Protein AF-0000000076372657 (afdb_homodimer)

Nearest PDB structures (foldseek):
  5wy8-assembly1_A  TM=8.918E-01  e=2.703E-07  Homo sapiens
  4yh7-assembly1_A  TM=7.935E-01  e=4.649E-08  Mus musculus
  5y32-assembly1_A  TM=6.365E-01  e=2.635E-08  Mus musculus
  4y61-assembly1_A  TM=6.375E-01  e=2.789E-08  Mus musculus
  4yfd-assembly1_A  TM=6.388E-01  e=3.307E-08  Mus musculus

Secondary structure (DSSP, 8-state):
--------STHHHHHHHHHTS------GGGSPP----TT-EE--TT-SS-EEPBPTTSB--SSTT--SS--B-TTEEEE--THHHHTT-----EEEES----EEETTSPEESSHHHHHHHHHH-TTS---EEEESPPPEEEEEEE----EE--TTS-EEEEEEEEEES--EEEEEETT-SSBSSTT-TTEEEEEEE-SSTTEEEEEEEESS--GGG-EEEEEEEEETTEEEEEEEEEE-----S-TTS-------------HHHHHHHHHHHHHHHHHHHHHHHHHHHHHHHHH-/--------STHHHHHHHHHTS------GGGSPP----TT-EE--TT-SS-EEPBPTTSB--SSTT--SS--B-TTEEEE--THHHHTT-----EEEES----EEETTSPEESSHHHHHHHHHH-TTS---EEEESPPPEEEEEEE----EE--TTS-EEEEEEEEEES--EEEEEETT-SSBSSTT-TTEEEEEEE-SSTTEEEEEEEESS--GGG-EEEEEEEEETTEEEEEEEEEE-----S-TTS-------------HHHHHHHHHHHHHHHHHHHHHHHHHHHHHHHHH-

InterPro domains:
  IPR000867 Insulin-like growth factor-binding protein, IGFBP [PF00219] (23-78)
  IPR000867 Insulin-like growth factor-binding protein, IGFBP [PS51323] (19-98)
  IPR002350 Kazal domain [PF07648] (94-137)
  IPR002350 Kazal domain [PS51465] (73-139)
  IPR002350 Kazal domain [SM00280] (94-137)
  IPR003598 Immunoglobulin subtype 2 [SM00408] (153-229)
  IPR003599 Immunoglobulin domain subtype [SM00409] (147-240)
  IPR007110 Immunoglobulin-like domain [PS50835] (141-238)
  IPR009030 Growth factor receptor cysteine-rich domain superfamily [SSF57184] (22-107)
  IPR011390 Insulin-like growth factor binding protein-related protein (IGFBP-rP), MAC25 [PIRSF018239] (8-259)
  IPR011390 Insulin-like growth factor binding protein-related protein (IGFBP-rP), MAC25 [PTHR14186] (13-249)
  IPR013098 Immunoglobulin I-set [PF07679] (141-238)
  IPR013783 Immunoglobulin-like fold [G3DSA:2.60.40.10] (137-239)
  IPR017891 Insulin-like growth factor binding protein, N-terminal, Cys-rich conserved site [PS00222] (45-60)
  IPR036058 Kazal domain superfamily [SSF100895] (93-137)
  IPR036179 Immunoglobulin-like domain superfamily [SSF48726] (139-238)

pLDDT: mean 75.3, std 23.93, range [25.59, 98.0]

Radius of gyration: 34.06 Å; Cα contacts (8 Å, |Δi|>4): 1184; chains: 2; bounding box: 82×117×73 Å

Solvent-accessible surface area (backbone atoms only — not comparable to full-atom values): 32304 Å² total; per-residue (Å²): 137,82,80,75,76,80,71,72,73,63,61,55,63,58,51,53,64,59,59,70,56,71,75,67,87,73,58,68,87,72,43,70,84,86,73,85,44,43,29,36,72,36,65,49,82,72,58,56,50,68,38,65,19,32,43,76,72,34,54,31,35,83,48,80,83,52,79,80,60,37,50,47,12,76,66,36,38,61,39,67,48,63,67,36,43,78,71,72,38,80,56,61,36,21,12,36,58,71,52,76,53,30,22,12,32,66,82,68,43,61,26,68,15,60,55,58,43,46,32,51,36,53,68,38,71,86,50,91,67,44,80,64,47,83,33,66,37,80,45,51,36,38,72,78,39,65,35,62,68,43,80,48,53,67,61,39,69,48,76,39,44,36,30,35,39,19,31,66,66,56,47,79,46,40,34,46,72,80,47,93,56,55,61,38,48,38,41,64,49,25,32,35,36,35,29,9,11,94,44,85,46,13,31,30,32,37,41,35,35,49,48,33,48,82,82,64,45,43,43,35,32,47,38,30,39,36,100,76,33,66,34,72,42,61,26,41,39,47,51,63,74,84,67,79,72,84,69,70,80,73,70,78,71,77,68,76,66,72,74,64,64,63,67,61,57,50,23,51,47,36,22,47,51,11,48,50,43,34,52,48,42,50,50,46,45,50,50,46,47,51,53,53,65,73,95,136,84,81,74,76,78,72,71,75,64,62,56,62,59,51,54,65,60,57,70,58,71,77,68,87,72,59,69,88,72,44,72,84,84,74,86,43,43,30,36,70,37,66,48,84,74,60,57,51,67,37,65,19,32,42,76,70,33,54,31,37,85,48,81,82,53,81,79,58,38,49,46,12,75,66,36,37,59,40,67,48,63,67,36,45,76,70,71,37,80,57,60,35,20,13,36,60,70,51,77,53,31,22,12,32,65,82,68,43,61,25,68,14,59,55,56,42,46,31,52,36,52,69,38,72,85,51,92,67,45,80,65,47,84,34,64,37,79,46,51,34,38,74,78,38,66,33,62,67,43,80,48,54,67,62,39,71,48,75,39,45,36,29,36,39,20,31,65,67,56,49,76,45,38,34,46,71,81,47,94,56,54,59,40,47,38,41,64,48,25,32,34,35,36,28,10,13,94,44,85,47,12,30,30,34,36,42,36,35,49,48,32,49,81,82,65,44,43,43,36,32,46,36,30,38,36,99,76,32,65,33,73,42,60,25,39,39,47,52,63,73,83,67,80,74,82,69,72,82,74,68,78,71,78,68,73,65,72,73,64,64,62,65,61,55,49,24,49,48,40,20,46,52,10,46,50,44,33,52,49,43,49,49,45,45,51,48,45,49,50,52,52,67,74,94

Sequence (590 aa):
MSVHSSLSFHRGWQWLLEEAEGCGQCQPELCPPLLGCLAGAVLPPCGCCWECANLEGQMCDLDDTSHFYGRCGAGLECRLDLGDLLHGHVPEPQCVCSSPEAVCGSDNNTYPHVCSFQEAVNTNSSTNLTLAHSGPCQAVPQIVSPPYDVWNVTGEDVIFGCEVFAYPMASIEWWKDGAETFLPGDDPHISIQARGGPRRYAVSGWLQIQGIRSSDGGQYQCRARNQLGEASATARLTSPLNSHTLRHSLTHTHTHTHTTTSEQNLHLYIVFHVVMGLSYYCSLMWQMTRLLSAAMSVHSSLSFHRGWQWLLEEAEGCGQCQPELCPPLLGCLAGAVLPPCGCCWECANLEGQMCDLDDTSHFYGRCGAGLECRLDLGDLLHGHVPEPQCVCSSPEAVCGSDNNTYPHVCSFQEAVNTNSSTNLTLAHSGPCQAVPQIVSPPYDVWNVTGEDVIFGCEVFAYPMASIEWWKDGAETFLPGDDPHISIQARGGPRRYAVSGWLQIQGIRSSDGGQYQCRARNQLGEASATARLTSPLNSHTLRHSLTHTHTHTHTTTSEQNLHLYIVFHVVMGLSYYCSLMWQMTRLLSAA

Organism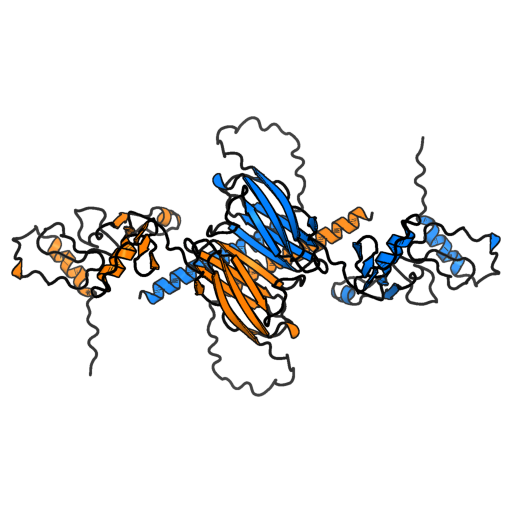: Callorhinchus milii (NCBI:txid7868)

Foldseek 3Di:
DPPPPPPVVPVQVVCVVVVVDPLPDADQVPADDEPLQLLDWDQQLSRRHIDRADAFPFFDDQDSVDDRRHHHGPQWDFDFDCVCVVVVHDTTTGTDGPDQWWFAKPVLAIGRDPSRVSSVCSNCVPDPIDTPGTHHGADWKDWPDFWEADEDAAQAKDKTKTKIAHVVAKDKWKDWPPDPDTPPPPDPQKDKDKDDDPDPRMIMMMIMGGRDDPVNWGKMKIWIGDPHGIDMDIYTYDYPPPPVPPPDDPDPDPPVPPCPPPVVVVVVVVVSCVSVVVVVVVVVVVVVVVVVVVD/DPPPPPPPVPVQVVVVVVVVDPLDDADQVPADDEPLQLQDWDQQLSRRHIDRADAFFFFDDQDSVDDRRHHHGPQWDFDFDCVCVVVVHDTTTGTDGPDQWWFAKPVLAIGRDPSRQSSVCSNCVPDPIDTPGTHHGADWKDWPDFWEADEDAAQAKDKTKTKIAHVVAKDKWKDWPPDPDTPPPPDPQKDKDKDDDPDPRMIMIMIMGGRDDPVNWGKMKIWIGDPHGIDMHIYTYDYPPPPPPPPDDPDPDPPVPVCPPPVVVVVVVVVSCVVVVVVVVVVVVVVVVVVVVVD

Structure (mmCIF, N/CA/C/O backbone):
data_AF-0000000076372657-model_v1
#
loop_
_entity.id
_entity.type
_entity.pdbx_description
1 polymer 'Kazal type serine peptidase inhibitor domain 1'
#
loop_
_atom_site.group_PDB
_atom_site.id
_atom_site.type_symbol
_atom_site.label_atom_id
_atom_site.label_alt_id
_atom_site.label_comp_id
_atom_site.label_asym_id
_atom_site.label_entity_id
_atom_site.label_seq_id
_atom_site.pdbx_PDB_ins_code
_atom_site.Cartn_x
_atom_site.Cartn_y
_atom_site.Cartn_z
_atom_site.occupancy
_atom_site.B_iso_or_equiv
_atom_site.auth_seq_id
_atom_site.auth_comp_id
_atom_site.auth_asym_id
_atom_site.auth_atom_id
_atom_site.pdbx_PDB_model_num
ATOM 1 N N . MET A 1 1 ? 44 -28.688 -25 1 25.81 1 MET A N 1
ATOM 2 C CA . MET A 1 1 ? 43 -29.719 -24.734 1 25.81 1 MET A CA 1
ATOM 3 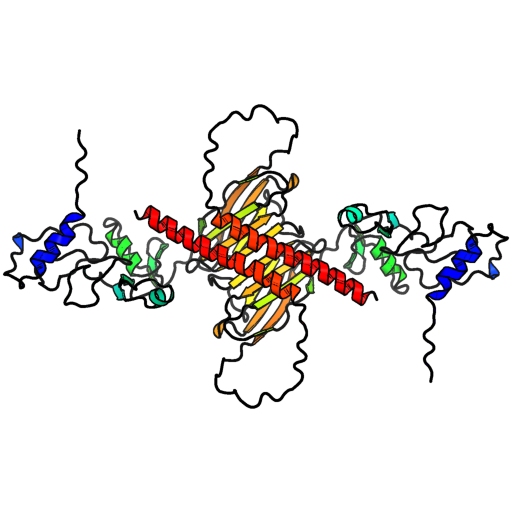C C . MET A 1 1 ? 41.594 -29.266 -25.141 1 25.81 1 MET A C 1
ATOM 5 O O . MET A 1 1 ? 41.062 -28.312 -24.578 1 25.81 1 MET A O 1
ATOM 9 N N . SER A 1 2 ? 41.219 -29.391 -26.578 1 27.17 2 SER A N 1
ATOM 10 C CA . SER A 1 2 ? 40.156 -28.812 -27.422 1 27.17 2 SER A CA 1
ATOM 11 C C . SER A 1 2 ? 38.781 -29.344 -27.016 1 27.17 2 SER A C 1
ATOM 13 O O . SER A 1 2 ? 38.562 -30.562 -27 1 27.17 2 SER A O 1
ATOM 15 N N . VAL A 1 3 ? 38.125 -28.672 -26.031 1 31.59 3 VAL A N 1
ATOM 16 C CA . VAL A 1 3 ? 36.844 -29.031 -25.438 1 31.59 3 VAL A CA 1
ATOM 17 C C . VAL A 1 3 ? 35.781 -29.141 -26.531 1 31.59 3 VAL A C 1
ATOM 19 O O . VAL A 1 3 ? 35.5 -28.172 -27.25 1 31.59 3 VAL A O 1
ATOM 22 N N . HIS A 1 4 ? 35.719 -30.328 -27.312 1 27.25 4 HIS A N 1
ATOM 23 C CA . HIS A 1 4 ? 34.719 -30.734 -28.281 1 27.25 4 HIS A CA 1
ATOM 24 C C . HIS A 1 4 ? 33.312 -30.547 -27.703 1 27.25 4 HIS A C 1
ATOM 26 O O . HIS A 1 4 ? 32.969 -31.109 -26.672 1 27.25 4 HIS A O 1
ATOM 32 N N . SER A 1 5 ? 32.75 -29.359 -27.859 1 29.72 5 SER A N 1
ATOM 33 C CA . SER A 1 5 ? 31.359 -28.969 -27.594 1 29.72 5 SER A CA 1
ATOM 34 C C . SER A 1 5 ? 30.375 -29.969 -28.188 1 29.72 5 SER A C 1
ATOM 36 O O . SER A 1 5 ? 30.406 -30.234 -29.391 1 29.72 5 SER A O 1
ATOM 38 N N . SER A 1 6 ? 30.078 -31.094 -27.484 1 29.94 6 SER A N 1
ATOM 39 C CA . SER A 1 6 ? 29.172 -32.188 -27.828 1 29.94 6 SER A CA 1
ATOM 40 C C . SER A 1 6 ? 27.859 -31.641 -28.406 1 29.94 6 SER A C 1
ATOM 42 O O . SER A 1 6 ? 27.172 -30.844 -27.75 1 29.94 6 SER A O 1
ATOM 44 N N . LEU A 1 7 ? 27.766 -31.406 -29.766 1 29.73 7 LEU A N 1
ATOM 45 C CA . LEU A 1 7 ? 26.703 -31.078 -30.703 1 29.73 7 LEU A CA 1
ATOM 46 C C . LEU A 1 7 ? 25.484 -31.969 -30.453 1 29.73 7 LEU A C 1
ATOM 48 O O . LEU A 1 7 ? 25.344 -33.031 -31.078 1 29.73 7 LEU A O 1
ATOM 52 N N . SER A 1 8 ? 25.094 -32.219 -29.25 1 33.25 8 SER A N 1
ATOM 53 C CA . SER A 1 8 ? 23.906 -33.031 -28.984 1 33.25 8 SER A CA 1
ATOM 54 C C . SER A 1 8 ? 22.672 -32.438 -29.656 1 33.25 8 SER A C 1
ATOM 56 O O . SER A 1 8 ? 21.594 -33 -29.562 1 33.25 8 SER A O 1
ATOM 58 N N . PHE A 1 9 ? 22.766 -31.156 -30.109 1 33.91 9 PHE A N 1
ATOM 59 C CA . PHE A 1 9 ? 21.547 -30.578 -30.656 1 33.91 9 PHE A CA 1
ATOM 60 C C . PHE A 1 9 ? 21.188 -31.234 -31.984 1 33.91 9 PHE A C 1
ATOM 62 O O . PHE A 1 9 ? 20.062 -31.078 -32.469 1 33.91 9 PHE A O 1
ATOM 69 N N . HIS A 1 10 ? 22.203 -31.688 -32.75 1 34.16 10 HIS A N 1
ATOM 70 C CA . HIS A 1 10 ? 22.047 -32 -34.156 1 34.16 10 HIS A CA 1
ATOM 71 C C . HIS A 1 10 ? 21.312 -33.312 -34.344 1 34.16 10 HIS A C 1
ATOM 73 O O . HIS A 1 10 ? 21.141 -33.781 -35.469 1 34.16 10 HIS A O 1
ATOM 79 N N . ARG A 1 11 ? 21.203 -34.094 -33.281 1 38.06 11 ARG A N 1
ATOM 80 C CA . ARG A 1 11 ? 20.578 -35.375 -33.531 1 38.06 11 ARG A CA 1
ATOM 81 C C . ARG A 1 11 ? 19.094 -35.219 -33.812 1 38.06 11 ARG A C 1
ATOM 83 O O . ARG A 1 11 ? 18.406 -36.219 -34.125 1 38.06 11 ARG A O 1
ATOM 90 N N . GLY A 1 12 ? 18.578 -34 -33.75 1 34.59 12 GLY A N 1
ATOM 91 C CA . GLY A 1 12 ? 17.156 -33.75 -33.969 1 34.59 12 GLY A CA 1
ATOM 92 C C . GLY A 1 12 ? 16.719 -34 -35.375 1 34.59 12 GLY A C 1
ATOM 93 O O . GLY A 1 12 ? 15.703 -34.656 -35.625 1 34.59 12 GLY A O 1
ATOM 94 N N . TRP A 1 13 ? 17.422 -33.344 -36.344 1 38.38 13 TRP A N 1
ATOM 95 C CA . TRP A 1 13 ? 16.938 -33.375 -37.719 1 38.38 13 TRP A CA 1
ATOM 96 C C . TRP A 1 13 ? 17.094 -34.75 -38.312 1 38.38 13 TRP A C 1
ATOM 98 O O . TRP A 1 13 ? 16.344 -35.125 -39.219 1 38.38 13 TRP A O 1
ATOM 108 N N . GLN A 1 14 ? 18.219 -35.438 -38 1 40.41 14 GLN A N 1
ATOM 109 C CA . GLN A 1 14 ? 18.422 -36.75 -38.625 1 40.41 14 GLN A CA 1
ATOM 110 C C . GLN A 1 14 ? 17.312 -37.719 -38.25 1 40.41 14 GLN A C 1
ATOM 112 O O . GLN A 1 14 ? 16.891 -38.531 -39.094 1 40.41 14 GLN A O 1
ATOM 117 N N . TRP A 1 15 ? 16.781 -37.594 -37.031 1 40.22 15 TRP A N 1
ATOM 118 C CA . TRP A 1 15 ? 15.664 -38.469 -36.625 1 40.22 15 TRP A CA 1
ATOM 119 C C . TRP A 1 15 ? 14.398 -38.094 -37.406 1 40.22 15 TRP A C 1
ATOM 121 O O . TRP A 1 15 ? 13.562 -38.938 -37.688 1 40.22 15 TRP A O 1
ATOM 131 N N . LEU A 1 16 ? 14.305 -36.844 -37.781 1 39.66 16 LEU A N 1
ATOM 132 C CA . LEU A 1 16 ? 13.18 -36.469 -38.625 1 39.66 16 LEU A CA 1
ATOM 133 C C . LEU A 1 16 ? 13.227 -37.219 -39.938 1 39.66 16 LEU A C 1
ATOM 135 O O . LEU A 1 16 ? 12.188 -37.625 -40.469 1 39.66 16 LEU A O 1
ATOM 139 N N . LEU A 1 17 ? 14.414 -37.219 -40.625 1 42.97 17 LEU A N 1
ATOM 140 C CA . LEU A 1 17 ? 14.492 -37.906 -41.906 1 42.97 17 LEU A CA 1
ATOM 141 C C . LEU A 1 17 ? 14.219 -39.406 -41.75 1 42.97 17 LEU A C 1
ATOM 143 O O . LEU A 1 17 ? 13.609 -40.031 -42.594 1 42.97 17 LEU A O 1
ATOM 147 N N . GLU A 1 18 ? 14.766 -40.031 -40.719 1 45.97 18 GLU A N 1
ATOM 148 C CA . GLU A 1 18 ? 14.586 -41.469 -40.625 1 45.97 18 GLU A CA 1
ATOM 149 C C . GLU A 1 18 ? 13.156 -41.844 -40.219 1 45.97 18 GLU A C 1
ATOM 151 O O . GLU A 1 18 ? 12.695 -42.938 -40.469 1 45.97 18 GLU A O 1
ATOM 156 N N . GLU A 1 19 ? 12.453 -40.969 -39.594 1 45.59 19 GLU A N 1
ATOM 157 C CA . GLU A 1 19 ? 11.102 -41.25 -39.125 1 45.59 19 GLU A CA 1
ATOM 158 C C . GLU A 1 19 ? 10.117 -41.312 -40.281 1 45.59 19 GLU A C 1
ATOM 160 O O . GLU A 1 19 ? 8.961 -41.688 -40.125 1 45.59 19 GLU A O 1
ATOM 165 N N . ALA A 1 20 ? 10.336 -40.531 -41.281 1 43.66 20 ALA A N 1
ATOM 166 C CA . ALA A 1 20 ? 9.344 -40.719 -42.344 1 43.66 20 ALA A CA 1
ATOM 167 C C . ALA A 1 20 ? 9.188 -42.188 -42.719 1 43.66 20 ALA A C 1
ATOM 169 O O . ALA A 1 20 ? 8.188 -42.594 -43.312 1 43.66 20 ALA A O 1
ATOM 170 N N . GLU A 1 21 ? 10.258 -43.031 -42.812 1 51.19 21 GLU A N 1
ATOM 171 C CA . GLU A 1 21 ? 10.039 -44.375 -43.312 1 51.19 21 GLU A CA 1
ATOM 172 C C . GLU A 1 21 ? 9.398 -45.281 -42.25 1 51.19 21 GLU A C 1
ATOM 174 O O . GLU A 1 21 ? 9.625 -45.062 -41.031 1 51.19 21 GLU A O 1
ATOM 179 N N . GLY A 1 22 ? 8.117 -46.062 -42.5 1 59.94 22 GLY A N 1
ATOM 180 C CA . GLY A 1 22 ? 7.363 -47.094 -41.812 1 59.94 22 GLY A CA 1
ATOM 181 C C . GLY A 1 22 ? 8.086 -47.656 -40.594 1 59.94 22 GLY A C 1
ATOM 182 O O . GLY A 1 22 ? 9.281 -47.438 -40.438 1 59.94 22 GLY A O 1
ATOM 183 N N . CYS A 1 23 ? 7.246 -47.969 -39.625 1 70.88 23 CYS A N 1
ATOM 184 C CA . CYS A 1 23 ? 7.781 -48.594 -38.406 1 70.88 23 CYS A CA 1
ATOM 185 C C . CYS A 1 23 ? 8.492 -49.906 -38.75 1 70.88 23 CYS A C 1
ATOM 187 O O . CYS A 1 23 ? 7.949 -50.75 -39.438 1 70.88 23 CYS A O 1
ATOM 189 N N . GLY A 1 24 ? 9.766 -49.844 -39.062 1 72.12 24 GLY A N 1
ATOM 190 C CA . GLY A 1 24 ? 10.484 -51.094 -39.25 1 72.12 24 GLY A CA 1
ATOM 191 C C . GLY A 1 24 ? 10.328 -52.031 -38.094 1 72.12 24 GLY A C 1
ATOM 192 O O . GLY A 1 24 ? 9.477 -51.812 -37.219 1 72.12 24 GLY A O 1
ATOM 193 N N . GLN A 1 25 ? 11.031 -53.281 -38.156 1 81.38 25 GLN A N 1
ATOM 194 C CA . GLN A 1 25 ? 11.031 -54.25 -37.094 1 81.38 25 GLN A CA 1
ATOM 195 C C . GLN A 1 25 ? 11.758 -53.688 -35.844 1 81.38 25 GLN A C 1
ATOM 197 O O . GLN A 1 25 ? 12.82 -53.094 -35.969 1 81.38 25 GLN A O 1
ATOM 202 N N . CYS A 1 26 ? 11.125 -53.812 -34.688 1 83.06 26 CYS A N 1
ATOM 203 C CA . CYS A 1 26 ? 11.695 -53.281 -33.469 1 83.06 26 CYS A CA 1
ATOM 204 C C . CYS A 1 26 ? 12.844 -54.156 -33 1 83.06 26 CYS A C 1
ATOM 206 O O . CYS A 1 26 ? 12.719 -55.406 -32.938 1 83.06 26 CYS A O 1
ATOM 208 N N . GLN A 1 27 ? 13.992 -53.625 -32.812 1 86.12 27 GLN A N 1
ATOM 209 C CA . GLN A 1 27 ? 15.117 -54.281 -32.156 1 86.12 27 GLN A CA 1
ATOM 210 C C . GLN A 1 27 ? 15.375 -53.688 -30.781 1 86.12 27 GLN A C 1
ATOM 212 O O . GLN A 1 27 ? 16.172 -52.781 -30.625 1 86.12 27 GLN A O 1
ATOM 217 N N . PRO A 1 28 ? 14.797 -54.25 -29.797 1 86.5 28 PRO A N 1
ATOM 218 C CA . PRO A 1 28 ? 14.82 -53.688 -28.438 1 86.5 28 PRO A CA 1
ATOM 219 C C . PRO A 1 28 ? 16.234 -53.531 -27.891 1 86.5 28 PRO A C 1
ATOM 221 O O . PRO A 1 28 ? 16.484 -52.688 -27.047 1 86.5 28 PRO A O 1
ATOM 224 N N . GLU A 1 29 ? 17.172 -54.406 -28.359 1 88.75 29 GLU A N 1
ATOM 225 C CA . GLU A 1 29 ? 18.531 -54.375 -27.859 1 88.75 29 GLU A CA 1
ATOM 226 C C . GLU A 1 29 ? 19.25 -53.094 -28.266 1 88.75 29 GLU A C 1
ATOM 228 O O . GLU A 1 29 ? 20.25 -52.719 -27.672 1 88.75 29 GLU A O 1
ATOM 233 N N . LEU A 1 30 ? 18.703 -52.5 -29.25 1 86 30 LEU A N 1
ATOM 234 C CA . LEU A 1 30 ? 19.344 -51.312 -29.766 1 86 30 LEU A CA 1
ATOM 235 C C . LEU A 1 30 ? 18.766 -50.062 -29.109 1 86 30 LEU A C 1
ATOM 237 O O . LEU A 1 30 ? 19.234 -48.938 -29.375 1 86 30 LEU A O 1
ATOM 241 N N . CYS A 1 31 ? 17.828 -50.25 -28.266 1 87.12 31 CYS A N 1
ATOM 242 C CA . CYS A 1 31 ? 17.203 -49.094 -27.625 1 87.12 31 CYS A CA 1
ATOM 243 C C . CYS A 1 31 ? 18.125 -48.5 -26.562 1 87.12 31 CYS A C 1
ATOM 245 O O . CYS A 1 31 ? 18.656 -49.219 -25.719 1 87.12 31 CYS A O 1
ATOM 247 N N . PRO A 1 32 ? 18.359 -47.125 -26.656 1 87 32 PRO A N 1
ATOM 248 C CA . PRO A 1 32 ? 19.188 -46.5 -25.609 1 87 32 PRO A CA 1
ATOM 249 C C . PRO A 1 32 ? 18.547 -46.562 -24.234 1 87 32 PRO A C 1
ATOM 251 O O . PRO A 1 32 ? 17.328 -46.562 -24.094 1 87 32 PRO A O 1
ATOM 254 N N . PRO A 1 33 ? 19.375 -46.75 -23.141 1 87.38 33 PRO A N 1
ATOM 255 C CA . PRO A 1 33 ? 18.828 -46.719 -21.781 1 87.38 33 PRO A CA 1
ATOM 256 C C . PRO A 1 33 ? 18.25 -45.344 -21.422 1 87.38 33 PRO A C 1
ATOM 258 O O . PRO A 1 33 ? 18.75 -44.312 -21.875 1 87.38 33 PRO A O 1
ATOM 261 N N . LEU A 1 34 ? 17.109 -45.438 -20.719 1 85.06 34 LEU A N 1
ATOM 262 C CA . LEU A 1 34 ? 16.469 -44.219 -20.281 1 85.06 34 LEU A CA 1
ATOM 263 C C . LEU A 1 34 ? 17.016 -43.781 -18.922 1 85.06 34 LEU A C 1
ATOM 265 O O . LEU A 1 34 ? 17.078 -44.562 -17.984 1 85.06 34 LEU A O 1
ATOM 269 N N . LEU A 1 35 ? 17.719 -42.625 -18.859 1 82.38 35 LEU A N 1
ATOM 270 C CA . LEU A 1 35 ? 18.188 -42.094 -17.594 1 82.38 35 LEU A CA 1
ATOM 271 C C . LEU A 1 35 ? 17.625 -40.688 -17.344 1 82.38 35 LEU A C 1
ATOM 273 O O . LEU A 1 35 ? 17.594 -39.875 -18.25 1 82.38 35 LEU A O 1
ATOM 277 N N . GLY A 1 36 ? 17.141 -40.562 -16.172 1 80.69 36 GLY A N 1
ATOM 278 C CA . GLY A 1 36 ? 16.812 -39.219 -15.719 1 80.69 36 GLY A CA 1
ATOM 279 C C . GLY A 1 36 ? 15.531 -38.688 -16.328 1 80.69 36 GLY A C 1
ATOM 280 O O . GLY A 1 36 ? 15.461 -37.5 -16.688 1 80.69 36 GLY A O 1
ATOM 281 N N . CYS A 1 37 ? 14.523 -39.562 -16.594 1 87.56 37 CYS A N 1
ATOM 282 C CA . CYS A 1 37 ? 13.258 -39.125 -17.156 1 87.56 37 CYS A CA 1
ATOM 283 C C . CYS A 1 37 ? 12.359 -38.531 -16.078 1 87.56 37 CYS A C 1
ATOM 285 O O . CYS A 1 37 ? 11.578 -39.25 -15.453 1 87.56 37 CYS A O 1
ATOM 287 N N . LEU A 1 38 ? 12.383 -37.281 -15.984 1 86.44 38 LEU A N 1
ATOM 288 C CA . LEU A 1 38 ? 11.758 -36.562 -14.867 1 86.44 38 LEU A CA 1
ATOM 289 C C . LEU A 1 38 ? 10.242 -36.594 -14.984 1 86.44 38 LEU A C 1
ATOM 291 O O . LEU A 1 38 ? 9.539 -36.531 -13.969 1 86.44 38 LEU A O 1
ATOM 295 N N . ALA A 1 39 ? 9.742 -36.688 -16.188 1 89 39 ALA A N 1
ATOM 296 C CA . ALA A 1 39 ? 8.297 -36.719 -16.375 1 89 39 ALA A CA 1
ATOM 297 C C . ALA A 1 39 ? 7.859 -38.125 -16.812 1 89 39 ALA A C 1
ATOM 299 O O . ALA A 1 39 ? 6.836 -38.281 -17.484 1 89 39 ALA A O 1
ATOM 300 N N . GLY A 1 40 ? 8.703 -39.062 -16.609 1 86.88 40 GLY A N 1
ATOM 301 C CA . GLY A 1 40 ? 8.383 -40.438 -17 1 86.88 40 GLY A CA 1
ATOM 302 C C . GLY A 1 40 ? 8.789 -40.75 -18.422 1 86.88 40 GLY A C 1
ATOM 303 O O . GLY A 1 40 ? 9.469 -39.938 -19.078 1 86.88 40 GLY A O 1
ATOM 304 N N . ALA A 1 41 ? 8.453 -41.906 -18.766 1 89.75 41 ALA A N 1
ATOM 305 C CA . ALA A 1 41 ? 8.797 -42.375 -20.109 1 89.75 41 ALA A CA 1
ATOM 306 C C . ALA A 1 41 ? 7.543 -42.625 -20.953 1 89.75 41 ALA A C 1
ATOM 308 O O . ALA A 1 41 ? 6.473 -42.906 -20.406 1 89.75 41 ALA A O 1
ATOM 309 N N . VAL A 1 42 ? 7.73 -42.406 -22.188 1 88.56 42 VAL A N 1
ATOM 310 C CA . VAL A 1 42 ? 6.613 -42.625 -23.094 1 88.56 42 VAL A CA 1
ATOM 311 C C . VAL A 1 42 ? 7.074 -43.469 -24.297 1 88.56 42 VAL A C 1
ATOM 313 O O . VAL A 1 42 ? 8.266 -43.5 -24.609 1 88.56 42 VAL A O 1
ATOM 316 N N . LEU A 1 43 ? 6.09 -44.094 -24.828 1 84.12 43 LEU A N 1
ATOM 317 C CA . LEU A 1 43 ? 6.363 -44.875 -26.047 1 84.12 43 LEU A CA 1
ATOM 318 C C . LEU A 1 43 ? 6.008 -44.062 -27.281 1 84.12 43 LEU A C 1
ATOM 320 O O . LEU A 1 43 ? 4.871 -43.594 -27.438 1 84.12 43 LEU A O 1
ATOM 324 N N . PRO A 1 44 ? 6.957 -43.812 -28.109 1 78.62 44 PRO A N 1
ATOM 325 C CA . PRO A 1 44 ? 6.645 -43.094 -29.359 1 78.62 44 PRO A CA 1
ATOM 326 C C . PRO A 1 44 ? 5.723 -43.906 -30.281 1 78.62 44 PRO A C 1
ATOM 328 O O . PRO A 1 44 ? 5.398 -45.062 -29.984 1 78.62 44 PRO A O 1
ATOM 331 N N . PRO A 1 45 ? 5.133 -43.281 -31.328 1 75.81 45 PRO A N 1
ATOM 332 C CA . PRO A 1 45 ? 4.152 -43.906 -32.219 1 75.81 45 PRO A CA 1
ATOM 333 C C . PRO A 1 45 ? 4.625 -45.281 -32.75 1 75.81 45 PRO A C 1
ATOM 335 O O . PRO A 1 45 ? 3.818 -46.188 -32.906 1 75.81 45 PRO A O 1
ATOM 338 N N . CYS A 1 46 ? 5.941 -45.469 -32.969 1 74.5 46 CYS A N 1
ATOM 339 C CA . CYS A 1 46 ? 6.391 -46.75 -33.5 1 74.5 46 CYS A CA 1
ATOM 340 C C . CYS A 1 46 ? 6.461 -47.781 -32.375 1 74.5 46 CYS A C 1
ATOM 342 O O . CYS A 1 46 ? 6.512 -49 -32.656 1 74.5 46 CYS A O 1
ATOM 344 N N . GLY A 1 47 ? 6.41 -47.375 -31.109 1 78.81 47 GLY A N 1
ATOM 345 C CA . GLY A 1 47 ? 6.277 -48.25 -29.953 1 78.81 47 GLY A CA 1
ATOM 346 C C . GLY A 1 47 ? 7.492 -49.125 -29.734 1 78.81 47 GLY A C 1
ATOM 347 O O . GLY A 1 47 ? 7.371 -50.219 -29.188 1 78.81 47 GLY A O 1
ATOM 348 N N . CYS A 1 48 ? 8.586 -48.75 -30.344 1 82.19 48 CYS A N 1
ATOM 349 C CA . CYS A 1 48 ? 9.766 -49.594 -30.203 1 82.19 48 CYS A CA 1
ATOM 350 C C . CYS A 1 48 ? 10.547 -49.25 -28.938 1 82.19 48 CYS A C 1
ATOM 352 O O . CYS A 1 48 ? 10.578 -50.031 -27.984 1 82.19 48 CYS A O 1
ATOM 354 N N . CYS A 1 49 ? 11.156 -48.094 -28.922 1 85.56 49 CYS A N 1
ATOM 355 C CA . CYS A 1 49 ? 11.969 -47.688 -27.781 1 85.56 49 CYS A CA 1
ATOM 356 C C . CYS A 1 49 ? 11.234 -46.656 -26.953 1 85.56 49 CYS A C 1
ATOM 358 O O . CYS A 1 49 ? 10.656 -45.719 -27.484 1 85.56 49 CYS A O 1
ATOM 360 N N . TRP A 1 50 ? 11.289 -46.938 -25.641 1 89.31 50 TRP A N 1
ATOM 361 C CA . TRP A 1 50 ? 10.789 -45.906 -24.734 1 89.31 50 TRP A CA 1
ATOM 362 C C . TRP A 1 50 ? 11.664 -44.688 -24.781 1 89.31 50 TRP A C 1
ATOM 364 O O . TRP A 1 50 ? 12.875 -44.781 -25.031 1 89.31 50 TRP A O 1
ATOM 374 N N . GLU A 1 51 ? 11.047 -43.594 -24.688 1 88.31 51 GLU A N 1
ATOM 375 C CA . GLU A 1 51 ? 11.766 -42.312 -24.625 1 88.31 51 GLU A CA 1
ATOM 376 C C . GLU A 1 51 ? 11.297 -41.469 -23.438 1 88.31 51 GLU A C 1
ATOM 378 O O . GLU A 1 51 ? 10.203 -41.688 -22.906 1 88.31 51 GLU A O 1
ATOM 383 N N . CYS A 1 52 ? 12.172 -40.562 -22.969 1 90.12 52 CYS A N 1
ATOM 384 C CA . CYS A 1 52 ? 11.766 -39.688 -21.891 1 90.12 52 CYS A CA 1
ATOM 385 C C . CYS A 1 52 ? 10.625 -38.781 -22.328 1 90.12 52 CYS A C 1
ATOM 387 O O . CYS A 1 52 ? 10.656 -38.219 -23.438 1 90.12 52 CYS A O 1
ATOM 389 N N . ALA A 1 53 ? 9.688 -38.688 -21.5 1 92.25 53 ALA A N 1
ATOM 390 C CA . ALA A 1 53 ? 8.555 -37.812 -21.812 1 92.25 53 ALA A CA 1
ATOM 391 C C . ALA A 1 53 ? 8.922 -36.344 -21.641 1 92.25 53 ALA A C 1
ATOM 393 O O . ALA A 1 53 ? 9.875 -36 -20.938 1 92.25 53 ALA A O 1
ATOM 394 N N . ASN A 1 54 ? 8.195 -35.562 -22.281 1 92.19 54 ASN A N 1
ATOM 395 C CA . ASN A 1 54 ? 8.414 -34.125 -22.219 1 92.19 54 ASN A CA 1
ATOM 396 C C . ASN A 1 54 ? 7.957 -33.531 -20.875 1 92.19 54 ASN A C 1
ATOM 398 O O . ASN A 1 54 ? 6.953 -34 -20.312 1 92.19 54 ASN A O 1
ATOM 402 N N . LEU A 1 55 ? 8.695 -32.562 -20.469 1 91.31 55 LEU A N 1
ATOM 403 C CA . LEU A 1 55 ? 8.375 -31.875 -19.219 1 91.31 55 LEU A CA 1
ATOM 404 C C . LEU A 1 55 ? 7.395 -30.734 -19.469 1 91.31 55 LEU A C 1
ATOM 406 O O . LEU A 1 55 ? 7.16 -30.344 -20.609 1 91.31 55 LEU A O 1
ATOM 410 N N . GLU A 1 56 ? 6.879 -30.328 -18.312 1 90.12 56 GLU A N 1
ATOM 411 C CA . GLU A 1 56 ? 6.016 -29.156 -18.438 1 90.12 56 GLU A CA 1
ATOM 412 C C . GLU A 1 56 ? 6.734 -28 -19.125 1 90.12 56 GLU A C 1
ATOM 414 O O . GLU A 1 56 ? 7.898 -27.734 -18.828 1 90.12 56 GLU A O 1
ATOM 419 N N . GLY A 1 57 ? 5.969 -27.328 -20.016 1 88.75 57 GLY A N 1
ATOM 420 C CA . GLY A 1 57 ? 6.527 -26.188 -20.719 1 88.75 57 GLY A CA 1
ATOM 421 C C . GLY A 1 57 ? 7.219 -26.562 -22.016 1 88.75 57 GLY A C 1
ATOM 422 O O . GLY A 1 57 ? 7.477 -25.688 -22.859 1 88.75 57 GLY A O 1
ATOM 423 N N . GLN A 1 58 ? 7.547 -27.781 -22.188 1 89.12 58 GLN A N 1
ATOM 424 C CA . GLN A 1 58 ? 8.219 -28.219 -23.406 1 89.12 58 GLN A CA 1
ATOM 425 C C . GLN A 1 58 ? 7.227 -28.422 -24.547 1 89.12 58 GLN A C 1
ATOM 427 O O . GLN A 1 58 ? 6.07 -28.766 -24.312 1 89.12 58 GLN A O 1
ATOM 432 N N . MET A 1 59 ? 7.773 -28.172 -25.734 1 90.19 59 MET A N 1
ATOM 433 C CA . MET A 1 59 ? 6.941 -28.359 -26.922 1 90.19 59 MET A CA 1
ATOM 434 C C . MET A 1 59 ? 6.539 -29.812 -27.078 1 90.19 59 MET A C 1
ATOM 436 O O . MET A 1 59 ? 7.27 -30.719 -26.656 1 90.19 59 MET A O 1
ATOM 440 N N . CYS A 1 60 ? 5.363 -29.969 -27.641 1 91.12 60 CYS A N 1
ATOM 441 C CA . CYS A 1 60 ? 4.832 -31.312 -27.766 1 91.12 60 CYS A CA 1
ATOM 442 C C . CYS A 1 60 ? 4.066 -31.484 -29.078 1 91.12 60 CYS A C 1
ATOM 444 O O . CYS A 1 60 ? 3.785 -30.5 -29.766 1 91.12 60 CYS A O 1
ATOM 446 N N . ASP A 1 61 ? 3.846 -32.719 -29.422 1 87.88 61 ASP A N 1
ATOM 447 C CA . ASP A 1 61 ? 3.08 -33.031 -30.609 1 87.88 61 ASP A CA 1
ATOM 448 C C . ASP A 1 61 ? 1.602 -33.219 -30.281 1 87.88 61 ASP A C 1
ATOM 450 O O . ASP A 1 61 ? 1.249 -34.062 -29.453 1 87.88 61 ASP A O 1
ATOM 454 N N . LEU A 1 62 ? 0.74 -32.406 -30.859 1 83.75 62 LEU A N 1
ATOM 455 C CA . LEU A 1 62 ? -0.696 -32.469 -30.609 1 83.75 62 LEU A CA 1
ATOM 456 C C . LEU A 1 62 ? -1.293 -33.781 -31.109 1 83.75 62 LEU A C 1
ATOM 458 O O . LEU A 1 62 ? -2.262 -34.281 -30.531 1 83.75 62 LEU A O 1
ATOM 462 N N . ASP A 1 63 ? -0.792 -34.219 -32.156 1 76.31 63 ASP A N 1
ATOM 463 C CA . ASP A 1 63 ? -1.343 -35.438 -32.75 1 76.31 63 ASP A CA 1
ATOM 464 C C . ASP A 1 63 ? -0.368 -36.594 -32.625 1 76.31 63 ASP A C 1
ATOM 466 O O . ASP A 1 63 ? 0.819 -36.406 -32.375 1 76.31 63 ASP A O 1
ATOM 470 N N . ASP A 1 64 ? -0.892 -37.812 -32.531 1 68.69 64 ASP A N 1
ATOM 471 C CA . ASP A 1 64 ? -0.108 -39.031 -32.375 1 68.69 64 ASP A CA 1
ATOM 472 C C . ASP A 1 64 ? 0.604 -39.406 -33.656 1 68.69 64 ASP A C 1
ATOM 474 O O . ASP A 1 64 ? 1.347 -40.375 -33.719 1 68.69 64 ASP A O 1
ATOM 478 N N . THR A 1 65 ? 0.328 -38.531 -34.594 1 65.94 65 THR A N 1
ATOM 479 C CA . THR A 1 65 ? 0.854 -38.938 -35.906 1 65.94 65 THR A CA 1
ATOM 480 C C . THR A 1 65 ? 2.223 -38.312 -36.156 1 65.94 65 THR A C 1
ATOM 482 O O . THR A 1 65 ? 3 -38.781 -36.969 1 65.94 65 THR A O 1
ATOM 485 N N . SER A 1 66 ? 2.551 -37.188 -35.438 1 65 66 SER A N 1
ATOM 486 C CA . SER A 1 66 ? 3.828 -36.5 -35.594 1 65 66 SER A CA 1
ATOM 487 C C . SER A 1 66 ? 4.75 -36.75 -34.406 1 65 66 SER A C 1
ATOM 489 O O . SER A 1 66 ? 4.285 -36.969 -33.312 1 65 66 SER A O 1
ATOM 491 N N . HIS A 1 67 ? 5.961 -37.219 -34.75 1 73.44 67 HIS A N 1
ATOM 492 C CA . HIS A 1 67 ? 6.941 -37.344 -33.688 1 73.44 67 HIS A CA 1
ATOM 493 C C . HIS A 1 67 ? 8.094 -36.375 -33.844 1 73.44 67 HIS A C 1
ATOM 495 O O . HIS A 1 67 ? 9.211 -36.75 -34.188 1 73.44 67 HIS A O 1
ATOM 501 N N . PHE A 1 68 ? 7.707 -35.125 -33.656 1 80.12 68 PHE A N 1
ATOM 502 C CA . PHE A 1 68 ? 8.734 -34.094 -33.875 1 80.12 68 PHE A CA 1
ATOM 503 C C . PHE A 1 68 ? 9.211 -33.562 -32.531 1 80.12 68 PHE A C 1
ATOM 505 O O . PHE A 1 68 ? 10.422 -33.5 -32.281 1 80.12 68 PHE A O 1
ATOM 512 N N . TYR A 1 69 ? 8.297 -33.219 -31.766 1 88.06 69 TYR A N 1
ATOM 513 C CA . TYR A 1 69 ? 8.672 -32.625 -30.484 1 88.06 69 TYR A CA 1
ATOM 514 C C . TYR A 1 69 ? 8.555 -33.625 -29.344 1 88.06 69 TYR A C 1
ATOM 516 O O . TYR A 1 69 ? 9.188 -33.469 -28.297 1 88.06 69 TYR A O 1
ATOM 524 N N . GLY A 1 70 ? 7.75 -34.719 -29.562 1 87.31 70 GLY A N 1
ATOM 525 C CA . GLY A 1 70 ? 7.602 -35.719 -28.547 1 87.31 70 GLY A CA 1
ATOM 526 C C . GLY A 1 70 ? 6.27 -35.656 -27.812 1 87.31 70 GLY A C 1
ATOM 527 O O . GLY A 1 70 ? 5.391 -34.875 -28.188 1 87.31 70 GLY A O 1
ATOM 528 N N . ARG A 1 71 ? 6.156 -36.562 -26.766 1 89.19 71 ARG A N 1
ATOM 529 C CA . ARG A 1 71 ? 4.918 -36.688 -26 1 89.19 71 ARG A CA 1
ATOM 530 C C . ARG A 1 71 ? 5.109 -36.219 -24.562 1 89.19 71 ARG A C 1
ATOM 532 O O . ARG A 1 71 ? 6.199 -36.375 -24 1 89.19 71 ARG A O 1
ATOM 539 N N . CYS A 1 72 ? 3.984 -35.688 -24.031 1 92.38 72 CYS A N 1
ATOM 540 C CA . CYS A 1 72 ? 4.027 -35.188 -22.672 1 92.38 72 CYS A CA 1
ATOM 541 C C . CYS A 1 72 ? 4.051 -36.344 -21.672 1 92.38 72 CYS A C 1
ATOM 543 O O . CYS A 1 72 ? 3.588 -37.469 -21.969 1 92.38 72 CYS A O 1
ATOM 545 N N . GLY A 1 73 ? 4.691 -36.062 -20.562 1 89.75 73 GLY A N 1
ATOM 546 C CA . GLY A 1 73 ? 4.758 -37.031 -19.516 1 89.75 73 GLY A CA 1
ATOM 547 C C . GLY A 1 73 ? 3.428 -37.281 -18.812 1 89.75 73 GLY A C 1
ATOM 548 O O . GLY A 1 73 ? 2.416 -36.688 -19.203 1 89.75 73 GLY A O 1
ATOM 549 N N . ALA A 1 74 ? 3.484 -38.188 -17.844 1 86.5 74 ALA A N 1
ATOM 550 C CA . ALA A 1 74 ? 2.268 -38.531 -17.125 1 86.5 74 ALA A CA 1
ATOM 551 C C . ALA A 1 74 ? 1.688 -37.312 -16.422 1 86.5 74 ALA A C 1
ATOM 553 O O . ALA A 1 74 ? 2.416 -36.562 -15.773 1 86.5 74 ALA A O 1
ATOM 554 N N . GLY A 1 75 ? 0.404 -37.156 -16.547 1 89.88 75 GLY A N 1
ATOM 555 C CA . GLY A 1 75 ? -0.263 -36.031 -15.883 1 89.88 75 GLY A CA 1
ATOM 556 C C . GLY A 1 75 ? -0.218 -34.75 -16.672 1 89.88 75 GLY A C 1
ATOM 557 O O . GLY A 1 75 ? -0.811 -33.75 -16.266 1 89.88 75 GLY A O 1
ATOM 558 N N . LEU A 1 76 ? 0.58 -34.812 -17.719 1 92.94 76 LEU A N 1
ATOM 559 C CA . LEU A 1 76 ? 0.674 -33.625 -18.578 1 92.94 76 LEU A CA 1
ATOM 560 C C . LEU A 1 76 ? -0.173 -33.812 -19.828 1 92.94 76 LEU A C 1
ATOM 562 O O . LEU A 1 76 ? -0.443 -34.938 -20.25 1 92.94 76 LEU A O 1
ATOM 566 N N . GLU A 1 77 ? -0.642 -32.656 -20.328 1 92.56 77 GLU A N 1
ATOM 567 C CA . GLU A 1 77 ? -1.401 -32.656 -21.562 1 92.56 77 GLU A CA 1
ATOM 568 C C . GLU A 1 77 ? -0.808 -31.641 -22.562 1 92.56 77 GLU A C 1
ATOM 570 O O . GLU A 1 77 ? -0.348 -30.578 -22.156 1 92.56 77 GLU A O 1
ATOM 575 N N . CYS A 1 78 ? -0.742 -32.062 -23.734 1 91.25 78 CYS A N 1
ATOM 576 C CA . CYS A 1 78 ? -0.276 -31.156 -24.781 1 91.25 78 CYS A CA 1
ATOM 577 C C . CYS A 1 78 ? -1.356 -30.156 -25.156 1 91.25 78 CYS A C 1
ATOM 579 O O . CYS A 1 78 ? -2.418 -30.531 -25.656 1 91.25 78 CYS A O 1
ATOM 581 N N . ARG A 1 79 ? -1.18 -28.953 -24.859 1 90.75 79 ARG A N 1
ATOM 582 C CA . ARG A 1 79 ? -2.205 -27.938 -25.078 1 90.75 79 ARG A CA 1
ATOM 583 C C . ARG A 1 79 ? -1.662 -26.781 -25.906 1 90.75 79 ARG A C 1
ATOM 585 O O . ARG A 1 79 ? -0.484 -26.438 -25.797 1 90.75 79 ARG A O 1
ATOM 592 N N . LEU A 1 80 ? -2.492 -26.344 -26.75 1 85.81 80 LEU A N 1
ATOM 593 C CA . LEU A 1 80 ? -2.221 -25.125 -27.516 1 85.81 80 LEU A CA 1
ATOM 594 C C . LEU A 1 80 ? -2.816 -23.906 -26.828 1 85.81 80 LEU A C 1
ATOM 596 O O . LEU A 1 80 ? -4.012 -23.875 -26.531 1 85.81 80 LEU A O 1
ATOM 600 N N . ASP A 1 81 ? -1.969 -23.078 -26.312 1 75.31 81 ASP A N 1
ATOM 601 C CA . ASP A 1 81 ? -2.49 -21.859 -25.688 1 75.31 81 ASP A CA 1
ATOM 602 C C . ASP A 1 81 ? -2.879 -20.828 -26.75 1 75.31 81 ASP A C 1
ATOM 604 O O . ASP A 1 81 ? -2.012 -20.188 -27.344 1 75.31 81 ASP A O 1
ATOM 608 N N . LEU A 1 82 ? -4.105 -20.656 -26.922 1 68 82 LEU A N 1
ATOM 609 C CA . LEU A 1 82 ? -4.641 -19.75 -27.922 1 68 82 LEU A CA 1
ATOM 610 C C . LEU A 1 82 ? -4.477 -18.297 -27.5 1 68 82 LEU A C 1
ATOM 612 O O . LEU A 1 82 ? -4.531 -17.391 -28.328 1 68 82 LEU A O 1
ATOM 616 N N . GLY A 1 83 ? -4.312 -18.141 -26.172 1 64.69 83 GLY A N 1
ATOM 617 C CA . GLY A 1 83 ? -4.102 -16.766 -25.734 1 64.69 83 GLY A CA 1
ATOM 618 C C . GLY A 1 83 ? -2.855 -16.141 -26.312 1 64.69 83 GLY A C 1
ATOM 619 O O . GLY A 1 83 ? -2.812 -14.93 -26.547 1 64.69 83 GLY A O 1
ATOM 620 N N . ASP A 1 84 ? -1.922 -16.938 -26.703 1 61.5 84 ASP A N 1
ATOM 621 C CA . ASP A 1 84 ? -0.688 -16.469 -27.328 1 61.5 84 ASP A CA 1
ATOM 622 C C . ASP A 1 84 ? -0.97 -15.82 -28.672 1 61.5 84 ASP A C 1
ATOM 624 O O . ASP A 1 84 ? -0.3 -14.859 -29.062 1 61.5 84 ASP A O 1
ATOM 628 N N . LEU A 1 85 ? -1.942 -16.406 -29.266 1 62.03 85 LEU A N 1
ATOM 629 C CA . LEU A 1 85 ? -2.312 -15.828 -30.547 1 62.03 85 LEU A CA 1
ATOM 630 C C . LEU A 1 85 ? -2.754 -14.375 -30.375 1 62.03 85 LEU A C 1
ATOM 632 O O . LEU A 1 85 ? -2.428 -13.523 -31.203 1 62.03 85 LEU A O 1
ATOM 636 N N . LEU A 1 86 ? -3.381 -14.188 -29.297 1 60.03 86 LEU A N 1
ATOM 637 C CA . LEU A 1 86 ? -3.91 -12.852 -29.016 1 60.03 86 LEU A CA 1
ATOM 638 C C . LEU A 1 86 ? -2.779 -11.867 -28.766 1 60.03 86 LEU A C 1
ATOM 640 O O . LEU A 1 86 ? -2.928 -10.664 -29 1 60.03 86 LEU A O 1
ATOM 644 N N . HIS A 1 87 ? -1.675 -12.453 -28.5 1 60.91 87 HIS A N 1
ATOM 645 C CA . HIS A 1 87 ? -0.537 -11.578 -28.234 1 60.91 87 HIS A CA 1
ATOM 646 C C . HIS A 1 87 ? 0.451 -11.602 -29.406 1 60.91 87 HIS A C 1
ATOM 648 O O . HIS A 1 87 ? 1.578 -11.125 -29.281 1 60.91 87 HIS A O 1
ATOM 654 N N . GLY A 1 88 ? 0.016 -12.195 -30.5 1 64.69 88 GLY A N 1
ATOM 655 C CA . GLY A 1 88 ? 0.798 -12.188 -31.719 1 64.69 88 GLY A CA 1
ATOM 656 C C . GLY A 1 88 ? 1.788 -13.328 -31.812 1 64.69 88 GLY A C 1
ATOM 657 O O . GLY A 1 88 ? 2.617 -13.375 -32.719 1 64.69 88 GLY A O 1
ATOM 658 N N . HIS A 1 89 ? 1.744 -14.016 -30.734 1 65.81 89 HIS A N 1
ATOM 659 C CA . HIS A 1 89 ? 2.68 -15.133 -30.781 1 65.81 89 HIS A CA 1
ATOM 660 C C . HIS A 1 89 ? 2.047 -16.344 -31.453 1 65.81 89 HIS A C 1
ATOM 662 O O . HIS A 1 89 ? 0.827 -16.531 -31.391 1 65.81 89 HIS A O 1
ATOM 668 N N . VAL A 1 90 ? 2.779 -17.031 -32.312 1 69.44 90 VAL A N 1
ATOM 669 C CA . VAL A 1 90 ? 2.33 -18.297 -32.875 1 69.44 90 VAL A CA 1
ATOM 670 C C . VAL A 1 90 ? 2.186 -19.328 -31.75 1 69.44 90 VAL A C 1
ATOM 672 O O . VAL A 1 90 ? 3.154 -19.625 -31.047 1 69.44 90 VAL A O 1
ATOM 675 N N . PRO A 1 91 ? 0.996 -19.609 -31.516 1 77.31 91 PRO A N 1
ATOM 676 C CA . PRO A 1 91 ? 0.778 -20.578 -30.438 1 77.31 91 PRO A CA 1
ATOM 677 C C . PRO A 1 91 ? 1.538 -21.875 -30.641 1 77.31 91 PRO A C 1
ATOM 679 O O . PRO A 1 91 ? 1.508 -22.453 -31.734 1 77.31 91 PRO A O 1
ATOM 682 N N . GLU A 1 92 ? 2.492 -22.172 -29.828 1 81.94 92 GLU A N 1
ATOM 683 C CA . GLU A 1 92 ? 3.172 -23.469 -29.844 1 81.94 92 GLU A CA 1
ATOM 684 C C . GLU A 1 92 ? 2.617 -24.391 -28.766 1 81.94 92 GLU A C 1
ATOM 686 O O . GLU A 1 92 ? 2.482 -23.984 -27.594 1 81.94 92 GLU A O 1
ATOM 691 N N . PRO A 1 93 ? 2.23 -25.578 -29.219 1 88.5 93 PRO A N 1
ATOM 692 C CA . PRO A 1 93 ? 1.731 -26.5 -28.203 1 88.5 93 PRO A CA 1
ATOM 693 C C . PRO A 1 93 ? 2.785 -26.859 -27.156 1 88.5 93 PRO A C 1
ATOM 695 O O . PRO A 1 93 ? 3.953 -27.062 -27.484 1 88.5 93 PRO A O 1
ATOM 698 N N . GLN A 1 94 ? 2.338 -26.812 -25.984 1 92.12 94 GLN A N 1
ATOM 699 C CA . GLN A 1 94 ? 3.256 -27.125 -24.906 1 92.12 94 GLN A CA 1
ATOM 700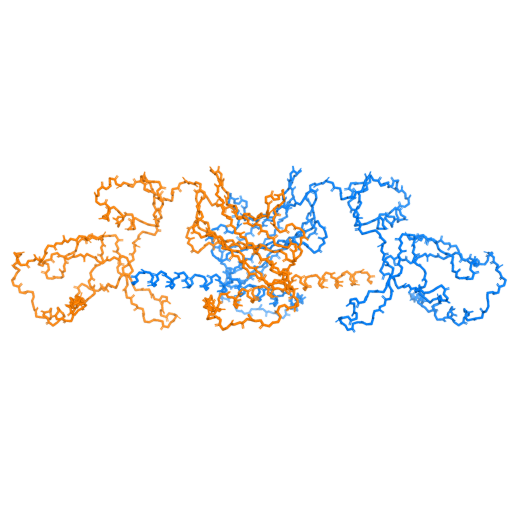 C C . GLN A 1 94 ? 2.613 -28.078 -23.891 1 92.12 94 GLN A C 1
ATOM 702 O O . GLN A 1 94 ? 1.387 -28.156 -23.812 1 92.12 94 GLN A O 1
ATOM 707 N N . CYS A 1 95 ? 3.537 -28.891 -23.266 1 92.75 95 CYS A N 1
ATOM 708 C CA . CYS A 1 95 ? 3.047 -29.766 -22.203 1 92.75 95 CYS A CA 1
ATOM 709 C C . CYS A 1 95 ? 2.631 -28.969 -20.984 1 92.75 95 CYS A C 1
ATOM 711 O O . CYS A 1 95 ? 3.4 -28.141 -20.484 1 92.75 95 CYS A O 1
ATOM 713 N N . VAL A 1 96 ? 1.372 -29.156 -20.531 1 92.88 96 VAL A N 1
ATOM 714 C CA . VAL A 1 96 ? 0.848 -28.453 -19.359 1 92.88 96 VAL A CA 1
ATOM 715 C C . VAL A 1 96 ? 0.244 -29.453 -18.391 1 92.88 96 VAL A C 1
ATOM 717 O O . VAL A 1 96 ? -0.352 -30.453 -18.797 1 92.88 96 VAL A O 1
ATOM 720 N N . CYS A 1 97 ? 0.458 -29.156 -17.141 1 93.75 97 CYS A N 1
ATOM 721 C CA . CYS A 1 97 ? -0.091 -30.062 -16.141 1 93.75 97 CYS A CA 1
ATOM 722 C C . CYS A 1 97 ? -1.614 -30.047 -16.156 1 93.75 97 CYS A C 1
ATOM 724 O O . CYS A 1 97 ? -2.225 -28.969 -16.219 1 93.75 97 CYS A O 1
ATOM 726 N N . SER A 1 98 ? -2.191 -31.188 -16.094 1 92.12 98 SER A N 1
ATOM 727 C CA . SER A 1 98 ? -3.641 -31.328 -16.188 1 92.12 98 SER A CA 1
ATOM 728 C C . SER A 1 98 ? -4.332 -30.844 -14.914 1 92.12 98 SER A C 1
ATOM 730 O O . SER A 1 98 ? -5.512 -30.5 -14.938 1 92.12 98 SER A O 1
ATOM 732 N N . SER A 1 99 ? -3.631 -30.906 -13.797 1 90.75 99 SER A N 1
ATOM 733 C CA . SER A 1 99 ? -4.168 -30.438 -12.523 1 90.75 99 SER A CA 1
ATOM 734 C C . SER A 1 99 ? -3.467 -29.156 -12.055 1 90.75 99 SER A C 1
ATOM 736 O O . SER A 1 99 ? -2.287 -29.188 -11.695 1 90.75 99 SER A O 1
ATOM 738 N N . PRO A 1 100 ? -4.191 -28.172 -12.023 1 89.44 100 PRO A N 1
ATOM 739 C CA . PRO A 1 100 ? -3.539 -26.922 -11.641 1 89.44 100 PRO A CA 1
ATOM 740 C C . PRO A 1 100 ? -3.479 -26.719 -10.133 1 89.44 100 PRO A C 1
ATOM 742 O O . PRO A 1 100 ? -2.943 -25.703 -9.656 1 89.44 100 PRO A O 1
ATOM 745 N N . GLU A 1 101 ? -3.895 -27.672 -9.312 1 93.56 101 GLU A N 1
ATOM 746 C CA . GLU A 1 101 ? -3.998 -27.5 -7.867 1 93.56 101 GLU A CA 1
ATOM 747 C C . GLU A 1 101 ? -2.65 -27.734 -7.188 1 93.56 101 GLU A C 1
ATOM 749 O O . GLU A 1 101 ? -1.921 -28.656 -7.535 1 93.56 101 GLU A O 1
ATOM 754 N N . ALA A 1 102 ? -2.414 -26.906 -6.27 1 96.31 102 ALA A N 1
ATOM 755 C CA . ALA A 1 102 ? -1.194 -27.094 -5.484 1 96.31 102 ALA A CA 1
ATOM 756 C C . ALA A 1 102 ? -1.287 -28.328 -4.598 1 96.31 102 ALA A C 1
ATOM 758 O O . ALA A 1 102 ? -2.385 -28.797 -4.293 1 96.31 102 ALA A O 1
ATOM 759 N N . VAL A 1 103 ? -0.084 -28.844 -4.289 1 96.62 103 VAL A N 1
ATOM 760 C CA . VAL A 1 103 ? -0.041 -30 -3.398 1 96.62 103 VAL A CA 1
ATOM 761 C C . VAL A 1 103 ? 1.07 -29.812 -2.367 1 96.62 103 VAL A C 1
ATOM 763 O O . VAL A 1 103 ? 2.035 -29.094 -2.607 1 96.62 103 VAL A O 1
ATOM 766 N N . CYS A 1 104 ? 0.797 -30.484 -1.252 1 97.69 104 CYS A N 1
ATOM 767 C CA . CYS A 1 104 ? 1.777 -30.422 -0.172 1 97.69 104 CYS A CA 1
ATOM 768 C C . CYS A 1 104 ? 2.547 -31.734 -0.07 1 97.69 104 CYS A C 1
ATOM 770 O O . CYS A 1 104 ? 1.948 -32.812 -0.009 1 97.69 104 CYS A O 1
ATOM 772 N N . GLY A 1 105 ? 3.906 -31.609 -0.055 1 95.81 105 GLY A N 1
ATOM 773 C CA . GLY A 1 105 ? 4.754 -32.781 0.093 1 95.81 105 GLY A CA 1
ATOM 774 C C . GLY A 1 105 ? 5.047 -33.125 1.54 1 95.81 105 GLY A C 1
ATOM 775 O O . GLY A 1 105 ? 4.84 -32.312 2.436 1 95.81 105 GLY A O 1
ATOM 776 N N . SER A 1 106 ? 5.543 -34.281 1.728 1 94.56 106 SER A N 1
ATOM 777 C CA . SER A 1 106 ? 5.922 -34.719 3.062 1 94.56 106 SER A CA 1
ATOM 778 C C . SER A 1 106 ? 7.086 -33.906 3.615 1 94.56 106 SER A C 1
ATOM 780 O O . SER A 1 106 ? 7.363 -33.938 4.816 1 94.56 106 SER A O 1
ATOM 782 N N . ASP A 1 107 ? 7.766 -33.25 2.758 1 91.25 107 ASP A N 1
ATOM 783 C CA . ASP A 1 107 ? 8.859 -32.375 3.16 1 91.25 107 ASP A CA 1
ATOM 784 C C . ASP A 1 107 ? 8.344 -31.016 3.59 1 91.25 107 ASP A C 1
ATOM 786 O O . ASP A 1 107 ? 9.125 -30.094 3.842 1 91.25 107 ASP A O 1
ATOM 790 N N . ASN A 1 108 ? 7.051 -30.781 3.605 1 91.94 108 ASN A N 1
ATOM 791 C CA . ASN A 1 108 ? 6.383 -29.547 4.02 1 91.94 108 ASN A CA 1
ATOM 792 C C . ASN A 1 108 ? 6.605 -28.422 3.014 1 91.94 108 ASN A C 1
ATOM 794 O O . ASN A 1 108 ? 6.551 -27.25 3.373 1 91.94 108 ASN A O 1
ATOM 798 N N . ASN A 1 109 ? 6.996 -28.938 1.789 1 93.25 109 ASN A N 1
ATOM 799 C CA . ASN A 1 109 ? 7.074 -27.969 0.698 1 93.25 109 ASN A CA 1
ATOM 800 C C . ASN A 1 109 ? 5.812 -27.984 -0.156 1 93.25 109 ASN A C 1
ATOM 802 O O . ASN A 1 109 ? 5.262 -29.047 -0.438 1 93.25 109 ASN A O 1
ATOM 806 N N . THR A 1 110 ? 5.375 -26.75 -0.485 1 95.81 110 THR A N 1
ATOM 807 C CA . THR A 1 110 ? 4.227 -26.641 -1.377 1 95.81 110 THR A CA 1
ATOM 808 C C . THR A 1 110 ? 4.664 -26.734 -2.836 1 95.81 110 THR A C 1
ATOM 810 O O . THR A 1 110 ? 5.559 -26 -3.264 1 95.81 110 THR A O 1
ATOM 813 N N . TYR A 1 111 ? 4.098 -27.625 -3.57 1 93.62 111 TYR A N 1
ATOM 814 C CA . TYR A 1 111 ? 4.324 -27.734 -5.008 1 93.62 111 TYR A CA 1
ATOM 815 C C . TYR A 1 111 ? 3.146 -27.172 -5.789 1 93.62 111 TYR A C 1
ATOM 817 O O . TYR A 1 111 ? 1.988 -27.375 -5.43 1 93.62 111 TYR A O 1
ATOM 825 N N . PRO A 1 112 ? 3.451 -26.422 -6.84 1 92.38 112 PRO A N 1
ATOM 826 C CA . PRO A 1 112 ? 2.385 -25.75 -7.574 1 92.38 112 PRO A CA 1
ATOM 827 C C . PRO A 1 112 ? 1.318 -26.703 -8.094 1 92.38 112 PRO A C 1
ATOM 829 O O . PRO A 1 112 ? 0.152 -26.328 -8.227 1 92.38 112 PRO A O 1
ATOM 832 N N . HIS A 1 113 ? 1.692 -27.875 -8.43 1 93.56 113 HIS A N 1
ATOM 833 C CA . HIS A 1 113 ? 0.785 -28.938 -8.875 1 93.56 113 HIS A CA 1
ATOM 834 C C . HIS A 1 113 ? 1.447 -30.297 -8.797 1 93.56 113 HIS A C 1
ATOM 836 O O . HIS A 1 113 ? 2.641 -30.406 -8.5 1 93.56 113 HIS A O 1
ATOM 842 N N . VAL A 1 114 ? 0.68 -31.312 -9.023 1 92.62 114 VAL A N 1
ATOM 843 C CA . VAL A 1 114 ? 1.115 -32.688 -8.812 1 92.62 114 VAL A CA 1
ATOM 844 C C . VAL A 1 114 ? 2.271 -33 -9.75 1 92.62 114 VAL A C 1
ATOM 846 O O . VAL A 1 114 ? 3.174 -33.781 -9.391 1 92.62 114 VAL A O 1
ATOM 849 N N . CYS A 1 115 ? 2.322 -32.375 -10.953 1 90.62 115 CYS A N 1
ATOM 850 C CA . CYS A 1 115 ? 3.373 -32.656 -11.922 1 90.62 115 CYS A CA 1
ATOM 851 C C . CYS A 1 115 ? 4.723 -32.156 -11.43 1 90.62 115 CYS A C 1
ATOM 853 O O . CYS A 1 115 ? 5.742 -32.812 -11.602 1 90.62 115 CYS A O 1
ATOM 855 N N . SER A 1 116 ? 4.672 -31.031 -10.859 1 90.69 116 SER A N 1
ATOM 856 C CA . SER A 1 116 ? 5.902 -30.5 -10.281 1 90.69 116 SER A CA 1
ATOM 857 C C . SER A 1 116 ? 6.383 -31.359 -9.117 1 90.69 116 SER A C 1
ATOM 859 O O . SER A 1 116 ? 7.586 -31.531 -8.93 1 90.69 116 SER A O 1
ATOM 861 N N . PHE A 1 117 ? 5.461 -31.859 -8.375 1 91.44 117 PHE A N 1
ATOM 862 C CA . PHE A 1 117 ? 5.789 -32.75 -7.27 1 91.44 117 PHE A CA 1
ATOM 863 C C . PHE A 1 117 ? 6.465 -34.031 -7.785 1 91.44 117 PHE A C 1
ATOM 865 O O . PHE A 1 117 ? 7.484 -34.469 -7.246 1 91.44 117 PHE A O 1
ATOM 872 N N . GLN A 1 118 ? 5.895 -34.562 -8.828 1 88.31 118 GLN A N 1
ATOM 873 C CA . GLN A 1 118 ? 6.441 -35.781 -9.414 1 88.31 118 GLN A CA 1
ATOM 874 C C . GLN A 1 118 ? 7.848 -35.531 -9.953 1 88.31 118 GLN A C 1
ATOM 876 O O . GLN A 1 118 ? 8.711 -36.406 -9.844 1 88.31 118 GLN A O 1
ATOM 881 N N . GLU A 1 119 ? 7.973 -34.375 -10.531 1 86.88 119 GLU A N 1
ATOM 882 C CA . GLU A 1 119 ? 9.305 -34.031 -11.016 1 86.88 119 GLU A CA 1
ATOM 883 C C . GLU A 1 119 ? 10.32 -34.031 -9.875 1 86.88 119 GLU A C 1
ATOM 885 O O . GLU A 1 119 ? 11.445 -34.5 -10.023 1 86.88 119 GLU A O 1
ATOM 890 N N . ALA A 1 120 ? 9.914 -33.5 -8.766 1 88.31 120 ALA A N 1
ATOM 891 C CA . ALA A 1 120 ? 10.797 -33.438 -7.602 1 88.31 120 ALA A CA 1
ATOM 892 C C . ALA A 1 120 ? 11.109 -34.812 -7.074 1 88.31 120 ALA A C 1
ATOM 894 O O . ALA A 1 120 ? 12.242 -35.094 -6.664 1 88.31 120 ALA A O 1
ATOM 895 N N . VAL A 1 121 ? 10.164 -35.656 -7.078 1 88.06 121 VAL A N 1
ATOM 896 C CA . VAL A 1 121 ? 10.344 -37.031 -6.633 1 88.06 121 VAL A CA 1
ATOM 897 C C . VAL A 1 121 ? 11.344 -37.75 -7.543 1 88.06 121 VAL A C 1
ATOM 899 O O . VAL A 1 121 ? 12.227 -38.469 -7.062 1 88.06 121 VAL A O 1
ATOM 902 N N . ASN A 1 122 ? 11.203 -37.5 -8.844 1 84.31 122 ASN A N 1
ATOM 903 C CA . ASN A 1 122 ? 12.031 -38.188 -9.828 1 84.31 122 ASN A CA 1
ATOM 904 C C . ASN A 1 122 ? 13.453 -37.625 -9.844 1 84.31 122 ASN A C 1
ATOM 906 O O . ASN A 1 122 ? 14.383 -38.312 -10.297 1 84.31 122 ASN A O 1
ATOM 910 N N . THR A 1 123 ? 13.531 -36.312 -9.5 1 83.31 123 THR A N 1
ATOM 911 C CA . THR A 1 123 ? 14.852 -35.719 -9.469 1 83.31 123 THR A CA 1
ATOM 912 C C . THR A 1 123 ? 15.68 -36.25 -8.312 1 83.31 123 THR A C 1
ATOM 914 O O . THR A 1 123 ? 16.891 -36.438 -8.445 1 83.31 123 THR A O 1
ATOM 917 N N . ASN A 1 124 ? 15.016 -36.344 -7.203 1 73.94 124 ASN A N 1
ATOM 918 C CA . ASN A 1 124 ? 15.742 -36.812 -6.031 1 73.94 124 ASN A CA 1
ATOM 919 C C . ASN A 1 124 ? 15.352 -38.25 -5.676 1 73.94 124 ASN A C 1
ATOM 921 O O . ASN A 1 124 ? 14.547 -38.469 -4.77 1 73.94 124 ASN A O 1
ATOM 925 N N . SER A 1 125 ? 15.852 -39.188 -6.43 1 67.62 125 SER A N 1
ATOM 926 C CA . SER A 1 125 ? 15.477 -40.594 -6.293 1 67.62 125 SER A CA 1
ATOM 927 C C . SER A 1 125 ? 15.766 -41.094 -4.891 1 67.62 125 SER A C 1
ATOM 929 O O . SER A 1 125 ? 15.148 -42.062 -4.438 1 67.62 125 SER A O 1
ATOM 931 N N . SER A 1 126 ? 16.656 -40.406 -4.281 1 67.88 126 SER A N 1
ATOM 932 C CA . SER A 1 126 ? 17.078 -40.938 -2.996 1 67.88 126 SER A CA 1
ATOM 933 C C . SER A 1 126 ? 16.125 -40.531 -1.879 1 67.88 126 SER A C 1
ATOM 935 O O . SER A 1 126 ? 16.125 -41.125 -0.8 1 67.88 126 SER A O 1
ATOM 937 N N . THR A 1 127 ? 15.258 -39.594 -2.164 1 69.81 127 THR A N 1
ATOM 938 C CA . THR A 1 127 ? 14.398 -39.094 -1.089 1 69.81 127 THR A CA 1
ATOM 939 C C . THR A 1 127 ? 13 -39.688 -1.207 1 69.81 127 THR A C 1
ATOM 941 O O . THR A 1 127 ? 12.469 -39.812 -2.312 1 69.81 127 THR A O 1
ATOM 944 N N . ASN A 1 128 ? 12.492 -40.406 -0.206 1 84.56 128 ASN A N 1
ATOM 945 C CA . ASN A 1 128 ? 11.141 -40.938 -0.124 1 84.56 128 ASN A CA 1
ATOM 946 C C . ASN A 1 128 ? 10.109 -39.812 0.033 1 84.56 128 ASN A C 1
ATOM 948 O O . ASN A 1 128 ? 9.438 -39.719 1.062 1 84.56 128 ASN A O 1
ATOM 952 N N . LEU A 1 129 ? 10.047 -39 -0.929 1 90.81 129 LEU A N 1
ATOM 953 C CA . LEU A 1 129 ? 9.102 -37.875 -0.939 1 90.81 129 LEU A CA 1
ATOM 954 C C . LEU A 1 129 ? 7.707 -38.375 -1.331 1 90.81 129 LEU A C 1
ATOM 956 O O . LEU A 1 129 ? 7.543 -39.031 -2.344 1 90.81 129 LEU A O 1
ATOM 960 N N . THR A 1 130 ? 6.699 -38.156 -0.424 1 93.56 130 THR A N 1
ATOM 961 C CA . THR A 1 130 ? 5.32 -38.562 -0.693 1 93.56 130 THR A CA 1
ATOM 962 C C . THR A 1 130 ? 4.395 -37.344 -0.661 1 93.56 130 THR A C 1
ATOM 964 O O . THR A 1 130 ? 4.762 -36.312 -0.147 1 93.56 130 THR A O 1
ATOM 967 N N . LEU A 1 131 ? 3.297 -37.562 -1.25 1 94.19 131 LEU A N 1
ATOM 968 C CA . LEU A 1 131 ? 2.262 -36.562 -1.227 1 94.19 131 LEU A CA 1
ATOM 969 C C . LEU A 1 131 ? 1.538 -36.531 0.116 1 94.19 131 LEU A C 1
ATOM 971 O O . LEU A 1 131 ? 0.938 -37.531 0.511 1 94.19 131 LEU A O 1
ATOM 975 N N . ALA A 1 132 ? 1.606 -35.469 0.851 1 96.19 132 ALA A N 1
ATOM 976 C CA . ALA A 1 132 ? 0.943 -35.375 2.148 1 96.19 132 ALA A CA 1
ATOM 977 C C . ALA A 1 132 ? -0.547 -35.094 1.985 1 96.19 132 ALA A C 1
ATOM 979 O O . ALA A 1 132 ? -1.388 -35.844 2.521 1 96.19 132 ALA A O 1
ATOM 980 N N . HIS A 1 133 ? -0.949 -34.062 1.224 1 95.5 133 HIS A N 1
ATOM 981 C CA . HIS A 1 133 ? -2.344 -33.75 0.943 1 95.5 133 HIS A CA 1
ATOM 982 C C . HIS A 1 133 ? -2.463 -32.781 -0.237 1 95.5 133 HIS A C 1
ATOM 984 O O . HIS A 1 133 ? -1.463 -32.219 -0.692 1 95.5 133 HIS A O 1
ATOM 990 N N . SER A 1 134 ? -3.715 -32.625 -0.676 1 94.94 134 SER A N 1
ATOM 991 C CA . SER A 1 134 ? -3.996 -31.656 -1.717 1 94.94 134 SER A CA 1
ATOM 992 C C . SER A 1 134 ? -4 -30.234 -1.151 1 94.94 134 SER A C 1
ATOM 994 O O . SER A 1 134 ? -4.32 -30.031 0.022 1 94.94 134 SER A O 1
ATOM 996 N N . GLY A 1 135 ? -3.574 -29.344 -1.957 1 96 135 GLY A N 1
ATOM 997 C CA . GLY A 1 135 ? -3.502 -27.969 -1.493 1 96 135 GLY A CA 1
ATOM 998 C C . GLY A 1 135 ? -2.131 -27.594 -0.972 1 96 135 GLY A C 1
ATOM 999 O O . GLY A 1 135 ? -1.262 -28.453 -0.808 1 96 135 GLY A O 1
ATOM 1000 N N . PRO A 1 136 ? -1.935 -26.312 -0.77 1 96.56 136 PRO A N 1
ATOM 1001 C CA . PRO A 1 136 ? -0.642 -25.844 -0.266 1 96.56 136 PRO A CA 1
ATOM 1002 C C . PRO A 1 136 ? -0.389 -26.266 1.184 1 96.56 136 PRO A C 1
ATOM 1004 O O . PRO A 1 136 ? -1.337 -26.516 1.932 1 96.56 136 PRO A O 1
ATOM 1007 N N . CYS A 1 137 ? 0.856 -26.359 1.536 1 97.5 137 CYS A N 1
ATOM 1008 C CA . CYS A 1 137 ? 1.223 -26.641 2.922 1 97.5 137 CYS A CA 1
ATOM 1009 C C . CYS A 1 137 ? 0.996 -25.406 3.797 1 97.5 137 CYS A C 1
ATOM 1011 O O . CYS A 1 137 ? 1.26 -24.281 3.375 1 97.5 137 CYS A O 1
ATOM 1013 N N . GLN A 1 138 ? 0.505 -25.594 5.008 1 97 138 GLN A N 1
ATOM 1014 C CA . GLN A 1 138 ? 0.423 -24.5 5.973 1 97 138 GLN A CA 1
ATOM 1015 C C . GLN A 1 138 ? 1.769 -24.25 6.652 1 97 138 GLN A C 1
ATOM 1017 O O . GLN A 1 138 ? 2.338 -25.172 7.25 1 97 138 GLN A O 1
ATOM 1022 N N . ALA A 1 139 ? 2.238 -23.047 6.5 1 96.31 139 ALA A N 1
ATOM 1023 C CA . ALA A 1 139 ? 3.551 -22.734 7.062 1 96.31 139 ALA A CA 1
ATOM 1024 C C . ALA A 1 139 ? 3.709 -21.25 7.32 1 96.31 139 ALA A C 1
ATOM 1026 O O . ALA A 1 139 ? 2.875 -20.438 6.891 1 96.31 139 ALA A O 1
ATOM 1027 N N . VAL A 1 140 ? 4.746 -20.953 8.117 1 97.12 140 VAL A N 1
ATOM 1028 C CA . VAL A 1 140 ? 5.129 -19.547 8.32 1 97.12 140 VAL A CA 1
ATOM 1029 C C . VAL A 1 140 ? 5.504 -18.922 6.977 1 97.12 140 VAL A C 1
ATOM 1031 O O . VAL A 1 140 ? 5.934 -19.625 6.055 1 97.12 140 VAL A O 1
ATOM 1034 N N . PRO A 1 141 ? 5.309 -17.609 6.863 1 97.75 141 PRO A N 1
ATOM 1035 C CA . PRO A 1 141 ? 5.645 -16.953 5.602 1 97.75 141 PRO A CA 1
ATOM 1036 C C . PRO A 1 141 ? 7.098 -17.172 5.191 1 97.75 141 PRO A C 1
ATOM 1038 O O . PRO A 1 141 ? 7.969 -17.344 6.051 1 97.75 141 PRO A O 1
ATOM 1041 N N . GLN A 1 142 ? 7.27 -17.203 3.914 1 96.94 142 GLN A N 1
ATOM 1042 C CA . GLN A 1 142 ? 8.609 -17.297 3.344 1 96.94 142 GLN A CA 1
ATOM 1043 C C . GLN A 1 142 ? 8.898 -16.109 2.436 1 96.94 142 GLN A C 1
ATOM 1045 O O . GLN A 1 142 ? 8.148 -15.828 1.501 1 96.94 142 GLN A O 1
ATOM 1050 N N . ILE A 1 143 ? 9.961 -15.43 2.748 1 97.81 143 ILE A N 1
ATOM 1051 C CA . ILE A 1 143 ? 10.367 -14.328 1.876 1 97.81 143 ILE A CA 1
ATOM 1052 C C . ILE A 1 143 ? 11.117 -14.883 0.666 1 97.81 143 ILE A C 1
ATOM 1054 O O . ILE A 1 143 ? 12.242 -15.367 0.795 1 97.81 143 ILE A O 1
ATOM 1058 N N . VAL A 1 144 ? 10.5 -14.82 -0.427 1 95.25 144 VAL A N 1
ATOM 1059 C CA . VAL A 1 144 ? 11.055 -15.375 -1.658 1 95.25 144 VAL A CA 1
ATOM 1060 C C . VAL A 1 144 ? 12.039 -14.383 -2.27 1 95.25 144 VAL A C 1
ATOM 1062 O O . VAL A 1 144 ? 13.07 -14.781 -2.814 1 95.25 144 VAL A O 1
ATOM 1065 N N . SER A 1 145 ? 11.734 -13.102 -2.209 1 93.94 145 SER A N 1
ATOM 1066 C CA . SER A 1 145 ? 12.609 -12.031 -2.672 1 93.94 145 SER A CA 1
ATOM 1067 C C . SER A 1 145 ? 12.758 -10.945 -1.614 1 93.94 145 SER A C 1
ATOM 1069 O O . SER A 1 145 ? 11.828 -10.188 -1.357 1 93.94 145 SER A O 1
ATOM 1071 N N . PRO A 1 146 ? 13.891 -10.812 -0.991 1 96.44 146 PRO A N 1
ATOM 1072 C CA . PRO A 1 146 ? 14.125 -9.789 0.035 1 96.44 146 PRO A CA 1
ATOM 1073 C C . PRO A 1 146 ? 14.469 -8.422 -0.556 1 96.44 146 PRO A C 1
ATOM 1075 O O . PRO A 1 146 ? 14.773 -8.32 -1.747 1 96.44 146 PRO A O 1
ATOM 1078 N N . PRO A 1 147 ? 14.297 -7.383 0.224 1 96 147 PRO A N 1
ATOM 1079 C CA . PRO A 1 147 ? 14.773 -6.078 -0.249 1 96 147 PRO A CA 1
ATOM 1080 C C . PRO A 1 147 ? 16.297 -5.996 -0.334 1 96 147 PRO A C 1
ATOM 1082 O O . PRO A 1 147 ? 17 -6.742 0.354 1 96 147 PRO A O 1
ATOM 1085 N N . TYR A 1 148 ? 16.766 -5.105 -1.192 1 93.56 148 TYR A N 1
ATOM 1086 C CA . TYR A 1 148 ? 18.203 -4.969 -1.383 1 93.56 148 TYR A CA 1
ATOM 1087 C C . TYR A 1 148 ? 18.688 -3.604 -0.915 1 93.56 148 TYR A C 1
ATOM 1089 O O . TYR A 1 148 ? 17.938 -2.631 -0.926 1 93.56 148 TYR A O 1
ATOM 1097 N N . ASP A 1 149 ? 19.953 -3.578 -0.583 1 91.81 149 ASP A N 1
ATOM 1098 C CA . ASP A 1 149 ? 20.562 -2.32 -0.163 1 91.81 149 ASP A CA 1
ATOM 1099 C C . ASP A 1 149 ? 20.547 -1.298 -1.296 1 91.81 149 ASP A C 1
ATOM 1101 O O . ASP A 1 149 ? 20.672 -1.659 -2.469 1 91.81 149 ASP A O 1
ATOM 1105 N N . VAL A 1 150 ? 20.375 -0.081 -0.891 1 90.38 150 VAL A N 1
ATOM 1106 C CA . VAL A 1 150 ? 20.344 0.986 -1.886 1 90.38 150 VAL A CA 1
ATOM 1107 C C . VAL A 1 150 ? 21.297 2.102 -1.48 1 90.38 150 VAL A C 1
ATOM 1109 O O . VAL A 1 150 ? 21.359 2.475 -0.307 1 90.38 150 VAL A O 1
ATOM 1112 N N . TRP A 1 151 ? 22 2.535 -2.432 1 88.38 151 TRP A N 1
ATOM 1113 C CA . TRP A 1 151 ? 22.812 3.738 -2.312 1 88.38 151 TRP A CA 1
ATOM 1114 C C . TRP A 1 151 ? 22.297 4.848 -3.213 1 88.38 151 TRP A C 1
ATOM 1116 O O . TRP A 1 151 ? 22.203 4.684 -4.434 1 88.38 151 TRP A O 1
ATOM 1126 N N . ASN A 1 152 ? 21.828 5.938 -2.531 1 84.94 152 ASN A N 1
ATOM 1127 C CA . ASN A 1 152 ? 21.25 7.008 -3.338 1 84.94 152 ASN A CA 1
ATOM 1128 C C . ASN A 1 152 ? 21.516 8.375 -2.719 1 84.94 152 ASN A C 1
ATOM 1130 O O . ASN A 1 152 ? 21.797 8.477 -1.526 1 84.94 152 ASN A O 1
ATOM 1134 N N . VAL A 1 153 ? 21.469 9.391 -3.561 1 78.44 153 VAL A N 1
ATOM 1135 C CA . VAL A 1 153 ? 21.703 10.75 -3.092 1 78.44 153 VAL A CA 1
ATOM 1136 C C . VAL A 1 153 ? 20.391 11.398 -2.662 1 78.44 153 VAL A C 1
ATOM 1138 O O . VAL A 1 153 ? 19.328 11.023 -3.141 1 78.44 153 VAL A O 1
ATOM 1141 N N . THR A 1 154 ? 20.531 12.422 -1.889 1 82.19 154 THR A N 1
ATOM 1142 C CA . THR A 1 154 ? 19.359 13.148 -1.403 1 82.19 154 THR A CA 1
ATOM 1143 C C . THR A 1 154 ? 18.578 13.742 -2.566 1 82.19 154 THR A C 1
ATOM 1145 O O . THR A 1 154 ? 19.156 14.203 -3.551 1 82.19 154 THR A O 1
ATOM 1148 N N . GLY A 1 155 ? 17.234 13.703 -2.416 1 81.19 155 GLY A N 1
ATOM 1149 C CA . GLY A 1 155 ? 16.391 14.281 -3.447 1 81.19 155 GLY A CA 1
ATOM 1150 C C . GLY A 1 155 ? 15.875 13.25 -4.438 1 81.19 155 GLY A C 1
ATOM 1151 O O . GLY A 1 155 ? 14.898 13.5 -5.145 1 81.19 155 GLY A O 1
ATOM 1152 N N . GLU A 1 156 ? 16.516 12.125 -4.445 1 82.19 156 GLU A N 1
ATOM 1153 C CA . GLU A 1 156 ? 16.109 11.07 -5.359 1 82.19 156 GLU A CA 1
ATOM 1154 C C . GLU A 1 156 ? 15.086 10.141 -4.699 1 82.19 156 GLU A C 1
ATOM 1156 O O . GLU A 1 156 ? 14.93 10.156 -3.479 1 82.19 156 GLU A O 1
ATOM 1161 N N . ASP A 1 157 ? 14.438 9.391 -5.5 1 84 157 ASP A N 1
ATOM 1162 C CA . ASP A 1 157 ? 13.453 8.438 -5 1 84 157 ASP A CA 1
ATOM 1163 C C . ASP A 1 157 ? 14.07 7.055 -4.812 1 84 157 ASP A C 1
ATOM 1165 O O . ASP A 1 157 ? 14.977 6.668 -5.555 1 84 157 ASP A O 1
ATOM 1169 N N . VAL A 1 158 ? 13.555 6.355 -3.84 1 89.38 158 VAL A N 1
ATOM 1170 C CA . VAL A 1 158 ? 14.031 4.996 -3.588 1 89.38 158 VAL A CA 1
ATOM 1171 C C . VAL A 1 158 ? 12.836 4.066 -3.377 1 89.38 158 VAL A C 1
ATOM 1173 O O . VAL A 1 158 ? 11.805 4.48 -2.848 1 89.38 158 VAL A O 1
ATOM 1176 N N . ILE A 1 159 ? 13.062 2.766 -3.785 1 90.31 159 ILE A N 1
ATOM 1177 C CA . ILE A 1 159 ? 12.023 1.757 -3.594 1 90.31 159 ILE A CA 1
ATOM 1178 C C . ILE A 1 159 ? 12.648 0.479 -3.035 1 90.31 159 ILE A C 1
ATOM 1180 O O . ILE A 1 159 ? 13.672 0.011 -3.533 1 90.31 159 ILE A O 1
ATOM 1184 N N . PHE A 1 160 ? 12.07 -0.021 -2.023 1 93.5 160 PHE A N 1
ATOM 1185 C CA . PHE A 1 160 ? 12.398 -1.346 -1.509 1 93.5 160 PHE A CA 1
ATOM 1186 C C . PHE A 1 160 ? 11.305 -2.346 -1.85 1 93.5 160 PHE A C 1
ATOM 1188 O O . PHE A 1 160 ? 10.117 -2.045 -1.715 1 93.5 160 PHE A O 1
ATOM 1195 N N . GLY A 1 161 ? 11.656 -3.559 -2.305 1 94.62 161 GLY A N 1
ATOM 1196 C CA . GLY A 1 161 ? 10.688 -4.59 -2.643 1 94.62 161 GLY A CA 1
ATOM 1197 C C . GLY A 1 161 ? 10.844 -5.848 -1.806 1 94.62 161 GLY A C 1
ATOM 1198 O O . GLY A 1 161 ? 11.945 -6.172 -1.359 1 94.62 161 GLY A O 1
ATOM 1199 N N . CYS A 1 162 ? 9.75 -6.508 -1.634 1 96 162 CYS A N 1
ATOM 1200 C CA . CYS A 1 162 ? 9.703 -7.746 -0.868 1 96 162 CYS A CA 1
ATOM 1201 C C . CYS A 1 162 ? 8.594 -8.656 -1.383 1 96 162 CYS A C 1
ATOM 1203 O O . CYS A 1 162 ? 7.441 -8.242 -1.502 1 96 162 CYS A O 1
ATOM 1205 N N . GLU A 1 163 ? 8.914 -9.891 -1.734 1 95.31 163 GLU A N 1
ATOM 1206 C CA . GLU A 1 163 ? 7.93 -10.883 -2.17 1 95.31 163 GLU A CA 1
ATOM 1207 C C . GLU A 1 163 ? 7.809 -12.016 -1.163 1 95.31 163 GLU A C 1
ATOM 1209 O O . GLU A 1 163 ? 8.812 -12.594 -0.746 1 95.31 163 GLU A O 1
ATOM 1214 N N . VAL A 1 164 ? 6.547 -12.305 -0.88 1 97.5 164 VAL A N 1
ATOM 1215 C CA . VAL A 1 164 ? 6.309 -13.242 0.209 1 97.5 164 VAL A CA 1
ATOM 1216 C C . VAL A 1 164 ? 5.398 -14.375 -0.272 1 97.5 164 VAL A C 1
ATOM 1218 O O . VAL A 1 164 ? 4.387 -14.125 -0.931 1 97.5 164 VAL A O 1
ATOM 1221 N N . PHE A 1 165 ? 5.852 -15.617 -0.018 1 96.62 165 PHE A N 1
ATOM 1222 C CA . PHE A 1 165 ? 5.008 -16.797 -0.177 1 96.62 165 PHE A CA 1
ATOM 1223 C C . PHE A 1 165 ? 4.469 -17.25 1.171 1 96.62 165 PHE A C 1
ATOM 1225 O O . PHE A 1 165 ? 5.23 -17.453 2.119 1 96.62 165 PHE A O 1
ATOM 1232 N N . ALA A 1 166 ? 3.098 -17.406 1.178 1 96.5 166 ALA A N 1
ATOM 1233 C CA . ALA A 1 166 ? 2.553 -17.797 2.473 1 96.5 166 ALA A CA 1
ATOM 1234 C C . ALA A 1 166 ? 1.182 -18.453 2.314 1 96.5 166 ALA A C 1
ATOM 1236 O O . ALA A 1 166 ? 0.363 -18 1.512 1 96.5 166 ALA A O 1
ATOM 1237 N N . TYR A 1 167 ? 1.083 -19.5 3.1 1 95.56 167 TYR A N 1
ATOM 1238 C CA . TYR A 1 167 ? -0.235 -20.078 3.316 1 95.56 167 TYR A CA 1
ATOM 1239 C C . TYR A 1 167 ? -0.406 -20.516 4.766 1 95.56 167 TYR A C 1
ATOM 1241 O O . TYR A 1 167 ? 0.327 -21.375 5.25 1 95.56 167 TYR A O 1
ATOM 1249 N N . PRO A 1 168 ? -1.449 -19.984 5.43 1 95.06 168 PRO A N 1
ATOM 1250 C CA . PRO A 1 168 ? -2.387 -18.938 5 1 95.06 168 PRO A CA 1
ATOM 1251 C C . PRO A 1 168 ? -1.684 -17.656 4.566 1 95.06 168 PRO A C 1
ATOM 1253 O O . PRO A 1 168 ? -0.51 -17.453 4.887 1 95.06 168 PRO A O 1
ATOM 1256 N N . MET A 1 169 ? -2.383 -16.828 3.807 1 95.31 169 MET A N 1
ATOM 1257 C CA . MET A 1 169 ? -1.811 -15.594 3.268 1 95.31 169 MET A CA 1
ATOM 1258 C C . MET A 1 169 ? -1.255 -14.719 4.387 1 95.31 169 MET A C 1
ATOM 1260 O O . MET A 1 169 ? -1.759 -14.75 5.512 1 95.31 169 MET A O 1
ATOM 1264 N N . ALA A 1 170 ? -0.251 -13.938 4.012 1 95.5 170 ALA A N 1
ATOM 1265 C CA . ALA A 1 170 ? 0.419 -13.078 4.984 1 95.5 170 ALA A CA 1
ATOM 1266 C C . ALA A 1 170 ? 0.274 -11.609 4.613 1 95.5 170 ALA A C 1
ATOM 1268 O O . ALA A 1 170 ? 0.03 -11.273 3.449 1 95.5 170 ALA A O 1
ATOM 1269 N N . SER A 1 171 ? 0.436 -10.766 5.617 1 92.62 171 SER A N 1
ATOM 1270 C CA . SER A 1 171 ? 0.54 -9.328 5.422 1 92.62 171 SER A CA 1
ATOM 1271 C C . SER A 1 171 ? 1.993 -8.867 5.465 1 92.62 171 SER A C 1
ATOM 1273 O O . SER A 1 171 ? 2.828 -9.492 6.117 1 92.62 171 SER A O 1
ATOM 1275 N N . ILE A 1 172 ? 2.242 -7.836 4.688 1 95.5 172 ILE A N 1
ATOM 1276 C CA . ILE A 1 172 ? 3.59 -7.277 4.684 1 95.5 172 ILE A CA 1
ATOM 1277 C C . ILE A 1 172 ? 3.586 -5.918 5.375 1 95.5 172 ILE A C 1
ATOM 1279 O O . ILE A 1 172 ? 2.791 -5.039 5.027 1 95.5 172 ILE A O 1
ATOM 1283 N N . GLU A 1 173 ? 4.445 -5.781 6.367 1 94.5 173 GLU A N 1
ATOM 1284 C CA . GLU A 1 173 ? 4.66 -4.512 7.059 1 94.5 173 GLU A CA 1
ATOM 1285 C C . GLU A 1 173 ? 6.094 -4.023 6.887 1 94.5 173 GLU A C 1
ATOM 1287 O O . GLU A 1 173 ? 7.02 -4.832 6.758 1 94.5 173 GLU A O 1
ATOM 1292 N N . TRP A 1 174 ? 6.238 -2.725 6.898 1 96.44 174 TRP A N 1
ATOM 1293 C CA . TRP A 1 174 ? 7.57 -2.137 6.77 1 96.44 174 TRP A CA 1
ATOM 1294 C C . TRP A 1 174 ? 7.953 -1.37 8.031 1 96.44 174 TRP A C 1
ATOM 1296 O O . TRP A 1 174 ? 7.117 -0.678 8.617 1 96.44 174 TRP A O 1
ATOM 1306 N N . TRP A 1 175 ? 9.234 -1.526 8.352 1 96.06 175 TRP A N 1
ATOM 1307 C CA . TRP A 1 175 ? 9.766 -0.898 9.562 1 96.06 175 TRP A CA 1
ATOM 1308 C C . TRP A 1 175 ? 11.109 -0.235 9.281 1 96.06 175 TRP A C 1
ATOM 1310 O O . TRP A 1 175 ? 11.852 -0.666 8.398 1 96.06 175 TRP A O 1
ATOM 1320 N N . LYS A 1 176 ? 11.336 0.779 9.977 1 95.25 176 LYS A N 1
ATOM 1321 C CA . LYS A 1 176 ? 12.633 1.445 9.906 1 95.25 176 LYS A CA 1
ATOM 1322 C C . LYS A 1 176 ? 13.344 1.412 11.258 1 95.25 176 LYS A C 1
ATOM 1324 O O . LYS A 1 176 ? 12.773 1.806 12.273 1 95.25 176 LYS A O 1
ATOM 1329 N N . ASP A 1 177 ? 14.664 1.034 11.211 1 92.5 177 ASP A N 1
ATOM 1330 C CA . ASP A 1 177 ? 15.594 1.089 12.336 1 92.5 177 ASP A CA 1
ATOM 1331 C C . ASP A 1 177 ? 14.969 0.497 13.594 1 92.5 177 ASP A C 1
ATOM 1333 O O . ASP A 1 177 ? 15.195 0.999 14.703 1 92.5 177 ASP A O 1
ATOM 1337 N N . GLY A 1 178 ? 14.086 -0.429 13.477 1 79.44 178 GLY A N 1
ATOM 1338 C CA . GLY A 1 178 ? 13.477 -1.072 14.633 1 79.44 178 GLY A CA 1
ATOM 1339 C C . GLY A 1 178 ? 12.523 -0.168 15.383 1 79.44 178 GLY A C 1
ATOM 1340 O O . GLY A 1 178 ? 12.266 -0.378 16.562 1 79.44 178 GLY A O 1
ATOM 1341 N N . ALA A 1 179 ? 12.109 0.853 14.688 1 77.19 179 ALA A N 1
ATOM 1342 C CA . ALA A 1 179 ? 11.203 1.82 15.305 1 77.19 179 ALA A CA 1
ATOM 1343 C C . ALA A 1 179 ? 9.93 1.144 15.797 1 77.19 179 ALA A C 1
ATOM 1345 O O . ALA A 1 179 ? 9.656 -0.006 15.453 1 77.19 179 ALA A O 1
ATOM 1346 N N . GLU A 1 180 ? 9.32 1.859 16.625 1 75 180 GLU A N 1
ATOM 1347 C CA . GLU A 1 180 ? 8.102 1.357 17.266 1 75 180 GLU A CA 1
ATOM 1348 C C . GLU A 1 180 ? 6.906 1.45 16.328 1 75 180 GLU A C 1
ATOM 1350 O O . GLU A 1 180 ? 5.887 0.792 16.547 1 75 180 GLU A O 1
ATOM 1355 N N . THR A 1 181 ? 7.148 2.375 15.375 1 77.5 181 THR A N 1
ATOM 1356 C CA . THR A 1 181 ? 5.992 2.562 14.508 1 77.5 181 THR A CA 1
ATOM 1357 C C . THR A 1 181 ? 6.281 2.057 13.102 1 77.5 181 THR A C 1
ATOM 1359 O O . THR A 1 181 ? 7.387 2.246 12.578 1 77.5 181 THR A O 1
ATOM 1362 N N . PHE A 1 182 ? 5.32 1.459 12.594 1 89.38 182 PHE A N 1
ATOM 1363 C CA . PHE A 1 182 ? 5.449 0.931 11.242 1 89.38 182 PHE A CA 1
ATOM 1364 C C . PHE A 1 182 ? 5.27 2.035 10.211 1 89.38 182 PHE A C 1
ATOM 1366 O O . PHE A 1 182 ? 4.711 3.092 10.516 1 89.38 182 PHE A O 1
ATOM 1373 N N . LEU A 1 183 ? 5.801 1.876 9.094 1 94.56 183 LEU A N 1
ATOM 1374 C CA . LEU A 1 183 ? 5.672 2.789 7.965 1 94.56 183 LEU A CA 1
ATOM 1375 C C . LEU A 1 183 ? 4.34 2.58 7.25 1 94.56 183 LEU A C 1
ATOM 1377 O O . LEU A 1 183 ? 3.789 1.479 7.266 1 94.56 183 LEU A O 1
ATOM 1381 N N . PRO A 1 184 ? 3.793 3.596 6.672 1 95.5 184 PRO A N 1
ATOM 1382 C CA . PRO A 1 184 ? 4.438 4.871 6.344 1 95.5 184 PRO A CA 1
ATOM 1383 C C . PRO A 1 184 ? 4.289 5.906 7.457 1 95.5 184 PRO A C 1
ATOM 1385 O O . PRO A 1 184 ? 4.816 7.016 7.348 1 95.5 184 PRO A O 1
ATOM 1388 N N . GLY A 1 185 ? 3.574 5.574 8.555 1 93.81 185 GLY A N 1
ATOM 1389 C CA . GLY A 1 185 ? 3.246 6.609 9.523 1 93.81 185 GLY A CA 1
ATOM 1390 C C . GLY A 1 185 ? 2.477 7.77 8.922 1 93.81 185 GLY A C 1
ATOM 1391 O O . GLY A 1 185 ? 1.555 7.562 8.133 1 93.81 185 GLY A O 1
ATOM 1392 N N . ASP A 1 186 ? 2.838 9.031 9.305 1 93.5 186 ASP A N 1
ATOM 1393 C CA . ASP A 1 186 ? 2.135 10.188 8.773 1 93.5 186 ASP A CA 1
ATOM 1394 C C . ASP A 1 186 ? 3.037 10.992 7.836 1 93.5 186 ASP A C 1
ATOM 1396 O O . ASP A 1 186 ? 2.752 12.156 7.539 1 93.5 186 ASP A O 1
ATOM 1400 N N . ASP A 1 187 ? 4.16 10.406 7.465 1 92.94 187 ASP A N 1
ATOM 1401 C CA . ASP A 1 187 ? 5.09 11.086 6.566 1 92.94 187 ASP A CA 1
ATOM 1402 C C . ASP A 1 187 ? 4.613 11 5.117 1 92.94 187 ASP A C 1
ATOM 1404 O O . ASP A 1 187 ? 4.57 9.914 4.531 1 92.94 187 ASP A O 1
ATOM 1408 N N . PRO A 1 188 ? 4.402 12.141 4.512 1 90.88 188 PRO A N 1
ATOM 1409 C CA . PRO A 1 188 ? 3.783 12.133 3.184 1 90.88 188 PRO A CA 1
ATOM 1410 C C . PRO A 1 188 ? 4.746 11.688 2.088 1 90.88 188 PRO A C 1
ATOM 1412 O O . PRO A 1 188 ? 4.32 11.398 0.966 1 90.88 188 PRO A O 1
ATOM 1415 N N . HIS A 1 189 ? 6.043 11.68 2.34 1 91.5 189 HIS A N 1
ATOM 1416 C CA . HIS A 1 189 ? 6.934 11.266 1.26 1 91.5 189 HIS A CA 1
ATOM 1417 C C . HIS A 1 189 ? 7.223 9.773 1.33 1 91.5 189 HIS A C 1
ATOM 1419 O O . HIS A 1 189 ? 8.062 9.258 0.582 1 91.5 189 HIS A O 1
ATOM 1425 N N . ILE A 1 190 ? 6.582 9.086 2.242 1 94.56 190 ILE A N 1
ATOM 1426 C CA . ILE A 1 190 ? 6.727 7.641 2.365 1 94.56 190 ILE A CA 1
ATOM 1427 C C . ILE A 1 190 ? 5.402 6.957 2.02 1 94.56 190 ILE A C 1
ATOM 1429 O O . ILE A 1 190 ? 4.344 7.355 2.512 1 94.56 190 ILE A O 1
ATOM 1433 N N . SER A 1 191 ? 5.5 5.949 1.218 1 92.75 191 SER A N 1
ATOM 1434 C CA . SER A 1 191 ? 4.32 5.18 0.834 1 92.75 191 SER A CA 1
ATOM 1435 C C . SER A 1 191 ? 4.633 3.689 0.764 1 92.75 191 SER A C 1
ATOM 1437 O O . SER A 1 191 ? 5.781 3.301 0.54 1 92.75 191 SER A O 1
ATOM 1439 N N . ILE A 1 192 ? 3.652 2.902 1.02 1 95.62 192 ILE A N 1
ATOM 1440 C CA . ILE A 1 192 ? 3.779 1.454 0.897 1 95.62 192 ILE A CA 1
ATOM 1441 C C . ILE A 1 192 ? 2.676 0.915 -0.01 1 95.62 192 ILE A C 1
ATOM 1443 O O . ILE A 1 192 ? 1.604 1.514 -0.118 1 95.62 192 ILE A O 1
ATOM 1447 N N . GLN A 1 193 ? 3.014 -0.194 -0.624 1 93.5 193 GLN A N 1
ATOM 1448 C CA . GLN A 1 193 ? 2.055 -0.845 -1.51 1 93.5 193 GLN A CA 1
ATOM 1449 C C . GLN A 1 193 ? 2.172 -2.365 -1.427 1 93.5 193 GLN A C 1
ATOM 1451 O O . GLN A 1 193 ? 3.248 -2.895 -1.138 1 93.5 193 GLN A O 1
ATOM 1456 N N . ALA A 1 194 ? 1.036 -2.998 -1.619 1 95.19 194 ALA A N 1
ATOM 1457 C CA . ALA A 1 194 ? 1.008 -4.453 -1.716 1 95.19 194 ALA A CA 1
ATOM 1458 C C . ALA A 1 194 ? 0.076 -4.914 -2.834 1 95.19 194 ALA A C 1
ATOM 1460 O O . ALA A 1 194 ? -0.975 -4.309 -3.061 1 95.19 194 ALA A O 1
ATOM 1461 N N . ARG A 1 195 ? 0.496 -5.918 -3.531 1 93.06 195 ARG A N 1
ATOM 1462 C CA . ARG A 1 195 ? -0.289 -6.504 -4.613 1 93.06 195 ARG A CA 1
ATOM 1463 C C . ARG A 1 195 ? -0.255 -8.023 -4.555 1 93.06 195 ARG A C 1
ATOM 1465 O O . ARG A 1 195 ? 0.789 -8.617 -4.27 1 93.06 195 ARG A O 1
ATOM 1472 N N . GLY A 1 196 ? -1.419 -8.539 -4.859 1 92.94 196 GLY A N 1
ATOM 1473 C CA . GLY A 1 196 ? -1.407 -9.984 -4.945 1 92.94 196 GLY A CA 1
ATOM 1474 C C . GLY A 1 196 ? -0.564 -10.508 -6.094 1 92.94 196 GLY A C 1
ATOM 1475 O O . GLY A 1 196 ? -0.522 -9.906 -7.168 1 92.94 196 GLY A O 1
ATOM 1476 N N . GLY A 1 197 ? 0.053 -11.75 -5.828 1 90.81 197 GLY A N 1
ATOM 1477 C CA . GLY A 1 197 ? 0.859 -12.359 -6.875 1 90.81 197 GLY A CA 1
ATOM 1478 C C . GLY A 1 197 ? 2.328 -11.992 -6.785 1 90.81 197 GLY A C 1
ATOM 1479 O O . GLY A 1 197 ? 2.764 -11.383 -5.809 1 90.81 197 GLY A O 1
ATOM 1480 N N . PRO A 1 198 ? 3.047 -12.445 -7.762 1 83.81 198 PRO A N 1
ATOM 1481 C CA . PRO A 1 198 ? 2.631 -12.906 -9.086 1 83.81 198 PRO A CA 1
ATOM 1482 C C . PRO A 1 198 ? 2.197 -14.375 -9.086 1 83.81 198 PRO A C 1
ATOM 1484 O O . PRO A 1 198 ? 1.531 -14.828 -10.016 1 83.81 198 PRO A O 1
ATOM 1487 N N . ARG A 1 199 ? 2.641 -15.109 -8.18 1 87.44 199 ARG A N 1
ATOM 1488 C CA . ARG A 1 199 ? 2.256 -16.516 -8.078 1 87.44 199 ARG A CA 1
ATOM 1489 C C . ARG A 1 199 ? 1.113 -16.688 -7.086 1 87.44 199 ARG A C 1
ATOM 1491 O O . ARG A 1 199 ? 0.819 -15.797 -6.297 1 87.44 199 ARG A O 1
ATOM 1498 N N . ARG A 1 200 ? 0.538 -17.891 -7.219 1 92.81 200 ARG A N 1
ATOM 1499 C CA . ARG A 1 200 ? -0.459 -18.234 -6.207 1 92.81 200 ARG A CA 1
ATOM 1500 C C . ARG A 1 200 ? 0.158 -18.234 -4.812 1 92.81 200 ARG A C 1
ATOM 1502 O O . ARG A 1 200 ? 1.303 -18.656 -4.637 1 92.81 200 ARG A O 1
ATOM 1509 N N . TYR A 1 201 ? -0.548 -17.703 -3.912 1 95.69 201 TYR A N 1
ATOM 1510 C CA . TYR A 1 201 ? -0.18 -17.672 -2.502 1 95.69 201 TYR A CA 1
ATOM 1511 C C . TYR A 1 201 ? 1.009 -16.734 -2.27 1 95.69 201 TYR A C 1
ATOM 1513 O O . TYR A 1 201 ? 1.779 -16.938 -1.325 1 95.69 201 TYR A O 1
ATOM 1521 N N . ALA A 1 202 ? 1.147 -15.852 -3.188 1 95.56 202 ALA A N 1
ATOM 1522 C CA . ALA A 1 202 ? 2.242 -14.891 -3.053 1 95.56 202 ALA A CA 1
ATOM 1523 C C . ALA A 1 202 ? 1.716 -13.461 -3.039 1 95.56 202 ALA A C 1
ATOM 1525 O O . ALA A 1 202 ? 0.698 -13.164 -3.666 1 95.56 202 ALA A O 1
ATOM 1526 N N . VAL A 1 203 ? 2.379 -12.648 -2.328 1 95.81 203 VAL A N 1
ATOM 1527 C CA . VAL A 1 203 ? 2.08 -11.227 -2.295 1 95.81 203 VAL A CA 1
ATOM 1528 C C . VAL A 1 203 ? 3.373 -10.422 -2.42 1 95.81 203 VAL A C 1
ATOM 1530 O O . VAL A 1 203 ? 4.395 -10.781 -1.827 1 95.81 203 VAL A O 1
ATOM 1533 N N . SER A 1 204 ? 3.26 -9.375 -3.219 1 94.31 204 SER A N 1
ATOM 1534 C CA . SER A 1 204 ? 4.395 -8.469 -3.387 1 94.31 204 SER A CA 1
ATOM 1535 C C . SER A 1 204 ? 4.172 -7.16 -2.641 1 94.31 204 SER A C 1
ATOM 1537 O O . SER A 1 204 ? 3.07 -6.602 -2.67 1 94.31 204 SER A O 1
ATOM 1539 N N . GLY A 1 205 ? 5.191 -6.715 -1.919 1 94.44 205 GLY A N 1
ATOM 1540 C CA . GLY A 1 205 ? 5.133 -5.449 -1.2 1 94.44 205 GLY A CA 1
ATOM 1541 C C . GLY A 1 205 ? 6.273 -4.516 -1.547 1 94.44 205 GLY A C 1
ATOM 1542 O O . GLY A 1 205 ? 7.387 -4.961 -1.836 1 94.44 205 GLY A O 1
ATOM 1543 N N . TRP A 1 206 ? 5.93 -3.176 -1.455 1 93.94 206 TRP A N 1
ATOM 1544 C CA . TRP A 1 206 ? 6.938 -2.174 -1.781 1 93.94 206 TRP A CA 1
ATOM 1545 C C . TRP A 1 206 ? 6.887 -1.008 -0.799 1 93.94 206 TRP A C 1
ATOM 1547 O O . TRP A 1 206 ? 5.805 -0.611 -0.354 1 93.94 206 TRP A O 1
ATOM 1557 N N . LEU A 1 207 ? 8 -0.507 -0.468 1 95.81 207 LEU A N 1
ATOM 1558 C CA . LEU A 1 207 ? 8.164 0.74 0.271 1 95.81 207 LEU A CA 1
ATOM 1559 C C . LEU A 1 207 ? 8.844 1.796 -0.592 1 95.81 207 LEU A C 1
ATOM 1561 O O . LEU A 1 207 ? 9.93 1.558 -1.133 1 95.81 207 LEU A O 1
ATOM 1565 N N . GLN A 1 208 ? 8.195 2.906 -0.721 1 91.88 208 GLN A N 1
ATOM 1566 C CA . GLN A 1 208 ? 8.727 3.984 -1.547 1 91.88 208 GLN A CA 1
ATOM 1567 C C . GLN A 1 208 ? 9 5.234 -0.713 1 91.88 208 GLN A C 1
ATOM 1569 O O . GLN A 1 208 ? 8.164 5.645 0.09 1 91.88 208 GLN A O 1
ATOM 1574 N N . ILE A 1 209 ? 10.102 5.812 -0.916 1 93 209 ILE A N 1
ATOM 1575 C CA . ILE A 1 209 ? 10.477 7.086 -0.305 1 93 209 ILE A CA 1
ATOM 1576 C C . ILE A 1 209 ? 10.734 8.125 -1.394 1 93 209 ILE A C 1
ATOM 1578 O O . ILE A 1 209 ? 11.656 7.969 -2.197 1 93 209 ILE A O 1
ATOM 1582 N N . GLN A 1 210 ? 9.969 9.102 -1.343 1 88.12 210 GLN A N 1
ATOM 1583 C CA . GLN A 1 210 ? 10.109 10.156 -2.346 1 88.12 210 GLN A CA 1
ATOM 1584 C C . GLN A 1 210 ? 11.016 11.273 -1.847 1 88.12 210 GLN A C 1
ATOM 1586 O O . GLN A 1 210 ? 10.867 11.75 -0.718 1 88.12 210 GLN A O 1
ATOM 1591 N N . GLY A 1 211 ? 11.961 11.68 -2.732 1 88.62 211 GLY A N 1
ATOM 1592 C CA . GLY A 1 211 ? 12.852 12.758 -2.322 1 88.62 211 GLY A CA 1
ATOM 1593 C C . GLY A 1 211 ? 13.547 12.484 -1 1 88.62 211 GLY A C 1
ATOM 1594 O O . GLY A 1 211 ? 13.336 13.203 -0.023 1 88.62 211 GLY A O 1
ATOM 1595 N N . ILE A 1 212 ? 14.344 11.539 -1.049 1 90.69 212 ILE A N 1
ATOM 1596 C CA . ILE A 1 212 ? 14.961 11.062 0.184 1 90.69 212 ILE A CA 1
ATOM 1597 C C . ILE A 1 212 ? 15.695 12.203 0.871 1 90.69 212 ILE A C 1
ATOM 1599 O O . ILE A 1 212 ? 16.344 13.023 0.209 1 90.69 212 ILE A O 1
ATOM 1603 N N . ARG A 1 213 ? 15.562 12.258 2.121 1 92.12 213 ARG A N 1
ATOM 1604 C CA . ARG A 1 213 ? 16.25 13.188 3.008 1 92.12 213 ARG A CA 1
ATOM 1605 C C . ARG A 1 213 ? 17.391 12.5 3.744 1 92.12 213 ARG A C 1
ATOM 1607 O O . ARG A 1 213 ? 17.5 11.273 3.721 1 92.12 213 ARG A O 1
ATOM 1614 N N . SER A 1 214 ? 18.203 13.32 4.344 1 90.38 214 SER A N 1
ATOM 1615 C CA . SER A 1 214 ? 19.312 12.766 5.098 1 90.38 214 SER A CA 1
ATOM 1616 C C . SER A 1 214 ? 18.828 11.898 6.25 1 90.38 214 SER A C 1
ATOM 1618 O O . SER A 1 214 ? 19.484 10.914 6.613 1 90.38 214 SER A O 1
ATOM 1620 N N . SER A 1 215 ? 17.609 12.25 6.703 1 91.81 215 SER A N 1
ATOM 1621 C CA . SER A 1 215 ? 17.078 11.531 7.852 1 91.81 215 SER A CA 1
ATOM 1622 C C . SER A 1 215 ? 16.516 10.172 7.441 1 91.81 215 SER A C 1
ATOM 1624 O O . SER A 1 215 ? 16.234 9.328 8.289 1 91.81 215 SER A O 1
ATOM 1626 N N . ASP A 1 216 ? 16.438 9.977 6.148 1 93.5 216 ASP A N 1
ATOM 1627 C CA . ASP A 1 216 ? 15.828 8.742 5.668 1 93.5 216 ASP A CA 1
ATOM 1628 C C . ASP A 1 216 ? 16.828 7.594 5.68 1 93.5 216 ASP A C 1
ATOM 1630 O O . ASP A 1 216 ? 16.453 6.43 5.57 1 93.5 216 ASP A O 1
ATOM 1634 N N . GLY A 1 217 ? 18.125 7.93 5.801 1 92.75 217 GLY A N 1
ATOM 1635 C CA . GLY A 1 217 ? 19.125 6.875 5.879 1 92.75 217 GLY A CA 1
ATOM 1636 C C . GLY A 1 217 ? 18.922 5.949 7.062 1 92.75 217 GLY A C 1
ATOM 1637 O O . GLY A 1 217 ? 18.516 6.387 8.141 1 92.75 217 GLY A O 1
ATOM 1638 N N . GLY A 1 218 ? 19.141 4.617 6.758 1 94.31 218 GLY A N 1
ATOM 1639 C CA . GLY A 1 218 ? 18.984 3.65 7.832 1 94.31 218 GLY A CA 1
ATOM 1640 C C . GLY A 1 218 ? 18.641 2.258 7.336 1 94.31 218 GLY A C 1
ATOM 1641 O O . GLY A 1 218 ? 18.828 1.948 6.16 1 94.31 218 GLY A O 1
ATOM 1642 N N . GLN A 1 219 ? 18.234 1.465 8.367 1 95.94 219 GLN A N 1
ATOM 1643 C CA . GLN A 1 219 ? 17.875 0.087 8.055 1 95.94 219 GLN A CA 1
ATOM 1644 C C . GLN A 1 219 ? 16.359 -0.068 7.953 1 95.94 219 GLN A C 1
ATOM 1646 O O . GLN A 1 219 ? 15.625 0.327 8.859 1 95.94 219 GLN A O 1
ATOM 1651 N N . TYR A 1 220 ? 15.977 -0.582 6.809 1 96.5 220 TYR A N 1
ATOM 1652 C CA . TYR A 1 220 ? 14.562 -0.872 6.586 1 96.5 220 TYR A CA 1
ATOM 1653 C C . TYR A 1 220 ? 14.305 -2.373 6.609 1 96.5 220 TYR A C 1
ATOM 1655 O O . TYR A 1 220 ? 15.148 -3.162 6.18 1 96.5 220 TYR A O 1
ATOM 1663 N N . GLN A 1 221 ? 13.141 -2.709 7.113 1 97.06 221 GLN A N 1
ATOM 1664 C CA . GLN A 1 221 ? 12.805 -4.117 7.297 1 97.06 221 GLN A CA 1
ATOM 1665 C C . GLN A 1 221 ? 11.406 -4.422 6.781 1 97.06 221 GLN A C 1
ATOM 1667 O O . GLN A 1 221 ? 10.453 -3.703 7.094 1 97.06 221 GLN A O 1
ATOM 1672 N N . CYS A 1 222 ? 11.297 -5.438 5.926 1 97.44 222 CYS A N 1
ATOM 1673 C CA . CYS A 1 222 ? 9.984 -5.98 5.578 1 97.44 222 CYS A CA 1
ATOM 1674 C C . CYS A 1 222 ? 9.633 -7.164 6.473 1 97.44 222 CYS A C 1
ATOM 1676 O O . CYS A 1 222 ? 10.43 -8.086 6.633 1 97.44 222 CYS A O 1
ATOM 1678 N N . ARG A 1 223 ? 8.484 -7.094 7.051 1 96.62 223 ARG A N 1
ATOM 1679 C CA . ARG A 1 223 ? 8.016 -8.141 7.949 1 96.62 223 ARG A CA 1
ATOM 1680 C C . ARG A 1 223 ? 6.719 -8.758 7.434 1 96.62 223 ARG A C 1
ATOM 1682 O O . ARG A 1 223 ? 5.719 -8.062 7.254 1 96.62 223 ARG A O 1
ATOM 1689 N N . ALA A 1 224 ? 6.777 -10.047 7.156 1 97.5 224 ALA A N 1
ATOM 1690 C CA . ALA A 1 224 ? 5.594 -10.797 6.738 1 97.5 224 ALA A CA 1
ATOM 1691 C C . ALA A 1 224 ? 5.039 -11.625 7.891 1 97.5 224 ALA A C 1
ATOM 1693 O O . ALA A 1 224 ? 5.785 -12.336 8.57 1 97.5 224 ALA A O 1
ATOM 1694 N N . ARG A 1 225 ? 3.73 -11.531 8.094 1 94.94 225 ARG A N 1
ATOM 1695 C CA . ARG A 1 225 ? 3.154 -12.234 9.234 1 94.94 225 ARG A CA 1
ATOM 1696 C C . ARG A 1 225 ? 1.839 -12.906 8.859 1 94.94 225 ARG A C 1
ATOM 1698 O O . ARG A 1 225 ? 1.026 -12.328 8.133 1 94.94 225 ARG A O 1
ATOM 1705 N N . ASN A 1 226 ? 1.663 -14.125 9.297 1 94.5 226 ASN A N 1
ATOM 1706 C CA . ASN A 1 226 ? 0.371 -14.805 9.281 1 94.5 226 ASN A CA 1
ATOM 1707 C C . ASN A 1 226 ? 0.072 -15.461 10.625 1 94.5 226 ASN A C 1
ATOM 1709 O O . ASN A 1 226 ? 0.768 -15.211 11.609 1 94.5 226 ASN A O 1
ATOM 1713 N N . GLN A 1 227 ? -1.001 -16.25 10.758 1 94.25 227 GLN A N 1
ATOM 1714 C CA . GLN A 1 227 ? -1.461 -16.812 12.016 1 94.25 227 GLN A CA 1
ATOM 1715 C C . GLN A 1 227 ? -0.44 -17.797 12.586 1 94.25 227 GLN A C 1
ATOM 1717 O O . GLN A 1 227 ? -0.482 -18.141 13.766 1 94.25 227 GLN A O 1
ATOM 1722 N N . LEU A 1 228 ? 0.503 -18.266 11.734 1 96.69 228 LEU A N 1
ATOM 1723 C CA . LEU A 1 228 ? 1.419 -19.312 12.148 1 96.69 228 LEU A CA 1
ATOM 1724 C C . LEU A 1 228 ? 2.762 -18.734 12.578 1 96.69 228 LEU A C 1
ATOM 1726 O O . LEU A 1 228 ? 3.543 -19.406 13.258 1 96.69 228 LEU A O 1
ATOM 1730 N N . GLY A 1 229 ? 3.039 -17.531 12.07 1 97.38 229 GLY A N 1
ATOM 1731 C CA . GLY A 1 229 ? 4.309 -16.938 12.453 1 97.38 229 GLY A CA 1
ATOM 1732 C C . GLY A 1 229 ? 4.711 -15.766 11.562 1 97.38 229 GLY A C 1
ATOM 1733 O O . GLY A 1 229 ? 3.854 -15.078 11.008 1 97.38 229 GLY A O 1
ATOM 1734 N N . GLU A 1 230 ? 6.07 -15.469 11.633 1 97.25 230 GLU A N 1
ATOM 1735 C CA . GLU A 1 230 ? 6.547 -14.289 10.914 1 97.25 230 GLU A CA 1
ATOM 1736 C C . GLU A 1 230 ? 7.91 -14.547 10.273 1 97.25 230 GLU A C 1
ATOM 1738 O O . GLU A 1 230 ? 8.609 -15.484 10.656 1 97.25 230 GLU A O 1
ATOM 1743 N N . ALA A 1 231 ? 8.195 -13.891 9.25 1 98 231 ALA A N 1
ATOM 1744 C CA . ALA A 1 231 ? 9.5 -13.828 8.594 1 98 231 ALA A CA 1
ATOM 1745 C C . ALA A 1 231 ? 9.883 -12.383 8.289 1 98 231 ALA A C 1
ATOM 1747 O O . ALA A 1 231 ? 9.016 -11.539 8.055 1 98 231 ALA A O 1
ATOM 1748 N N . SER A 1 232 ? 11.219 -12.078 8.32 1 97.06 232 SER A N 1
ATOM 1749 C CA . SER A 1 232 ? 11.641 -10.703 8.055 1 97.06 232 SER A CA 1
ATOM 1750 C C . SER A 1 232 ? 12.945 -10.664 7.277 1 97.06 232 SER A C 1
ATOM 1752 O O . SER A 1 232 ? 13.688 -11.648 7.25 1 97.06 232 SER A O 1
ATOM 1754 N N . ALA A 1 233 ? 13.164 -9.641 6.539 1 98 233 ALA A N 1
ATOM 1755 C CA . ALA A 1 233 ? 14.391 -9.336 5.809 1 98 233 ALA A CA 1
ATOM 1756 C C . ALA A 1 233 ? 14.711 -7.848 5.863 1 98 233 ALA A C 1
ATOM 1758 O O . ALA A 1 233 ? 13.805 -7.02 5.984 1 98 233 ALA A O 1
ATOM 1759 N N . THR A 1 234 ? 16 -7.504 5.793 1 96.81 234 THR A N 1
ATOM 1760 C CA . THR A 1 234 ? 16.406 -6.117 5.984 1 96.81 234 THR A CA 1
ATOM 1761 C C . THR A 1 234 ? 17.234 -5.629 4.797 1 96.81 234 THR A C 1
ATOM 1763 O O . THR A 1 234 ? 17.797 -6.434 4.059 1 96.81 234 THR A O 1
ATOM 1766 N N . ALA A 1 235 ? 17.203 -4.34 4.578 1 96.88 235 ALA A N 1
ATOM 1767 C CA . ALA A 1 235 ? 18.047 -3.635 3.619 1 96.88 235 ALA A CA 1
ATOM 1768 C C . ALA A 1 235 ? 18.422 -2.25 4.133 1 96.88 235 ALA A C 1
ATOM 1770 O O . ALA A 1 235 ? 17.672 -1.627 4.879 1 96.88 235 ALA A O 1
ATOM 1771 N N . ARG A 1 236 ? 19.531 -1.742 3.715 1 95.81 236 ARG A N 1
ATOM 1772 C CA . ARG A 1 236 ? 20.031 -0.463 4.211 1 95.81 236 ARG A CA 1
ATOM 1773 C C . ARG A 1 236 ? 19.969 0.608 3.129 1 95.81 236 ARG A C 1
ATOM 1775 O O . ARG A 1 236 ? 20.266 0.339 1.964 1 95.81 236 ARG A O 1
ATOM 1782 N N . LEU A 1 237 ? 19.5 1.743 3.547 1 95.12 237 LEU A N 1
ATOM 1783 C CA . LEU A 1 237 ? 19.609 2.932 2.707 1 95.12 237 LEU A CA 1
ATOM 1784 C C . LEU A 1 237 ? 20.766 3.811 3.148 1 95.12 237 LEU A C 1
ATOM 1786 O O . LEU A 1 237 ? 20.797 4.301 4.281 1 95.12 237 LEU A O 1
ATOM 1790 N N . THR A 1 238 ? 21.766 3.967 2.258 1 92.56 238 THR A N 1
ATOM 1791 C CA . THR A 1 238 ? 22.906 4.84 2.516 1 92.56 238 THR A CA 1
ATOM 1792 C C . THR A 1 238 ? 22.844 6.074 1.619 1 92.56 238 THR A C 1
ATOM 1794 O O . THR A 1 238 ? 22.734 5.953 0.397 1 92.56 238 THR A O 1
ATOM 1797 N N . SER A 1 239 ? 22.656 7.25 2.27 1 81.06 239 SER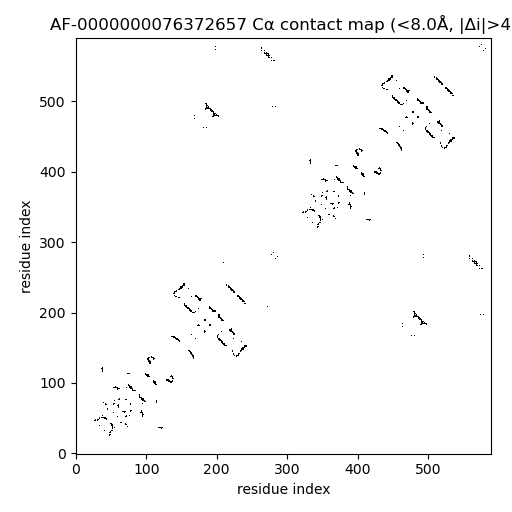 A N 1
ATOM 1798 C CA . SER A 1 239 ? 22.641 8.508 1.53 1 81.06 239 SER A CA 1
ATOM 1799 C C . SER A 1 239 ? 23.891 9.336 1.805 1 81.06 239 SER A C 1
ATOM 1801 O O . SER A 1 239 ? 24.062 9.852 2.908 1 81.06 239 SER A O 1
ATOM 1803 N N . PRO A 1 240 ? 24.922 9.422 0.883 1 68.31 240 PRO A N 1
ATOM 1804 C CA . PRO A 1 240 ? 26.109 10.258 1.116 1 68.31 240 PRO A CA 1
ATOM 1805 C C . PRO A 1 240 ? 25.766 11.742 1.18 1 68.31 240 PRO A C 1
ATOM 1807 O O . PRO A 1 240 ? 24.812 12.195 0.543 1 68.31 240 PRO A O 1
ATOM 1810 N N . LEU A 1 241 ? 26.016 12.461 2.213 1 56.5 241 LEU A N 1
ATOM 1811 C CA . LEU A 1 241 ? 25.875 13.914 2.297 1 56.5 241 LEU A CA 1
ATOM 1812 C C . LEU A 1 241 ? 26.359 14.586 1.016 1 56.5 241 LEU A C 1
ATOM 1814 O O . LEU A 1 241 ? 27.375 14.172 0.442 1 56.5 241 LEU A O 1
ATOM 1818 N N . ASN A 1 242 ? 25.5 15.18 0.289 1 49.41 242 ASN A N 1
ATOM 1819 C CA . ASN A 1 242 ? 26 16.031 -0.796 1 49.41 242 ASN A CA 1
ATOM 1820 C C . ASN A 1 242 ? 27.172 16.891 -0.35 1 49.41 242 ASN A C 1
ATOM 1822 O O . ASN A 1 242 ? 26.984 17.875 0.374 1 49.41 242 ASN A O 1
ATOM 1826 N N . SER A 1 243 ? 28.328 16.547 0.175 1 40.97 243 SER A N 1
ATOM 1827 C CA . SER A 1 243 ? 29.422 17.516 0.128 1 40.97 243 SER A CA 1
ATOM 1828 C C . SER A 1 243 ? 29.625 18.062 -1.281 1 40.97 243 SER A C 1
ATOM 1830 O O . SER A 1 243 ? 29.672 17.297 -2.248 1 40.97 243 SER A O 1
ATOM 1832 N N . HIS A 1 244 ? 29.297 19.234 -1.612 1 37.06 244 HIS A N 1
ATOM 1833 C CA . HIS A 1 244 ? 29.797 20.047 -2.715 1 37.06 244 HIS A CA 1
ATOM 1834 C C . HIS A 1 244 ? 31.266 19.734 -3.006 1 37.06 244 HIS A C 1
ATOM 1836 O O . HIS A 1 244 ? 31.812 20.188 -4.012 1 37.06 244 HIS A O 1
ATOM 1842 N N . THR A 1 245 ? 32.281 19.641 -2.057 1 35.06 245 THR A N 1
ATOM 1843 C CA . THR A 1 245 ? 33.656 19.875 -2.52 1 35.06 245 THR A CA 1
ATOM 1844 C C . THR A 1 245 ? 34.094 18.766 -3.471 1 35.06 245 THR A C 1
ATOM 1846 O O . THR A 1 245 ? 35.156 18.859 -4.074 1 35.06 245 THR A O 1
ATOM 1849 N N . LEU A 1 246 ? 33.875 17.5 -3.248 1 34.81 246 LEU A N 1
ATOM 1850 C CA . LEU A 1 246 ? 34.812 16.672 -3.98 1 34.81 246 LEU A CA 1
ATOM 1851 C C . LEU A 1 246 ? 34.469 16.641 -5.465 1 34.81 246 LEU A C 1
ATOM 1853 O O . LEU A 1 246 ? 33.562 15.906 -5.883 1 34.81 246 LEU A O 1
ATOM 1857 N N . ARG A 1 247 ? 34.406 17.828 -6.105 1 32.97 247 ARG A N 1
ATOM 1858 C CA . ARG A 1 247 ? 34.375 17.828 -7.562 1 32.97 247 ARG A CA 1
ATOM 1859 C C . ARG A 1 247 ? 35.375 16.859 -8.141 1 32.97 247 ARG A C 1
ATOM 1861 O O . ARG A 1 247 ? 35.25 16.422 -9.281 1 32.97 247 ARG A O 1
ATOM 1868 N N . HIS A 1 248 ? 36.75 17.062 -7.695 1 29.09 248 HIS A N 1
ATOM 1869 C CA . HIS A 1 248 ? 37.75 16.797 -8.719 1 29.09 248 HIS A CA 1
ATOM 1870 C C . HIS A 1 248 ? 37.781 15.328 -9.094 1 29.09 248 HIS A C 1
ATOM 1872 O O . HIS A 1 248 ? 37.906 14.984 -10.273 1 29.09 248 HIS A O 1
ATOM 1878 N N . SER A 1 249 ? 38.469 14.461 -8.258 1 29.8 249 SER A N 1
ATOM 1879 C CA . SER A 1 249 ? 39.25 13.352 -8.812 1 29.8 249 SER A CA 1
ATOM 1880 C C . SER A 1 249 ? 38.312 12.234 -9.289 1 29.8 249 SER A C 1
ATOM 1882 O O . SER A 1 249 ? 38.125 11.234 -8.594 1 29.8 249 SER A O 1
ATOM 1884 N N . LEU A 1 250 ? 37.094 12.32 -9.562 1 30.97 250 LEU A N 1
ATOM 1885 C CA . LEU A 1 250 ? 36.531 11.094 -10.125 1 30.97 250 LEU A CA 1
ATOM 1886 C C . LEU A 1 250 ? 37.344 10.656 -11.352 1 30.97 250 LEU A C 1
ATOM 1888 O O . LEU A 1 250 ? 37.344 11.336 -12.375 1 30.97 250 LEU A O 1
ATOM 1892 N N . THR A 1 251 ? 38.531 10.195 -11.141 1 28.08 251 THR A N 1
ATOM 1893 C CA . THR A 1 251 ? 39.062 9.281 -12.141 1 28.08 251 THR A CA 1
ATOM 1894 C C . THR A 1 251 ? 37.938 8.367 -12.68 1 28.08 251 THR A C 1
ATOM 1896 O O . THR A 1 251 ? 36.938 8.141 -12.008 1 28.08 251 THR A O 1
ATOM 1899 N N . HIS A 1 252 ? 38.125 7.852 -14 1 27.03 252 HIS A N 1
ATOM 1900 C CA . HIS A 1 252 ? 37.5 7.043 -15.047 1 27.03 252 HIS A CA 1
ATOM 1901 C C . HIS A 1 252 ? 37.031 5.703 -14.492 1 27.03 252 HIS A C 1
ATOM 1903 O O . HIS A 1 252 ? 36.781 4.77 -15.258 1 27.03 252 HIS A O 1
ATOM 1909 N N . THR A 1 253 ? 37.219 5.398 -13.266 1 28.45 253 THR A N 1
ATOM 1910 C CA . THR A 1 253 ? 36.938 3.967 -13.195 1 28.45 253 THR A CA 1
ATOM 1911 C C . THR A 1 253 ? 35.562 3.65 -13.773 1 28.45 253 THR A C 1
ATOM 1913 O O . THR A 1 253 ? 34.625 4.457 -13.656 1 28.45 253 THR A O 1
ATOM 1916 N N . HIS A 1 254 ? 35.531 2.652 -14.703 1 26.92 254 HIS A N 1
ATOM 1917 C CA . HIS A 1 254 ? 34.5 1.94 -15.438 1 26.92 254 HIS A CA 1
ATOM 1918 C C . HIS A 1 254 ? 33.281 1.654 -14.547 1 26.92 254 HIS A C 1
ATOM 1920 O O . HIS A 1 254 ? 33.406 0.914 -13.562 1 26.92 254 HIS A O 1
ATOM 1926 N N . THR A 1 255 ? 32.688 2.631 -14.109 1 28.12 255 THR A N 1
ATOM 1927 C CA . THR A 1 255 ? 31.406 2.432 -13.438 1 28.12 255 THR A CA 1
ATOM 1928 C C . THR A 1 255 ? 30.578 1.38 -14.164 1 28.12 255 THR A C 1
ATOM 1930 O O . THR A 1 255 ? 30.219 1.562 -15.336 1 28.12 255 THR A O 1
ATOM 1933 N N . HIS A 1 256 ? 31.047 0.13 -14.031 1 26.61 256 HIS A N 1
ATOM 1934 C CA . HIS A 1 256 ? 30.109 -0.916 -14.43 1 26.61 256 HIS A CA 1
ATOM 1935 C C . HIS A 1 256 ? 28.688 -0.556 -14.039 1 26.61 256 HIS A C 1
ATOM 1937 O O . HIS A 1 256 ? 28.375 -0.462 -12.852 1 26.61 256 HIS A O 1
ATOM 1943 N N . THR A 1 257 ? 28.141 0.481 -14.68 1 29.2 257 THR A N 1
ATOM 1944 C CA . THR A 1 257 ? 26.719 0.741 -14.758 1 29.2 257 THR A CA 1
ATOM 1945 C C . THR A 1 257 ? 25.922 -0.566 -14.773 1 29.2 257 THR A C 1
ATOM 1947 O O . THR A 1 257 ? 26 -1.325 -15.742 1 29.2 257 THR A O 1
ATOM 1950 N N . HIS A 1 258 ? 26.125 -1.332 -13.734 1 29.05 258 HIS A N 1
ATOM 1951 C CA . HIS A 1 258 ? 25.109 -2.379 -13.758 1 29.05 258 HIS A CA 1
ATOM 1952 C C . HIS A 1 258 ? 23.766 -1.845 -14.281 1 29.05 258 HIS A C 1
ATOM 1954 O O . HIS A 1 258 ? 23.297 -0.807 -13.82 1 29.05 258 HIS A O 1
ATOM 1960 N N . THR A 1 259 ? 23.594 -1.87 -15.602 1 29.66 259 THR A N 1
ATOM 1961 C CA . THR A 1 259 ? 22.359 -1.779 -16.375 1 29.66 259 THR A CA 1
ATOM 1962 C C . THR A 1 259 ? 21.172 -2.273 -15.547 1 29.66 259 THR A C 1
ATOM 1964 O O . THR A 1 259 ? 20.969 -3.48 -15.383 1 29.66 259 THR A O 1
ATOM 1967 N N . THR A 1 260 ? 21.125 -1.886 -14.359 1 34.06 260 THR A N 1
ATOM 1968 C CA . THR A 1 260 ? 19.812 -2.074 -13.75 1 34.06 260 THR A CA 1
ATOM 1969 C C . THR A 1 260 ? 18.703 -1.725 -14.742 1 34.06 260 THR A C 1
ATOM 1971 O O . THR A 1 260 ? 18.734 -0.67 -15.383 1 34.06 260 THR A O 1
ATOM 1974 N N . THR A 1 261 ? 18.219 -2.691 -15.43 1 35.31 261 THR A N 1
ATOM 1975 C CA . THR A 1 261 ? 17.25 -2.645 -16.516 1 35.31 261 THR A CA 1
ATOM 1976 C C . THR A 1 261 ? 16.266 -1.497 -16.328 1 35.31 261 THR A C 1
ATOM 1978 O O . THR A 1 261 ? 15.695 -1.345 -15.25 1 35.31 261 THR A O 1
ATOM 1981 N N . SER A 1 262 ? 16.5 -0.338 -17.062 1 36 262 SER A N 1
ATOM 1982 C CA . SER A 1 262 ? 15.82 0.917 -17.344 1 36 262 SER A CA 1
ATOM 1983 C C . SER A 1 262 ? 14.32 0.789 -17.141 1 36 262 SER A C 1
ATOM 1985 O O . SER A 1 262 ? 13.664 1.737 -16.719 1 36 262 SER A O 1
ATOM 1987 N N . GLU A 1 263 ? 13.875 -0.327 -17.531 1 36.25 263 GLU A N 1
ATOM 1988 C CA . GLU A 1 263 ? 12.43 -0.503 -17.625 1 36.25 263 GLU A CA 1
ATOM 1989 C C . GLU A 1 263 ? 11.789 -0.583 -16.25 1 36.25 263 GLU A C 1
ATOM 1991 O O . GLU A 1 263 ? 10.633 -0.192 -16.078 1 36.25 263 GLU A O 1
ATOM 1996 N N . GLN A 1 264 ? 12.5 -1.132 -15.305 1 36.38 264 GLN A N 1
ATOM 1997 C CA . GLN A 1 264 ? 12.031 -1.185 -13.93 1 36.38 264 GLN A CA 1
ATOM 1998 C C . GLN A 1 264 ? 11.977 0.21 -13.312 1 36.38 264 GLN A C 1
ATOM 2000 O O . GLN A 1 264 ? 11.055 0.528 -12.555 1 36.38 264 GLN A O 1
ATOM 2005 N N . ASN A 1 265 ? 12.977 1.008 -13.633 1 38.22 265 ASN A N 1
ATOM 2006 C CA . ASN A 1 265 ? 13.039 2.361 -13.086 1 38.22 265 ASN A CA 1
ATOM 2007 C C . ASN A 1 265 ? 11.969 3.262 -13.695 1 38.22 265 ASN A C 1
ATOM 2009 O O . ASN A 1 265 ? 11.438 4.141 -13.016 1 38.22 265 ASN A O 1
ATOM 2013 N N . LEU A 1 266 ? 11.703 3.008 -14.922 1 35.69 266 LEU A N 1
ATOM 2014 C CA . LEU A 1 266 ? 10.75 3.885 -15.586 1 35.69 266 LEU A CA 1
ATOM 2015 C C . LEU A 1 266 ? 9.344 3.662 -15.039 1 35.69 266 LEU A C 1
ATOM 2017 O O . LEU A 1 266 ? 8.602 4.621 -14.797 1 35.69 266 LEU A O 1
ATOM 2021 N N . HIS A 1 267 ? 8.914 2.373 -14.852 1 36.22 267 HIS A N 1
ATOM 2022 C CA . HIS A 1 267 ? 7.598 2.047 -14.328 1 36.22 267 HIS A CA 1
ATOM 2023 C C . HIS A 1 267 ? 7.461 2.494 -12.875 1 36.22 267 HIS A C 1
ATOM 2025 O O . HIS A 1 267 ? 6.395 2.961 -12.461 1 36.22 267 HIS A O 1
ATOM 2031 N N . LEU A 1 268 ? 8.477 2.361 -12.172 1 39.22 268 LEU A N 1
ATOM 2032 C CA . LEU A 1 268 ? 8.555 2.875 -10.805 1 39.22 268 LEU A CA 1
ATOM 2033 C C . LEU A 1 268 ? 8.422 4.395 -10.789 1 39.22 268 LEU A C 1
ATOM 2035 O O . LEU A 1 268 ? 7.77 4.953 -9.898 1 39.22 268 LEU A O 1
ATOM 2039 N N . TYR A 1 269 ? 8.984 4.918 -11.828 1 39.06 269 TYR A N 1
ATOM 2040 C CA . TYR A 1 269 ? 8.875 6.367 -11.992 1 39.06 269 TYR A CA 1
ATOM 2041 C C . TYR A 1 269 ? 7.434 6.773 -12.281 1 39.06 269 TYR A C 1
ATOM 2043 O O . TYR A 1 269 ? 6.941 7.77 -11.742 1 39.06 269 TYR A O 1
ATOM 2051 N N . ILE A 1 270 ? 6.703 5.996 -13.023 1 39 270 ILE A N 1
ATOM 2052 C CA . ILE A 1 270 ? 5.344 6.359 -13.414 1 39 270 ILE A CA 1
ATOM 2053 C C . ILE A 1 270 ? 4.395 6.125 -12.242 1 39 270 ILE A C 1
ATOM 2055 O O . ILE A 1 270 ? 3.537 6.961 -11.945 1 39 270 ILE A O 1
ATOM 2059 N N . VAL A 1 271 ? 4.555 5.027 -11.477 1 41.31 271 VAL A N 1
ATOM 2060 C CA . VAL A 1 271 ? 3.748 4.758 -10.297 1 41.31 271 VAL A CA 1
ATOM 2061 C C . VAL A 1 271 ? 3.963 5.863 -9.258 1 41.31 271 VAL A C 1
ATOM 2063 O O . VAL A 1 271 ? 3.008 6.34 -8.648 1 41.31 271 VAL A O 1
ATOM 2066 N N . PHE A 1 272 ? 5.176 6.215 -9.172 1 42.72 272 PHE A N 1
ATOM 2067 C CA . PHE A 1 272 ? 5.605 7.242 -8.227 1 42.72 272 PHE A CA 1
ATOM 2068 C C . PHE A 1 272 ? 4.961 8.586 -8.555 1 42.72 272 PHE A C 1
ATOM 2070 O O . PHE A 1 272 ? 4.453 9.266 -7.664 1 42.72 272 PHE A O 1
ATOM 2077 N N . HIS A 1 273 ? 5.008 8.906 -9.758 1 43.62 273 HIS A N 1
ATOM 2078 C CA . HIS A 1 273 ? 4.512 10.234 -10.086 1 43.62 273 HIS A CA 1
ATOM 2079 C C . HIS A 1 273 ? 2.986 10.281 -10.039 1 43.62 273 HIS A C 1
ATOM 2081 O O . HIS A 1 273 ? 2.4 11.32 -9.727 1 43.62 273 HIS A O 1
ATOM 2087 N N . VAL A 1 274 ? 2.428 9.148 -10.141 1 41.56 274 VAL A N 1
ATOM 2088 C CA . VAL A 1 274 ? 0.969 9.109 -10.086 1 41.56 274 VAL A CA 1
ATOM 2089 C C . VAL A 1 274 ? 0.499 9.172 -8.641 1 41.56 274 VAL A C 1
ATOM 2091 O O . VAL A 1 274 ? -0.424 9.922 -8.312 1 41.56 274 VAL A O 1
ATOM 2094 N N . VAL A 1 275 ? 1.107 8.359 -7.812 1 42.91 275 VAL A N 1
ATOM 2095 C CA . VAL A 1 275 ? 0.739 8.414 -6.402 1 42.91 275 VAL A CA 1
ATOM 2096 C C . VAL A 1 275 ? 1.011 9.805 -5.848 1 42.91 275 VAL A C 1
ATOM 2098 O O . VAL A 1 275 ? 0.193 10.359 -5.102 1 42.91 275 VAL A O 1
ATOM 2101 N N . MET A 1 276 ? 2.166 10.266 -6.215 1 44.72 276 MET A N 1
ATOM 2102 C CA . MET A 1 276 ? 2.504 11.609 -5.762 1 44.72 276 MET A CA 1
ATOM 2103 C C . MET A 1 276 ? 1.552 12.641 -6.359 1 44.72 276 MET A C 1
ATOM 2105 O O . MET A 1 276 ? 1.163 13.594 -5.684 1 44.72 276 MET A O 1
ATOM 2109 N N . GLY A 1 277 ? 1.286 12.406 -7.555 1 41.03 277 GLY A N 1
ATOM 2110 C CA . GLY A 1 277 ? 0.356 13.336 -8.18 1 41.03 277 GLY A CA 1
ATOM 2111 C C . GLY A 1 277 ? -1.036 13.281 -7.582 1 41.03 277 GLY A C 1
ATOM 2112 O O . GLY A 1 277 ? -1.67 14.312 -7.371 1 41.03 277 GLY A O 1
ATOM 2113 N N . LEU A 1 278 ? -1.429 12.086 -7.211 1 42.72 278 LEU A N 1
ATOM 2114 C CA . LEU A 1 278 ? -2.74 11.914 -6.598 1 42.72 278 LEU A CA 1
ATOM 2115 C C . LEU A 1 278 ? -2.76 12.484 -5.184 1 42.72 278 LEU A C 1
ATOM 2117 O O . LEU A 1 278 ? -3.736 13.125 -4.781 1 42.72 278 LEU A O 1
ATOM 2121 N N . SER A 1 279 ? -1.78 12.117 -4.5 1 41.22 279 SER A N 1
ATOM 2122 C CA . SER A 1 279 ? -1.684 12.703 -3.168 1 41.22 279 SER A CA 1
ATOM 2123 C C . SER A 1 279 ? -1.655 14.227 -3.242 1 41.22 279 SER A C 1
ATOM 2125 O O . SER A 1 279 ? -2.312 14.906 -2.449 1 41.22 279 SER A O 1
ATOM 2127 N N . TYR A 1 280 ? -0.869 14.695 -4.242 1 41.44 280 TYR A N 1
ATOM 2128 C CA . TYR A 1 280 ? -0.829 16.141 -4.43 1 41.44 280 TYR A CA 1
ATOM 2129 C C . TYR A 1 280 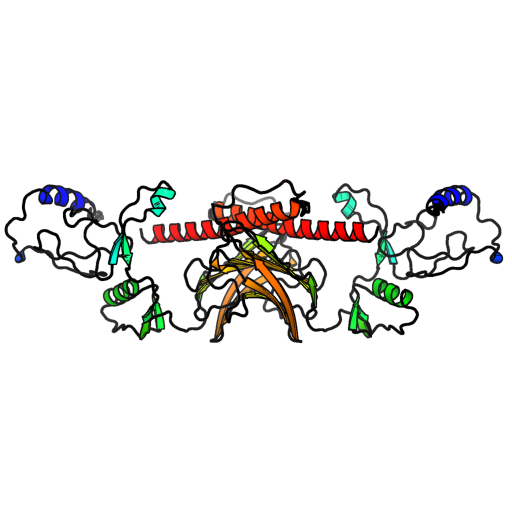? -2.186 16.672 -4.879 1 41.44 280 TYR A C 1
ATOM 2131 O O . TYR A 1 280 ? -2.65 17.703 -4.391 1 41.44 280 TYR A O 1
ATOM 2139 N N . TYR A 1 281 ? -2.793 15.953 -5.699 1 39 281 TYR A N 1
ATOM 2140 C CA . TYR A 1 281 ? -4.098 16.406 -6.172 1 39 281 TYR A CA 1
ATOM 2141 C C . TYR A 1 281 ? -5.141 16.312 -5.066 1 39 281 TYR A C 1
ATOM 2143 O O . TYR A 1 281 ? -5.961 17.219 -4.902 1 39 281 TYR A O 1
ATOM 2151 N N . CYS A 1 282 ? -5.113 15.188 -4.371 1 41.34 282 CYS A N 1
ATOM 2152 C CA . CYS A 1 282 ? -6.031 15.094 -3.242 1 41.34 282 CYS A CA 1
ATOM 2153 C C . CYS A 1 282 ? -5.742 16.172 -2.209 1 41.34 282 CYS A C 1
ATOM 2155 O O . CYS A 1 282 ? -6.664 16.766 -1.65 1 41.34 282 CYS A O 1
ATOM 2157 N N . SER A 1 283 ? -4.473 16.328 -2.059 1 41.91 283 SER A N 1
ATOM 2158 C CA . SER A 1 283 ? -4.125 17.438 -1.178 1 41.91 283 SER A CA 1
ATOM 2159 C C . SER A 1 283 ? -4.578 18.766 -1.761 1 41.91 283 SER A C 1
ATOM 2161 O O . SER A 1 283 ? -5.055 19.641 -1.031 1 41.91 283 SER A O 1
ATOM 2163 N N . LEU A 1 284 ? -4.43 18.906 -3.016 1 42.78 284 LEU A N 1
ATOM 2164 C CA . LEU A 1 284 ? -4.867 20.141 -3.656 1 42.78 284 LEU A CA 1
ATOM 2165 C C . LEU A 1 284 ? -6.387 20.25 -3.631 1 42.78 284 LEU A C 1
ATOM 2167 O O . LEU A 1 284 ? -6.93 21.328 -3.381 1 42.78 284 LEU A O 1
ATOM 2171 N N . MET A 1 285 ? -7.016 19.203 -3.908 1 41.41 285 MET A N 1
ATOM 2172 C CA . MET A 1 285 ? -8.477 19.234 -3.885 1 41.41 285 MET A CA 1
ATOM 2173 C C . MET A 1 285 ? -8.992 19.469 -2.467 1 41.41 285 MET A C 1
ATOM 2175 O O . MET A 1 285 ? -9.961 20.188 -2.268 1 41.41 285 MET A O 1
ATOM 2179 N N . TRP A 1 286 ? -8.32 18.734 -1.646 1 41.75 286 TRP A N 1
ATOM 2180 C CA . TRP A 1 286 ? -8.672 19.031 -0.261 1 41.75 286 TRP A CA 1
ATOM 2181 C C . TRP A 1 286 ? -8.469 20.5 0.052 1 41.75 286 TRP A C 1
ATOM 2183 O O . TRP A 1 286 ? -9.312 21.125 0.7 1 41.75 286 TRP A O 1
ATOM 2193 N N . GLN A 1 287 ? -7.391 20.938 -0.461 1 40.09 287 GLN A N 1
ATOM 2194 C CA . GLN A 1 287 ? -7.172 22.375 -0.251 1 40.09 287 GLN A CA 1
ATOM 2195 C C . GLN A 1 287 ? -8.242 23.203 -0.961 1 40.09 287 GLN A C 1
ATOM 2197 O O . GLN A 1 287 ? -8.711 24.203 -0.422 1 40.09 287 GLN A O 1
ATOM 2202 N N . MET A 1 288 ? -8.586 22.688 -2.057 1 40.78 288 MET A N 1
ATOM 2203 C CA . MET A 1 288 ? -9.57 23.453 -2.814 1 40.78 288 MET A CA 1
ATOM 2204 C C . MET A 1 288 ? -10.945 23.359 -2.164 1 40.78 288 MET A C 1
ATOM 2206 O O . MET A 1 288 ? -11.688 24.344 -2.123 1 40.78 288 MET A O 1
ATOM 2210 N N . THR A 1 289 ? -11.273 22.234 -1.751 1 40.81 289 THR A N 1
ATOM 2211 C CA . THR A 1 289 ? -12.586 22.141 -1.109 1 40.81 289 THR A CA 1
ATOM 2212 C C . THR A 1 289 ? -12.602 22.922 0.2 1 40.81 289 THR A C 1
ATOM 2214 O O . THR A 1 289 ? -13.633 23.5 0.571 1 40.81 289 THR A O 1
ATOM 2217 N N . ARG A 1 290 ? -11.602 22.906 0.879 1 39.62 290 ARG A N 1
ATOM 2218 C CA . ARG A 1 290 ? -11.539 23.781 2.053 1 39.62 290 ARG A CA 1
ATOM 2219 C C . ARG A 1 290 ? -11.672 25.25 1.66 1 39.62 290 ARG A C 1
ATOM 2221 O O . ARG A 1 290 ? -12.305 26.031 2.371 1 39.62 290 ARG A O 1
ATOM 2228 N N . LEU A 1 291 ? -11.086 25.484 0.589 1 40.53 291 LEU A N 1
ATOM 2229 C CA . LEU A 1 291 ? -11.219 26.859 0.134 1 40.53 291 LEU A CA 1
ATOM 2230 C C . LEU A 1 291 ? -12.656 27.156 -0.288 1 40.53 291 LEU A C 1
ATOM 2232 O O . LEU A 1 291 ? -13.156 28.25 -0.063 1 40.53 291 LEU A O 1
ATOM 2236 N N . LEU A 1 292 ? -13.227 26.172 -0.833 1 44.84 292 LEU A N 1
ATOM 2237 C CA . LEU A 1 292 ? -14.594 26.422 -1.268 1 44.84 292 LEU A CA 1
ATOM 2238 C C . LEU A 1 292 ? -15.555 26.406 -0.083 1 44.84 292 LEU A C 1
ATOM 2240 O O . LEU A 1 292 ? -16.562 27.125 -0.08 1 44.84 292 LEU A O 1
ATOM 2244 N N . SER A 1 293 ? -15.297 25.578 0.814 1 38.91 293 SER A N 1
ATOM 2245 C CA . SER A 1 293 ? -16.188 25.578 1.967 1 38.91 293 SER A CA 1
ATOM 2246 C C . SER A 1 293 ? -15.945 26.781 2.867 1 38.91 293 SER A C 1
ATOM 2248 O O . SER A 1 293 ? -16.812 27.156 3.662 1 38.91 293 SER A O 1
ATOM 2250 N N . ALA A 1 294 ? -14.875 27.25 2.959 1 39.09 294 ALA A N 1
ATOM 2251 C CA . ALA A 1 294 ? -14.617 28.469 3.721 1 39.09 294 ALA A CA 1
ATOM 2252 C C . ALA A 1 294 ? -15.18 29.703 3.004 1 39.09 294 ALA A C 1
ATOM 2254 O O . ALA A 1 294 ? -15.359 30.75 3.615 1 39.09 294 ALA A O 1
ATOM 2255 N N . ALA A 1 295 ? -15.609 29.562 1.764 1 39.62 295 ALA A N 1
ATOM 2256 C CA . ALA A 1 295 ? -16.328 30.703 1.188 1 39.62 295 ALA A CA 1
ATOM 2257 C C . ALA A 1 295 ? -17.828 30.562 1.403 1 39.62 295 ALA A C 1
ATOM 2259 O O . ALA A 1 295 ? -18.391 29.484 1.214 1 39.62 295 ALA A O 1
ATOM 2260 N N . MET B 1 1 ? -40.031 40.938 -1.308 1 25.59 1 MET B N 1
ATOM 2261 C CA . MET B 1 1 ? -39.25 41.219 -0.119 1 25.59 1 MET B CA 1
ATOM 2262 C C . MET B 1 1 ? -37.75 41.156 -0.432 1 25.59 1 MET B C 1
ATOM 2264 O O . MET B 1 1 ? -37.219 40.094 -0.799 1 25.59 1 MET B O 1
ATOM 2268 N N . SER B 1 2 ? -37.125 42.344 -1.005 1 27.03 2 SER B N 1
ATOM 2269 C CA . SER B 1 2 ? -35.875 42.594 -1.726 1 27.03 2 SER B CA 1
ATOM 2270 C C . SER B 1 2 ? -34.656 42.406 -0.816 1 27.03 2 SER B C 1
ATOM 2272 O O . SER B 1 2 ? -34.594 43.031 0.246 1 27.03 2 SER B O 1
ATOM 2274 N N . VAL B 1 3 ? -34.125 41.188 -0.715 1 31.42 3 VAL B N 1
ATOM 2275 C CA . VAL B 1 3 ? -33.031 40.75 0.144 1 31.42 3 VAL B CA 1
ATOM 2276 C C . VAL B 1 3 ? -31.781 41.594 -0.131 1 31.42 3 VAL B C 1
ATOM 2278 O O . VAL B 1 3 ? -31.266 41.594 -1.254 1 31.42 3 VAL B O 1
ATOM 2281 N N . HIS B 1 4 ? -31.703 42.875 0.432 1 26.94 4 HIS B N 1
ATOM 2282 C CA . HIS B 1 4 ? -30.562 43.781 0.449 1 26.94 4 HIS B CA 1
ATOM 2283 C C . HIS B 1 4 ? -29.281 43.094 0.9 1 26.94 4 HIS B C 1
ATOM 2285 O O . HIS B 1 4 ? -29.234 42.531 1.997 1 26.94 4 HIS B O 1
ATOM 2291 N N . SER B 1 5 ? -28.578 42.469 -0.01 1 29.62 5 SER B N 1
ATOM 2292 C CA . SER B 1 5 ? -27.25 41.875 0.095 1 29.62 5 SER B CA 1
ATOM 2293 C C . SER B 1 5 ? -26.281 42.812 0.8 1 29.62 5 SER B C 1
ATOM 2295 O O . SER B 1 5 ? -26.094 43.969 0.363 1 29.62 5 SER B O 1
ATOM 2297 N N . SER B 1 6 ? -26.25 42.844 2.154 1 29.86 6 SER B N 1
ATOM 2298 C CA . SER B 1 6 ? -25.438 43.656 3.057 1 29.86 6 SER B CA 1
ATOM 2299 C C . SER B 1 6 ? -23.984 43.719 2.592 1 29.86 6 SER B C 1
ATOM 2301 O O . SER B 1 6 ? -23.344 42.656 2.422 1 29.86 6 SER B O 1
ATOM 2303 N N . LEU B 1 7 ? -23.578 44.719 1.734 1 29.75 7 LEU B N 1
ATOM 2304 C CA . LEU B 1 7 ? -22.328 45.25 1.191 1 29.75 7 LEU B CA 1
ATOM 2305 C C . LEU B 1 7 ? -21.266 45.375 2.287 1 29.75 7 LEU B C 1
ATOM 2307 O O . LEU B 1 7 ? -21.125 46.469 2.873 1 29.75 7 LEU B O 1
ATOM 2311 N N . SER B 1 8 ? -21.188 44.5 3.199 1 33.44 8 SER B N 1
ATOM 2312 C CA . SER B 1 8 ? -20.203 44.594 4.266 1 33.44 8 SER B CA 1
ATOM 2313 C C . SER B 1 8 ? -18.781 44.688 3.699 1 33.44 8 SER B C 1
ATOM 2315 O O . SER B 1 8 ? -17.812 44.812 4.449 1 33.44 8 SER B O 1
ATOM 2317 N N . PHE B 1 9 ? -18.594 44.312 2.406 1 34.41 9 PHE B N 1
ATOM 2318 C CA . PHE B 1 9 ? -17.219 44.281 1.887 1 34.41 9 PHE B CA 1
ATOM 2319 C C . PHE B 1 9 ? -16.672 45.719 1.753 1 34.41 9 PHE B C 1
ATOM 2321 O O . PHE B 1 9 ? -15.469 45.906 1.544 1 34.41 9 PHE B O 1
ATOM 2328 N N . HIS B 1 10 ? -17.578 46.688 1.507 1 33.94 10 HIS B N 1
ATOM 2329 C CA . HIS B 1 10 ? -17.203 48.031 1.022 1 33.94 10 HIS B CA 1
ATOM 2330 C C . HIS B 1 10 ? -16.578 48.875 2.135 1 33.94 10 HIS B C 1
ATOM 2332 O O . HIS B 1 10 ? -16.219 50.031 1.917 1 33.94 10 HIS B O 1
ATOM 2338 N N . ARG B 1 11 ? -16.766 48.438 3.367 1 37.47 11 ARG B N 1
ATOM 2339 C CA . ARG B 1 11 ? -16.266 49.312 4.418 1 37.47 11 ARG B CA 1
ATOM 2340 C C . ARG B 1 11 ? -14.742 49.312 4.457 1 37.47 11 ARG B C 1
ATOM 2342 O O . ARG B 1 11 ? -14.133 50.062 5.215 1 37.47 11 ARG B O 1
ATOM 2349 N N . GLY B 1 12 ? -14.109 48.5 3.629 1 34.28 12 GLY B N 1
ATOM 2350 C CA . GLY B 1 12 ? -12.664 48.375 3.619 1 34.28 12 GLY B CA 1
ATOM 2351 C C . GLY B 1 12 ? -11.977 49.656 3.109 1 34.28 12 GLY B C 1
ATOM 2352 O O . GLY B 1 12 ? -11.016 50.125 3.715 1 34.28 12 GLY B O 1
ATOM 2353 N N . TRP B 1 13 ? -12.391 50.062 1.895 1 37.81 13 TRP B N 1
ATOM 2354 C CA . TRP B 1 13 ? -11.656 51.156 1.248 1 37.81 13 TRP B CA 1
ATOM 2355 C C . TRP B 1 13 ? -11.844 52.469 1.998 1 37.81 13 TRP B C 1
ATOM 2357 O O . TRP B 1 13 ? -10.984 53.344 1.938 1 37.81 13 TRP B O 1
ATOM 2367 N N . GLN B 1 14 ? -13.07 52.719 2.48 1 40.06 14 GLN B N 1
ATOM 2368 C CA . GLN B 1 14 ? -13.281 54.031 3.113 1 40.06 14 GLN B CA 1
ATOM 2369 C C . GLN B 1 14 ? -12.391 54.188 4.34 1 40.06 14 GLN B C 1
ATOM 2371 O O . GLN B 1 14 ? -11.898 55.281 4.609 1 40.06 14 GLN B O 1
ATOM 2376 N N . TRP B 1 15 ? -12.125 53.062 5.082 1 39.69 15 TRP B N 1
ATOM 2377 C CA . TRP B 1 15 ? -11.219 53.156 6.227 1 39.69 15 TRP B CA 1
ATOM 2378 C C . TRP B 1 15 ? -9.789 53.406 5.773 1 39.69 15 TRP B C 1
ATOM 2380 O O . TRP B 1 15 ? -9.008 54.062 6.48 1 39.69 15 TRP B O 1
ATOM 2390 N N . LEU B 1 16 ? -9.477 53 4.578 1 39.12 16 LEU B N 1
ATOM 2391 C CA . LEU B 1 16 ? -8.156 53.344 4.051 1 39.12 16 LEU B CA 1
ATOM 2392 C C . LEU B 1 16 ? -8.016 54.844 3.902 1 39.12 16 LEU B C 1
ATOM 2394 O O . LEU B 1 16 ? -6.941 55.406 4.164 1 39.12 16 LEU B O 1
ATOM 2398 N N . LEU B 1 17 ? -9.023 55.531 3.287 1 42.34 17 LEU B N 1
ATOM 2399 C CA . LEU B 1 17 ? -8.898 56.969 3.1 1 42.34 17 LEU B CA 1
ATOM 2400 C C . LEU B 1 17 ? -8.828 57.688 4.441 1 42.34 17 LEU B C 1
ATOM 2402 O O . LEU B 1 17 ? -8.133 58.688 4.578 1 42.34 17 LEU B O 1
ATOM 2406 N N . GLU B 1 18 ? -9.648 57.281 5.414 1 45.25 18 GLU B N 1
ATOM 2407 C CA . GLU B 1 18 ? -9.641 58.031 6.664 1 45.25 18 GLU B CA 1
ATOM 2408 C C . GLU B 1 18 ? -8.367 57.781 7.465 1 45.25 18 GLU B C 1
ATOM 2410 O O . GLU B 1 18 ? -7.996 58.594 8.328 1 45.25 18 GLU B O 1
ATOM 2415 N N . GLU B 1 19 ? -7.715 56.688 7.27 1 44.97 19 GLU B N 1
ATOM 2416 C CA . GLU B 1 19 ? -6.531 56.344 8.055 1 44.97 19 GLU B CA 1
ATOM 2417 C C . GLU B 1 19 ? -5.336 57.188 7.648 1 44.97 19 GLU B C 1
ATOM 2419 O O . GLU B 1 19 ? -4.285 57.156 8.297 1 44.97 19 GLU B O 1
ATOM 2424 N N . ALA B 1 20 ? -5.25 57.562 6.438 1 42.88 20 A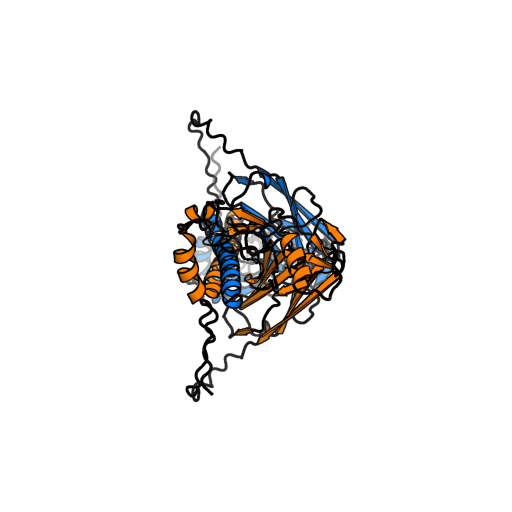LA B N 1
ATOM 2425 C CA . ALA B 1 20 ? -4.074 58.375 6.211 1 42.88 20 ALA B CA 1
ATOM 2426 C C . ALA B 1 20 ? -3.994 59.531 7.23 1 42.88 20 ALA B C 1
ATOM 2428 O O . ALA B 1 20 ? -2.92 60.062 7.473 1 42.88 20 ALA B O 1
ATOM 2429 N N . GLU B 1 21 ? -5.098 60.25 7.578 1 50.59 21 GLU B N 1
ATOM 2430 C CA . GLU B 1 21 ? -4.926 61.438 8.422 1 50.59 21 GLU B CA 1
ATOM 2431 C C . GLU B 1 21 ? -4.66 61.031 9.875 1 50.59 21 GLU B C 1
ATOM 2433 O O . GLU B 1 21 ? -5.137 60 10.336 1 50.59 21 GLU B O 1
ATOM 2438 N N . GLY B 1 22 ? -3.441 61.594 10.672 1 59.62 22 GLY B N 1
ATOM 2439 C CA . GLY B 1 22 ? -2.986 61.562 12.055 1 59.62 22 GLY B CA 1
ATOM 2440 C C . GLY B 1 22 ? -4.02 61.031 13.016 1 59.62 22 GLY B C 1
ATOM 2441 O O . GLY B 1 22 ? -5.195 60.906 12.672 1 59.62 22 GLY B O 1
ATOM 2442 N N . CYS B 1 23 ? -3.453 60.312 14 1 70.44 23 CYS B N 1
ATOM 2443 C CA . CYS B 1 23 ? -4.309 59.812 15.055 1 70.44 23 CYS B CA 1
ATOM 2444 C C . CYS B 1 23 ? -5.078 60.906 15.742 1 70.44 23 CYS B C 1
ATOM 2446 O O . CYS B 1 23 ? -4.492 61.938 16.141 1 70.44 23 CYS B O 1
ATOM 2448 N N . GLY B 1 24 ? -6.223 61.281 15.219 1 71.56 24 GLY B N 1
ATOM 2449 C CA . GLY B 1 24 ? -7.023 62.25 15.945 1 71.56 24 GLY B CA 1
ATOM 2450 C C . GLY B 1 24 ? -7.262 61.875 17.391 1 71.56 24 GLY B C 1
ATOM 2451 O O . GLY B 1 24 ? -6.613 60.969 17.906 1 71.56 24 GLY B O 1
ATOM 2452 N N . GLN B 1 25 ? -8.062 62.75 18.156 1 81.25 25 GLN B N 1
ATOM 2453 C CA . GLN B 1 25 ? -8.43 62.469 19.547 1 81.25 25 GLN B CA 1
ATOM 2454 C C . GLN B 1 25 ? -9.336 61.25 19.641 1 81.25 25 GLN B C 1
ATOM 2456 O O . GLN B 1 25 ? -10.258 61.094 18.844 1 81.25 25 GLN B O 1
ATOM 2461 N N . CYS B 1 26 ? -8.992 60.312 20.516 1 82.94 26 CYS B N 1
ATOM 2462 C CA . CYS B 1 26 ? -9.766 59.094 20.688 1 82.94 26 CYS B CA 1
ATOM 2463 C C . CYS B 1 26 ? -11.086 59.375 21.391 1 82.94 26 CYS B C 1
ATOM 2465 O O . CYS B 1 26 ? -11.117 60.062 22.422 1 82.94 26 CYS B O 1
ATOM 2467 N N . GLN B 1 27 ? -12.172 59.062 20.797 1 85.81 27 GLN B N 1
ATOM 2468 C CA . GLN B 1 27 ? -13.492 59.062 21.422 1 85.81 27 GLN B CA 1
ATOM 2469 C C . GLN B 1 27 ? -13.977 57.625 21.688 1 85.81 27 GLN B C 1
ATOM 2471 O O . GLN B 1 27 ? -14.672 57.031 20.844 1 85.81 27 GLN B O 1
ATOM 2476 N N . PRO B 1 28 ? -13.711 57.125 22.812 1 86.38 28 PRO B N 1
ATOM 2477 C CA . PRO B 1 28 ? -13.977 55.719 23.125 1 86.38 28 PRO B CA 1
ATOM 2478 C C . PRO B 1 28 ? -15.445 55.344 22.984 1 86.38 28 PRO B C 1
ATOM 2480 O O . PRO B 1 28 ? -15.773 54.188 22.719 1 86.38 28 PRO B O 1
ATOM 2483 N N . GLU B 1 29 ? -16.328 56.344 23.172 1 88.44 29 GLU B N 1
ATOM 2484 C CA . GLU B 1 29 ? -17.766 56.062 23.109 1 88.44 29 GLU B CA 1
ATOM 2485 C C . GLU B 1 29 ? -18.203 55.719 21.703 1 88.44 29 GLU B C 1
ATOM 2487 O O . GLU B 1 29 ? -19.281 55.125 21.5 1 88.44 29 GLU B O 1
ATOM 2492 N N . LEU B 1 30 ? -17.391 56.062 20.812 1 86.19 30 LEU B N 1
ATOM 2493 C CA . LEU B 1 30 ? -17.75 55.844 19.422 1 86.19 30 LEU B CA 1
ATOM 2494 C C . LEU B 1 30 ? -17.203 54.5 18.922 1 86.19 30 LEU B C 1
ATOM 2496 O O . LEU B 1 30 ? -17.469 54.094 17.797 1 86.19 30 LEU B O 1
ATOM 2500 N N . CYS B 1 31 ? -16.531 53.844 19.781 1 87.12 31 CYS B N 1
ATOM 2501 C CA . CYS B 1 31 ? -15.93 52.562 19.359 1 87.12 31 CYS B CA 1
ATOM 2502 C C . CYS B 1 31 ? -16.984 51.469 19.281 1 87.12 31 CYS B C 1
ATOM 2504 O O . CYS B 1 31 ? -17.781 51.312 20.203 1 87.12 31 CYS B O 1
ATOM 2506 N N . PRO B 1 32 ? -17.031 50.75 18.078 1 86.94 32 PRO B N 1
ATOM 2507 C CA . PRO B 1 32 ? -17.984 49.656 17.969 1 86.94 32 PRO B CA 1
ATOM 2508 C C . PRO B 1 32 ? -17.703 48.531 18.953 1 86.94 32 PRO B C 1
ATOM 2510 O O . PRO B 1 32 ? -16.547 48.281 19.312 1 86.94 32 PRO B O 1
ATOM 2513 N N . PRO B 1 33 ? -18.781 47.875 19.516 1 87.19 33 PRO B N 1
ATOM 2514 C CA . PRO B 1 33 ? -18.562 46.688 20.375 1 87.19 33 PRO B CA 1
ATOM 2515 C C . PRO B 1 33 ? -17.906 45.531 19.641 1 87.19 33 PRO B C 1
ATOM 2517 O O . PRO B 1 33 ? -18.156 45.344 18.453 1 87.19 33 PRO B O 1
ATOM 2520 N N . LEU B 1 34 ? -16.984 44.906 20.391 1 84.94 34 LEU B N 1
ATOM 2521 C CA . LEU B 1 34 ? -16.312 43.75 19.812 1 84.94 34 LEU B CA 1
ATOM 2522 C C . LEU B 1 34 ? -17.094 42.469 20.094 1 84.94 34 LEU B C 1
ATOM 2524 O O . LEU B 1 34 ? -17.453 42.188 21.234 1 84.94 34 LEU B O 1
ATOM 2528 N N . LEU B 1 35 ? -17.656 41.812 19.047 1 82.31 35 LEU B N 1
ATOM 2529 C CA . LEU B 1 35 ? -18.328 40.531 19.234 1 82.31 35 LEU B CA 1
ATOM 2530 C C . LEU B 1 35 ? -17.672 39.469 18.391 1 82.31 35 LEU B C 1
ATOM 2532 O O . LEU B 1 35 ? -17.344 39.688 17.219 1 82.31 35 LEU B O 1
ATOM 2536 N N . GLY B 1 36 ? -17.469 38.375 19.047 1 80.81 36 GLY B N 1
ATOM 2537 C CA . GLY B 1 36 ? -17.109 37.156 18.297 1 80.81 36 GLY B CA 1
ATOM 2538 C C . GLY B 1 36 ? -15.672 37.188 17.828 1 80.81 36 GLY B C 1
ATOM 2539 O O . GLY B 1 36 ? -15.383 36.75 16.703 1 80.81 36 GLY B O 1
ATOM 2540 N N . CYS B 1 37 ? -14.734 37.781 18.625 1 87.56 37 CYS B N 1
ATOM 2541 C CA . CYS B 1 37 ? -13.336 37.812 18.234 1 87.56 37 CYS B CA 1
ATOM 2542 C C . CYS B 1 37 ? -12.641 36.5 18.578 1 87.56 37 CYS B C 1
ATOM 2544 O O . CYS B 1 37 ? -12.117 36.344 19.672 1 87.56 37 CYS B O 1
ATOM 2546 N N . LEU B 1 38 ? -12.531 35.688 17.625 1 86.56 38 LEU B N 1
ATOM 2547 C CA . LEU B 1 38 ? -12.109 34.312 17.828 1 86.56 38 LEU B CA 1
ATOM 2548 C C . LEU B 1 38 ? -10.617 34.25 18.156 1 86.56 38 LEU B C 1
ATOM 2550 O O . LEU B 1 38 ? -10.164 33.312 18.828 1 86.56 38 LEU B O 1
ATOM 2554 N N . ALA B 1 39 ? -9.867 35.188 17.641 1 89.12 39 ALA B N 1
ATOM 2555 C CA . ALA B 1 39 ? -8.43 35.219 17.922 1 89.12 39 ALA B CA 1
ATOM 2556 C C . ALA B 1 39 ? -8.07 36.344 18.875 1 89.12 39 ALA B C 1
ATOM 2558 O O . ALA B 1 39 ? -6.945 36.844 18.859 1 89.12 39 ALA B O 1
ATOM 2559 N N . GLY B 1 40 ? -9.055 36.844 19.547 1 87.06 40 GLY B N 1
ATOM 2560 C CA . GLY B 1 40 ? -8.812 37.938 20.484 1 87.06 40 GLY B CA 1
ATOM 2561 C C . GLY B 1 40 ? -8.906 39.312 19.844 1 87.06 40 GLY B C 1
ATOM 2562 O O . GLY B 1 40 ? -9.328 39.438 18.688 1 87.06 40 GLY B O 1
ATOM 2563 N N . ALA B 1 41 ? -8.641 40.25 20.656 1 89.81 41 ALA B N 1
ATOM 2564 C CA . ALA B 1 41 ? -8.727 41.625 20.188 1 89.81 41 ALA B CA 1
ATOM 2565 C C . ALA B 1 41 ? -7.352 42.281 20.203 1 89.81 41 ALA B C 1
ATOM 2567 O O . ALA B 1 41 ? -6.465 41.875 20.953 1 89.81 41 ALA B O 1
ATOM 2568 N N . VAL B 1 42 ? -7.223 43.156 19.297 1 88.56 42 VAL B N 1
ATOM 2569 C CA . VAL B 1 42 ? -5.957 43.875 19.203 1 88.56 42 VAL B CA 1
ATOM 2570 C C . VAL B 1 42 ? -6.23 45.375 19.094 1 88.56 42 VAL B C 1
ATOM 2572 O O . VAL B 1 42 ? -7.312 45.781 18.656 1 88.56 42 VAL B O 1
ATOM 2575 N N . LEU B 1 43 ? -5.238 46.094 19.531 1 83.88 43 LEU B N 1
ATOM 2576 C CA . LEU B 1 43 ? -5.316 47.562 19.391 1 83.88 43 LEU B CA 1
ATOM 2577 C C . LEU B 1 43 ? -4.602 48 18.125 1 83.88 43 LEU B C 1
ATOM 2579 O O . LEU B 1 43 ? -3.414 47.719 17.938 1 83.88 43 LEU B O 1
ATOM 2583 N N . PRO B 1 44 ? -5.301 48.656 17.25 1 78.5 44 PRO B N 1
ATOM 2584 C CA . PRO B 1 44 ? -4.641 49.156 16.062 1 78.5 44 PRO B CA 1
ATOM 2585 C C . PRO B 1 44 ? -3.633 50.281 16.391 1 78.5 44 PRO B C 1
ATOM 2587 O O . PRO B 1 44 ? -3.516 50.688 17.531 1 78.5 44 PRO B O 1
ATOM 2590 N N . PRO B 1 45 ? -2.748 50.688 15.438 1 75.62 45 PRO B N 1
ATOM 2591 C CA . PRO B 1 45 ? -1.677 51.656 15.664 1 75.62 45 PRO B CA 1
ATOM 2592 C C . PRO B 1 45 ? -2.174 52.938 16.344 1 75.62 45 PRO B C 1
ATOM 2594 O O . PRO B 1 45 ? -1.463 53.531 17.156 1 75.62 45 PRO B O 1
ATOM 2597 N N . CYS B 1 46 ? -3.414 53.406 16.062 1 74.38 46 CYS B N 1
ATOM 2598 C CA . CYS B 1 46 ? -3.883 54.625 16.703 1 74.38 46 CYS B CA 1
ATOM 2599 C C . CYS B 1 46 ? -4.328 54.344 18.125 1 74.38 46 CYS B C 1
ATOM 2601 O O . CYS B 1 46 ? -4.465 55.281 18.922 1 74.38 46 CYS B O 1
ATOM 2603 N N . GLY B 1 47 ? -4.504 53.094 18.516 1 78.56 47 GLY B N 1
ATOM 2604 C CA . GLY B 1 47 ? -4.746 52.656 19.891 1 78.56 47 GLY B CA 1
ATOM 2605 C C . GLY B 1 47 ? -6.074 53.156 20.438 1 78.56 47 GLY B C 1
ATOM 2606 O O . GLY B 1 47 ? -6.207 53.375 21.641 1 78.56 47 GLY B O 1
ATOM 2607 N N . CYS B 1 48 ? -6.949 53.562 19.562 1 82.12 48 CYS B N 1
ATOM 2608 C CA . CYS B 1 48 ? -8.219 54.062 20.047 1 82.12 48 CYS B CA 1
ATOM 2609 C C . CYS B 1 48 ? -9.219 52.938 20.281 1 82.12 48 CYS B C 1
ATOM 2611 O O . CYS B 1 48 ? -9.562 52.656 21.438 1 82.12 48 CYS B O 1
ATOM 2613 N N . CYS B 1 49 ? -9.672 52.312 19.25 1 85.44 49 CYS B N 1
ATOM 2614 C CA . CYS B 1 49 ? -10.664 51.25 19.375 1 85.44 49 CYS B CA 1
ATOM 2615 C C . CYS B 1 49 ? -10.023 49.875 19.188 1 85.44 49 CYS B C 1
ATOM 2617 O O . CYS B 1 49 ? -9.234 49.688 18.266 1 85.44 49 CYS B O 1
ATOM 2619 N N . TRP B 1 50 ? -10.422 49.031 20.141 1 89.25 50 TRP B N 1
ATOM 2620 C CA . TRP B 1 50 ? -10.016 47.625 19.938 1 89.25 50 TRP B CA 1
ATOM 2621 C C . TRP B 1 50 ? -10.711 47.031 18.719 1 89.25 50 TRP B C 1
ATOM 2623 O O . TRP B 1 50 ? -11.836 47.438 18.391 1 89.25 50 TRP B O 1
ATOM 2633 N N . GLU B 1 51 ? -9.992 46.219 18.062 1 88.25 51 GLU B N 1
ATOM 2634 C CA . GLU B 1 51 ? -10.562 45.5 16.922 1 88.25 51 GLU B CA 1
ATOM 2635 C C . GLU B 1 51 ? -10.273 44 17.031 1 88.25 51 GLU B C 1
ATOM 2637 O O . GLU B 1 51 ? -9.367 43.594 17.75 1 88.25 51 GLU B O 1
ATOM 2642 N N . CYS B 1 52 ? -11.133 43.188 16.375 1 90.06 52 CYS B N 1
ATOM 2643 C CA . CYS B 1 52 ? -10.875 41.75 16.359 1 90.06 52 CYS B CA 1
ATOM 2644 C C . CYS B 1 52 ? -9.562 41.438 15.648 1 90.06 52 CYS B C 1
ATOM 2646 O O . CYS B 1 52 ? -9.281 42 14.586 1 90.06 52 CYS B O 1
ATOM 2648 N N . ALA B 1 53 ? -8.844 40.625 16.25 1 92.31 53 ALA B N 1
ATOM 2649 C CA . ALA B 1 53 ? -7.574 40.219 15.656 1 92.31 53 ALA B CA 1
ATOM 2650 C C . ALA B 1 53 ? -7.797 39.25 14.492 1 92.31 53 ALA B C 1
ATOM 2652 O O . ALA B 1 53 ? -8.836 38.594 14.414 1 92.31 53 ALA B O 1
ATOM 2653 N N . ASN B 1 54 ? -6.84 39.219 13.664 1 92.19 54 ASN B N 1
ATOM 2654 C CA . ASN B 1 54 ? -6.902 38.312 12.508 1 92.19 54 ASN B CA 1
ATOM 2655 C C . ASN B 1 54 ? -6.695 36.875 12.914 1 92.19 54 ASN B C 1
ATOM 2657 O O . ASN B 1 54 ? -5.898 36.562 13.812 1 92.19 54 ASN B O 1
ATOM 2661 N N . LEU B 1 55 ? -7.395 36.062 12.188 1 91.31 55 LEU B N 1
ATOM 2662 C CA . LEU B 1 55 ? -7.289 34.625 12.414 1 91.31 55 LEU B CA 1
ATOM 2663 C C . LEU B 1 55 ? -6.148 34 11.594 1 91.31 55 LEU B C 1
ATOM 2665 O O . LEU B 1 55 ? -5.625 34.656 10.688 1 91.31 55 LEU B O 1
ATOM 2669 N N . GLU B 1 56 ? -5.859 32.781 12.047 1 90.31 56 GLU B N 1
ATOM 2670 C CA . GLU B 1 56 ? -4.863 32.094 11.25 1 90.31 56 GLU B CA 1
ATOM 2671 C C . GLU B 1 56 ? -5.266 32.031 9.781 1 90.31 56 GLU B C 1
ATOM 2673 O O . GLU B 1 56 ? -6.426 31.766 9.453 1 90.31 56 GLU B O 1
ATOM 2678 N N . GLY B 1 57 ? -4.234 32.25 8.914 1 88.94 57 GLY B N 1
ATOM 2679 C CA . GLY B 1 57 ? -4.48 32.188 7.48 1 88.94 57 GLY B CA 1
ATOM 2680 C C . GLY B 1 57 ? -4.898 33.531 6.887 1 88.94 57 GLY B C 1
ATOM 2681 O O . GLY B 1 57 ? -4.859 33.688 5.668 1 88.94 57 GLY B O 1
ATOM 2682 N N . GLN B 1 58 ? -5.32 34.438 7.68 1 89.31 58 GLN B N 1
ATOM 2683 C CA . GLN B 1 58 ? -5.75 35.719 7.184 1 89.31 58 GLN B CA 1
ATOM 2684 C C . GLN B 1 58 ? -4.551 36.656 6.934 1 89.31 58 GLN B C 1
ATOM 2686 O O . GLN B 1 58 ? -3.529 36.531 7.613 1 89.31 58 GLN B O 1
ATOM 2691 N N . MET B 1 59 ? -4.781 37.5 5.949 1 90.25 59 MET B N 1
ATOM 2692 C CA . MET B 1 59 ? -3.734 38.469 5.625 1 90.25 59 MET B CA 1
ATOM 2693 C C . MET B 1 59 ? -3.479 39.406 6.793 1 90.25 59 MET B C 1
ATOM 2695 O O . MET B 1 59 ? -4.387 39.688 7.574 1 90.25 59 MET B O 1
ATOM 2699 N N . CYS B 1 60 ? -2.236 39.812 6.852 1 91.12 60 CYS B N 1
ATOM 2700 C CA . CYS B 1 60 ? -1.855 40.656 7.977 1 91.12 60 CYS B CA 1
ATOM 2701 C C . CYS B 1 60 ? -0.837 41.719 7.551 1 91.12 60 CYS B C 1
ATOM 2703 O O . CYS B 1 60 ? -0.289 41.625 6.449 1 91.12 60 CYS B O 1
ATOM 2705 N N . ASP B 1 61 ? -0.696 42.688 8.391 1 87.75 61 ASP B N 1
ATOM 2706 C CA . ASP B 1 61 ? 0.277 43.75 8.164 1 87.75 61 ASP B CA 1
ATOM 2707 C C . ASP B 1 61 ? 1.607 43.438 8.844 1 87.75 61 ASP B C 1
ATOM 2709 O O . ASP B 1 61 ? 1.658 43.219 10.055 1 87.75 61 ASP B O 1
ATOM 2713 N N . LEU B 1 62 ? 2.68 43.312 8.07 1 83.69 62 LEU B N 1
ATOM 2714 C CA . LEU B 1 62 ? 4.004 42.969 8.586 1 83.69 62 LEU B CA 1
ATOM 2715 C C . LEU B 1 62 ? 4.535 44.094 9.484 1 83.69 62 LEU B C 1
ATOM 2717 O O . LEU B 1 62 ? 5.289 43.812 10.43 1 83.69 62 LEU B O 1
ATOM 2721 N N . ASP B 1 63 ? 4.25 45.25 9.117 1 76.12 63 ASP B N 1
ATOM 2722 C CA . ASP B 1 63 ? 4.773 46.375 9.875 1 76.12 63 ASP B CA 1
ATOM 2723 C C . ASP B 1 63 ? 3.664 47.094 10.656 1 76.12 63 ASP B C 1
ATOM 2725 O O . ASP B 1 63 ? 2.479 46.875 10.383 1 76.12 63 ASP B O 1
ATOM 2729 N N . ASP B 1 64 ? 3.996 47.656 11.805 1 68.62 64 ASP B N 1
ATOM 2730 C CA . ASP B 1 64 ? 3.062 48.344 12.688 1 68.62 64 ASP B CA 1
ATOM 2731 C C . ASP B 1 64 ? 2.619 49.688 12.086 1 68.62 64 ASP B C 1
ATOM 2733 O O . ASP B 1 64 ? 1.794 50.406 12.664 1 68.62 64 ASP B O 1
ATOM 2737 N N . THR B 1 65 ? 3.199 49.875 10.938 1 65.62 65 THR B N 1
ATOM 2738 C CA . THR B 1 65 ? 2.938 51.219 10.398 1 65.62 65 THR B CA 1
ATOM 2739 C C . THR B 1 65 ? 1.744 51.188 9.445 1 65.62 65 THR B C 1
ATOM 2741 O O . THR B 1 65 ? 1.122 52.219 9.195 1 65.62 65 THR B O 1
ATOM 2744 N N . SER B 1 66 ? 1.406 50 8.883 1 64.94 66 SER B N 1
ATOM 2745 C CA . SER B 1 66 ? 0.293 49.875 7.949 1 64.94 66 SER B CA 1
ATOM 2746 C C . SER B 1 66 ? -0.898 49.188 8.586 1 64.94 66 SER B C 1
ATOM 2748 O O . SER B 1 66 ? -0.73 48.375 9.516 1 64.94 66 SER B O 1
ATOM 2750 N N . HIS B 1 67 ? -2.062 49.875 8.484 1 73.19 67 HIS B N 1
ATOM 2751 C CA . HIS B 1 67 ? -3.27 49.188 8.961 1 73.19 67 HIS B CA 1
ATOM 2752 C C . HIS B 1 67 ? -4.219 48.875 7.805 1 73.19 67 HIS B C 1
ATOM 2754 O O . HIS B 1 67 ? -5.262 49.531 7.664 1 73.19 67 HIS B O 1
ATOM 2760 N N . PHE B 1 68 ? -3.738 47.938 7.02 1 80.12 68 PHE B N 1
ATOM 2761 C CA . PHE B 1 68 ? -4.559 47.594 5.859 1 80.12 68 PHE B CA 1
ATOM 2762 C C . PHE B 1 68 ? -5.266 46.281 6.062 1 80.12 68 PHE B C 1
ATOM 2764 O O . PHE B 1 68 ? -6.484 46.156 5.887 1 80.12 68 PHE B O 1
ATOM 2771 N N . TYR B 1 69 ? -4.512 45.344 6.457 1 87.94 69 TYR B N 1
ATOM 2772 C CA . TYR B 1 69 ? -5.09 44.031 6.605 1 87.94 69 TYR B CA 1
ATOM 2773 C C . TYR B 1 69 ? -5.367 43.719 8.07 1 87.94 69 TYR B C 1
ATOM 2775 O O . TYR B 1 69 ? -6.195 42.844 8.383 1 87.94 69 TYR B O 1
ATOM 2783 N N . GLY B 1 70 ? -4.668 44.438 9.008 1 87.19 70 GLY B N 1
ATOM 2784 C CA . GLY B 1 70 ? -4.883 44.219 10.43 1 87.19 70 GLY B CA 1
ATOM 2785 C C . GLY B 1 70 ? -3.75 43.438 11.086 1 87.19 70 GLY B C 1
ATOM 2786 O O . GLY B 1 70 ? -2.719 43.188 10.461 1 87.19 70 GLY B O 1
ATOM 2787 N N . ARG B 1 71 ? -3.992 43.125 12.43 1 89.12 71 ARG B N 1
ATOM 2788 C CA . ARG B 1 71 ? -2.975 42.469 13.227 1 89.12 71 ARG B CA 1
ATOM 2789 C C . ARG B 1 71 ? -3.43 41.062 13.625 1 89.12 71 ARG B C 1
ATOM 2791 O O . ARG B 1 71 ? -4.625 40.812 13.805 1 89.12 71 ARG B O 1
ATOM 2798 N N . CYS B 1 72 ? -2.393 40.219 13.766 1 92.44 72 CYS B N 1
ATOM 2799 C CA . CYS B 1 72 ? -2.682 38.844 14.141 1 92.44 72 CYS B CA 1
ATOM 2800 C C . CYS B 1 72 ? -3.068 38.719 15.609 1 92.44 72 CYS B C 1
ATOM 2802 O O . CYS B 1 72 ? -2.688 39.594 16.422 1 92.44 72 CYS B O 1
ATOM 2804 N N . GLY B 1 73 ? -3.896 37.75 15.852 1 89.75 73 GLY B N 1
ATOM 2805 C CA . GLY B 1 73 ? -4.32 37.5 17.219 1 89.75 73 GLY B CA 1
ATOM 2806 C C . GLY B 1 73 ? -3.217 36.938 18.094 1 89.75 73 GLY B C 1
ATOM 2807 O O . GLY B 1 73 ? -2.082 36.75 17.641 1 89.75 73 GLY B O 1
ATOM 2808 N N . ALA B 1 74 ? -3.607 36.719 19.359 1 86.5 74 ALA B N 1
ATOM 2809 C CA . ALA B 1 74 ? -2.635 36.188 20.312 1 86.5 74 ALA B CA 1
ATOM 2810 C C . ALA B 1 74 ? -2.09 34.844 19.859 1 86.5 74 ALA B C 1
ATOM 2812 O O . ALA B 1 74 ? -2.852 33.969 19.453 1 86.5 74 ALA B O 1
ATOM 2813 N N . GLY B 1 75 ? -0.799 34.719 19.953 1 90.06 75 GLY B N 1
ATOM 2814 C CA . GLY B 1 75 ? -0.177 33.438 19.609 1 90.06 75 GLY B CA 1
ATOM 2815 C C . GLY B 1 75 ? 0.109 33.312 18.125 1 90.06 75 GLY B C 1
ATOM 2816 O O . GLY B 1 75 ? 0.713 32.312 17.688 1 90.06 75 GLY B O 1
ATOM 2817 N N . LEU B 1 76 ? -0.441 34.25 17.406 1 93 76 LEU B N 1
ATOM 2818 C CA . LEU B 1 76 ? -0.201 34.25 15.961 1 93 76 LEU B CA 1
ATOM 2819 C C . LEU B 1 76 ? 0.883 35.25 15.586 1 93 76 LEU B C 1
ATOM 2821 O O . LEU B 1 76 ? 1.103 36.219 16.297 1 93 76 LEU B O 1
ATOM 2825 N N . GLU B 1 77 ? 1.575 34.906 14.516 1 92.56 77 GLU B N 1
ATOM 2826 C CA . GLU B 1 77 ? 2.598 35.781 13.969 1 92.56 77 GLU B CA 1
ATOM 2827 C C . GLU B 1 77 ? 2.365 36.062 12.484 1 92.56 77 GLU B C 1
ATOM 2829 O O . GLU B 1 77 ? 1.954 35.156 11.75 1 92.56 77 GLU B O 1
ATOM 2834 N N . CYS B 1 78 ? 2.521 37.25 12.133 1 91.25 78 CYS B N 1
ATOM 2835 C CA . CYS B 1 78 ? 2.418 37.594 10.719 1 91.25 78 CYS B CA 1
ATOM 2836 C C . CYS B 1 78 ? 3.666 37.188 9.961 1 91.25 78 CYS B C 1
ATOM 2838 O O . CYS B 1 78 ? 4.762 37.656 10.234 1 91.25 78 CYS B O 1
ATOM 2840 N N . ARG B 1 79 ? 3.578 36.25 9.125 1 90.75 79 ARG B N 1
ATOM 2841 C CA . ARG B 1 79 ? 4.738 35.688 8.43 1 90.75 79 ARG B CA 1
ATOM 2842 C C . ARG B 1 79 ? 4.539 35.75 6.918 1 90.75 79 ARG B C 1
ATOM 2844 O O . ARG B 1 79 ? 3.416 35.594 6.434 1 90.75 79 ARG B O 1
ATOM 2851 N N . LEU B 1 80 ? 5.582 36.062 6.285 1 85.69 80 LEU B N 1
ATOM 2852 C CA . LEU B 1 80 ? 5.637 35.969 4.828 1 85.69 80 LEU B CA 1
ATOM 2853 C C . LEU B 1 80 ? 6.211 34.625 4.383 1 85.69 80 LEU B C 1
ATOM 2855 O O . LEU B 1 80 ? 7.305 34.25 4.801 1 85.69 80 LEU B O 1
ATOM 2859 N N . ASP B 1 81 ? 5.367 33.812 3.818 1 75.31 81 ASP B N 1
ATOM 2860 C CA . ASP B 1 81 ? 5.883 32.531 3.318 1 75.31 81 ASP B CA 1
ATOM 2861 C C . ASP B 1 81 ? 6.617 32.719 1.992 1 75.31 81 ASP B C 1
ATOM 2863 O O . ASP B 1 81 ? 5.988 32.938 0.951 1 75.31 81 ASP B O 1
ATOM 2867 N N . LEU B 1 82 ? 7.848 32.625 2.041 1 67.81 82 LEU B N 1
ATOM 2868 C CA . LEU B 1 82 ? 8.703 32.844 0.876 1 67.81 82 LEU B CA 1
ATOM 2869 C C . LEU B 1 82 ? 8.625 31.656 -0.075 1 67.81 82 LEU B C 1
ATOM 2871 O O . LEU B 1 82 ? 8.984 31.766 -1.249 1 67.81 82 LEU B O 1
ATOM 2875 N N . GLY B 1 83 ? 8.203 30.531 0.506 1 64.81 83 GLY B N 1
ATOM 2876 C CA . GLY B 1 83 ? 8.07 29.391 -0.381 1 64.81 83 GLY B CA 1
ATOM 2877 C C . GLY B 1 83 ? 7.074 29.609 -1.502 1 64.81 83 GLY B C 1
ATOM 2878 O O . GLY B 1 83 ? 7.23 29.078 -2.598 1 64.81 83 GLY B O 1
ATOM 2879 N N . ASP B 1 84 ? 6.156 30.484 -1.297 1 61.62 84 ASP B N 1
ATOM 2880 C CA . ASP B 1 84 ? 5.16 30.844 -2.301 1 61.62 84 ASP B CA 1
ATOM 2881 C C . ASP B 1 84 ? 5.812 31.5 -3.514 1 61.62 84 ASP B C 1
ATOM 2883 O O . ASP B 1 84 ? 5.367 31.312 -4.645 1 61.62 84 ASP B O 1
ATOM 2887 N N . LEU B 1 85 ? 6.805 32.219 -3.162 1 61.84 85 LEU B N 1
ATOM 2888 C CA . LEU B 1 85 ? 7.52 32.844 -4.266 1 61.84 85 LEU B CA 1
ATOM 2889 C C . LEU B 1 85 ? 8.086 31.797 -5.219 1 61.84 85 LEU B C 1
ATOM 2891 O O . LEU B 1 85 ? 8.055 31.984 -6.438 1 61.84 85 LEU B O 1
ATOM 2895 N N . LEU B 1 86 ? 8.469 30.781 -4.586 1 60.69 86 LEU B N 1
ATOM 2896 C CA . LEU B 1 86 ? 9.086 29.719 -5.371 1 60.69 86 LEU B CA 1
ATOM 2897 C C . LEU B 1 86 ? 8.062 29.031 -6.27 1 60.69 86 LEU B C 1
ATOM 2899 O O . LEU B 1 86 ? 8.414 28.516 -7.328 1 60.69 86 LEU B O 1
ATOM 2903 N N . HIS B 1 87 ? 6.859 29.25 -5.926 1 61.59 87 HIS B N 1
ATOM 2904 C CA . HIS B 1 87 ? 5.809 28.656 -6.738 1 61.59 87 HIS B CA 1
ATOM 2905 C C . HIS B 1 87 ? 5.113 29.703 -7.598 1 61.59 87 HIS B C 1
ATOM 2907 O O . HIS B 1 87 ? 4.047 29.438 -8.164 1 61.59 87 HIS B O 1
ATOM 2913 N N . GLY B 1 88 ? 5.727 30.891 -7.656 1 64.69 88 GLY B N 1
ATOM 2914 C CA . GLY B 1 88 ? 5.246 31.938 -8.539 1 64.69 88 GLY B CA 1
ATOM 2915 C C . GLY B 1 88 ? 4.164 32.781 -7.902 1 64.69 88 GLY B C 1
ATOM 2916 O O . GLY B 1 88 ? 3.557 33.625 -8.57 1 64.69 88 GLY B O 1
ATOM 2917 N N . HIS B 1 89 ? 3.871 32.344 -6.734 1 65.75 89 HIS B N 1
ATOM 2918 C CA . HIS B 1 89 ? 2.84 33.156 -6.086 1 65.75 89 HIS B CA 1
ATOM 2919 C C . HIS B 1 89 ? 3.451 34.344 -5.344 1 65.75 89 HIS B C 1
ATOM 2921 O O . HIS B 1 89 ? 4.598 34.281 -4.895 1 65.75 89 HIS B O 1
ATOM 2927 N N . VAL B 1 90 ? 2.857 35.531 -5.469 1 69.31 90 VAL B N 1
ATOM 2928 C CA . VAL B 1 90 ? 3.262 36.688 -4.664 1 69.31 90 VAL B CA 1
ATOM 2929 C C . VAL B 1 90 ? 3.025 36.375 -3.184 1 69.31 90 VAL B C 1
ATOM 2931 O O . VAL B 1 90 ? 1.896 36.094 -2.771 1 69.31 90 VAL B O 1
ATOM 2934 N N . PRO B 1 91 ? 4.102 36.25 -2.543 1 76.94 91 PRO B N 1
ATOM 2935 C CA . PRO B 1 91 ? 3.957 35.938 -1.119 1 76.94 91 PRO B CA 1
ATOM 2936 C C . PRO B 1 91 ? 3.107 36.938 -0.371 1 76.94 91 PRO B C 1
ATOM 2938 O O . PRO B 1 91 ? 3.311 38.156 -0.522 1 76.94 91 PRO B O 1
ATOM 2941 N N . GLU B 1 92 ? 1.965 36.594 0.093 1 81.88 92 GLU B N 1
ATOM 2942 C CA . GLU B 1 92 ? 1.152 37.438 0.956 1 81.88 92 GLU B CA 1
ATOM 2943 C C . GLU B 1 92 ? 1.33 37.062 2.426 1 81.88 92 GLU B C 1
ATOM 2945 O O . GLU B 1 92 ? 1.246 35.875 2.787 1 81.88 92 GLU B O 1
ATOM 2950 N N . PRO B 1 93 ? 1.659 38.094 3.195 1 88.56 93 PRO B N 1
ATOM 2951 C CA . PRO B 1 93 ? 1.803 37.781 4.617 1 88.56 93 PRO B CA 1
ATOM 2952 C C . PRO B 1 93 ? 0.505 37.281 5.246 1 88.56 93 PRO B C 1
ATOM 2954 O O . PRO B 1 93 ? -0.573 37.781 4.945 1 88.56 93 PRO B O 1
ATOM 2957 N N . GLN B 1 94 ? 0.685 36.281 5.965 1 92.25 94 GLN B N 1
ATOM 2958 C CA . GLN B 1 94 ? -0.485 35.688 6.613 1 92.25 94 GLN B CA 1
ATOM 2959 C C . GLN B 1 94 ? -0.206 35.375 8.086 1 92.25 94 GLN B C 1
ATOM 2961 O O . GLN B 1 94 ? 0.95 35.219 8.484 1 92.25 94 GLN B O 1
ATOM 2966 N N . CYS B 1 95 ? -1.342 35.469 8.891 1 92.94 95 CYS B N 1
ATOM 2967 C CA . CYS B 1 95 ? -1.211 35.094 10.297 1 92.94 95 CYS B CA 1
ATOM 2968 C C . CYS B 1 95 ? -0.99 33.594 10.445 1 92.94 95 CYS B C 1
ATOM 2970 O O . CYS B 1 95 ? -1.751 32.781 9.898 1 92.94 95 CYS B O 1
ATOM 2972 N N . VAL B 1 96 ? 0.1 33.219 11.133 1 92.94 96 VAL B N 1
ATOM 2973 C CA . VAL B 1 96 ? 0.428 31.812 11.359 1 92.94 96 VAL B CA 1
ATOM 2974 C C . VAL B 1 96 ? 0.667 31.562 12.844 1 92.94 96 VAL B C 1
ATOM 2976 O O . VAL B 1 96 ? 1.218 32.438 13.539 1 92.94 96 VAL B O 1
ATOM 2979 N N . CYS B 1 97 ? 0.22 30.406 13.258 1 93.81 97 CYS B N 1
ATOM 2980 C CA . CYS B 1 97 ? 0.415 30.094 14.672 1 93.81 97 CYS B CA 1
ATOM 2981 C C . CYS B 1 97 ? 1.895 29.922 14.992 1 93.81 97 CYS B C 1
ATOM 2983 O O . CYS B 1 97 ? 2.625 29.266 14.25 1 93.81 97 CYS B O 1
ATOM 2985 N N . SER B 1 98 ? 2.301 30.469 16.094 1 92.25 98 SER B N 1
ATOM 2986 C CA . SER B 1 98 ? 3.705 30.469 16.484 1 92.25 98 SER B CA 1
ATOM 2987 C C . SER B 1 98 ? 4.137 29.094 16.969 1 92.25 98 SER B C 1
ATOM 2989 O O . SER B 1 98 ? 5.324 28.766 16.953 1 92.25 98 SER B O 1
ATOM 2991 N N . SER B 1 99 ? 3.197 28.312 17.484 1 90.75 99 SER B N 1
ATOM 2992 C CA . SER B 1 99 ? 3.479 26.953 17.953 1 90.75 99 SER B CA 1
ATOM 2993 C C . SER B 1 99 ? 2.848 25.922 17.031 1 90.75 99 SER B C 1
ATOM 2995 O O . SER B 1 99 ? 1.623 25.797 16.984 1 90.75 99 SER B O 1
ATOM 2997 N N . PRO B 1 100 ? 3.666 25.203 16.438 1 89.62 100 PRO B N 1
ATOM 2998 C CA . PRO B 1 100 ? 3.102 24.234 15.5 1 89.62 100 PRO B CA 1
ATOM 2999 C C . PRO B 1 100 ? 2.717 22.922 16.172 1 89.62 100 PRO B C 1
ATOM 3001 O O . PRO B 1 100 ? 2.193 22.016 15.523 1 89.62 100 PRO B O 1
ATOM 3004 N N . GLU B 1 101 ? 2.812 22.797 17.484 1 93.69 101 GLU B N 1
ATOM 3005 C CA . GLU B 1 101 ? 2.602 21.531 18.188 1 93.69 101 GLU B CA 1
ATOM 3006 C C . GLU B 1 101 ? 1.116 21.281 18.438 1 93.69 101 GLU B C 1
ATOM 3008 O O . GLU B 1 101 ? 0.382 22.203 18.812 1 93.69 101 GLU B O 1
ATOM 3013 N N . ALA B 1 102 ? 0.776 20.094 18.234 1 96.44 102 ALA B N 1
ATOM 3014 C CA . ALA B 1 102 ? -0.602 19.719 18.531 1 96.44 102 ALA B CA 1
ATOM 3015 C C . ALA B 1 102 ? -0.861 19.734 20.047 1 96.44 102 ALA B C 1
ATOM 3017 O O . ALA B 1 102 ? 0.074 19.625 20.844 1 96.44 102 ALA B O 1
ATOM 3018 N N . VAL B 1 103 ? -2.164 19.938 20.359 1 96.75 103 VAL B N 1
ATOM 3019 C CA . VAL B 1 103 ? -2.547 19.922 21.766 1 96.75 103 VAL B CA 1
ATOM 3020 C C . VAL B 1 103 ? -3.836 19.109 21.938 1 96.75 103 VAL B C 1
ATOM 3022 O O . VAL B 1 103 ? -4.629 18.984 21 1 96.75 103 VAL B O 1
ATOM 3025 N N . CYS B 1 104 ? -3.916 18.594 23.156 1 97.81 104 CYS B N 1
ATOM 3026 C CA . CYS B 1 104 ? -5.105 17.812 23.484 1 97.81 104 CYS B CA 1
ATOM 3027 C C . CYS B 1 104 ? -6.027 18.594 24.406 1 97.81 104 CYS B C 1
ATOM 3029 O O . CYS B 1 104 ? -5.59 19.109 25.438 1 97.81 104 CYS B O 1
ATOM 3031 N N . GLY B 1 105 ? -7.316 18.672 24 1 95.88 105 GLY B N 1
ATOM 3032 C CA . GLY B 1 105 ? -8.305 19.344 24.828 1 95.88 105 GLY B CA 1
ATOM 3033 C C . GLY B 1 105 ? -8.961 18.438 25.844 1 95.88 105 GLY B C 1
ATOM 3034 O O . GLY B 1 105 ? -8.875 17.219 25.734 1 95.88 105 GLY B O 1
ATOM 3035 N N . SER B 1 106 ? -9.633 19.031 26.75 1 94.56 106 SER B N 1
ATOM 3036 C CA . SER B 1 106 ? -10.352 18.281 27.766 1 94.56 106 SER B CA 1
ATOM 3037 C C . SER B 1 106 ? -11.516 17.484 27.156 1 94.56 106 SER B C 1
ATOM 3039 O O . SER B 1 106 ? -12.062 16.594 27.797 1 94.56 106 SER B O 1
ATOM 3041 N N . ASP B 1 107 ? -11.898 17.859 26 1 91.25 107 ASP B N 1
ATOM 3042 C CA . ASP B 1 107 ? -12.945 17.156 25.266 1 91.25 107 ASP B CA 1
ATOM 3043 C C . ASP B 1 107 ? -12.383 15.938 24.547 1 91.25 107 ASP B C 1
ATOM 3045 O O . ASP B 1 107 ? -13.086 15.289 23.766 1 91.25 107 ASP B O 1
ATOM 3049 N N . ASN B 1 108 ? -11.109 15.625 24.672 1 92 108 ASN B N 1
ATOM 3050 C CA . ASN B 1 108 ? -10.414 14.492 24.078 1 92 108 ASN B CA 1
ATOM 3051 C C . ASN B 1 108 ? -10.273 14.648 22.562 1 92 108 ASN B C 1
ATOM 3053 O O . ASN B 1 108 ? -10.164 13.664 21.828 1 92 108 ASN B O 1
ATOM 3057 N N . ASN B 1 109 ? -10.422 15.984 22.188 1 93.31 109 ASN B N 1
ATOM 3058 C CA . ASN B 1 109 ? -10.133 16.281 20.781 1 93.31 109 ASN B CA 1
ATOM 3059 C C . ASN B 1 109 ? -8.719 16.828 20.609 1 93.31 109 ASN B C 1
ATOM 3061 O O . ASN B 1 109 ? -8.242 17.625 21.438 1 93.31 109 ASN B O 1
ATOM 3065 N N . THR B 1 110 ? -8.078 16.312 19.547 1 95.88 110 THR B N 1
ATOM 3066 C CA . THR B 1 110 ? -6.75 16.828 19.234 1 95.88 110 THR B CA 1
ATOM 3067 C C . THR B 1 110 ? -6.844 18.078 18.375 1 95.88 110 THR B C 1
ATOM 3069 O O . THR B 1 110 ? -7.523 18.094 17.359 1 95.88 110 THR B O 1
ATOM 3072 N N . TYR B 1 111 ? -6.238 19.141 18.812 1 93.75 111 TYR B N 1
ATOM 3073 C CA . TYR B 1 111 ? -6.133 20.375 18.047 1 93.75 111 TYR B CA 1
ATOM 3074 C C . TYR B 1 111 ? -4.754 20.516 17.422 1 93.75 111 TYR B C 1
ATOM 3076 O O . TYR B 1 111 ? -3.74 20.219 18.062 1 93.75 111 TYR B O 1
ATOM 3084 N N . PRO B 1 112 ? -4.719 20.938 16.172 1 92.56 112 PRO B N 1
ATOM 3085 C CA . PRO B 1 112 ? -3.438 21 15.461 1 92.56 112 PRO B CA 1
ATOM 3086 C C . PRO B 1 112 ? -2.398 21.859 16.188 1 92.56 112 PRO B C 1
ATOM 3088 O O . PRO B 1 112 ? -1.198 21.594 16.078 1 92.56 112 PRO B O 1
ATOM 3091 N N . HIS B 1 113 ? -2.812 22.875 16.859 1 93.69 113 HIS B N 1
ATOM 3092 C CA . HIS B 1 113 ? -1.958 23.734 17.656 1 93.69 113 HIS B CA 1
ATOM 3093 C C . HIS B 1 113 ? -2.779 24.562 18.641 1 93.69 113 HIS B C 1
ATOM 3095 O O . HIS B 1 113 ? -4.012 24.531 18.609 1 93.69 113 HIS B O 1
ATOM 3101 N N . VAL B 1 114 ? -2.111 25.25 19.484 1 92.75 114 VAL B N 1
ATOM 3102 C CA . VAL B 1 114 ? -2.744 25.953 20.594 1 92.75 114 VAL B CA 1
ATOM 3103 C C . VAL B 1 114 ? -3.682 27.031 20.078 1 92.75 114 VAL B C 1
ATOM 3105 O O . VAL B 1 114 ? -4.723 27.312 20.672 1 92.75 114 VAL B O 1
ATOM 3108 N N . CYS B 1 115 ? -3.373 27.625 18.859 1 90.81 115 CYS B N 1
ATOM 3109 C CA . CYS B 1 115 ? -4.195 28.688 18.297 1 90.81 115 CYS B CA 1
ATOM 3110 C C . CYS B 1 115 ? -5.559 28.156 17.875 1 90.81 115 CYS B C 1
ATOM 3112 O O . CYS B 1 115 ? -6.578 28.812 18.078 1 90.81 115 CYS B O 1
ATOM 3114 N N . SER B 1 116 ? -5.516 27.031 17.312 1 90.81 116 SER B N 1
ATOM 3115 C CA . SER B 1 116 ? -6.773 26.391 16.922 1 90.81 116 SER B CA 1
ATOM 3116 C C . SER B 1 116 ? -7.609 26.031 18.156 1 90.81 116 SER B C 1
ATOM 3118 O O . SER B 1 116 ? -8.836 26.141 18.125 1 90.81 116 SER B O 1
ATOM 3120 N N . PHE B 1 117 ? -6.949 25.625 19.188 1 91.56 117 PHE B N 1
ATOM 3121 C CA . PHE B 1 117 ? -7.625 25.312 20.453 1 91.56 117 PHE B CA 1
ATOM 3122 C C . PHE B 1 117 ? -8.305 26.562 21.016 1 91.56 117 PHE B C 1
ATOM 3124 O O . PHE B 1 117 ? -9.469 26.5 21.422 1 91.56 117 PHE B O 1
ATOM 3131 N N . GLN B 1 118 ? -7.566 27.625 20.984 1 88.38 118 GLN B N 1
ATOM 3132 C CA . GLN B 1 118 ? -8.102 28.891 21.5 1 88.38 118 GLN B CA 1
ATOM 3133 C C . GLN B 1 118 ? -9.312 29.344 20.688 1 88.38 118 GLN B C 1
ATOM 3135 O O . GLN B 1 118 ? -10.273 29.875 21.25 1 88.38 118 GLN B O 1
ATOM 3140 N N . GLU B 1 119 ? -9.164 29.141 19.406 1 87.19 119 GLU B N 1
ATOM 3141 C CA . GLU B 1 119 ? -10.297 29.484 18.547 1 87.19 119 GLU B CA 1
ATOM 3142 C C . GLU B 1 119 ? -11.539 28.672 18.953 1 87.19 119 GLU B C 1
ATOM 3144 O O . GLU B 1 119 ? -12.648 29.219 18.984 1 87.19 119 GLU B O 1
ATOM 3149 N N . ALA B 1 120 ? -11.328 27.438 19.25 1 88.5 120 ALA B N 1
ATOM 3150 C CA . ALA B 1 120 ? -12.445 26.578 19.656 1 88.5 120 ALA B CA 1
ATOM 3151 C C . ALA B 1 120 ? -13.031 27.031 20.984 1 88.5 120 ALA B C 1
ATOM 3153 O O . ALA B 1 120 ? -14.25 27 21.172 1 88.5 120 ALA B O 1
ATOM 3154 N N . VAL B 1 121 ? -12.219 27.406 21.875 1 88.25 121 VAL B N 1
ATOM 3155 C CA . VAL B 1 121 ? -12.656 27.891 23.172 1 88.25 121 VAL B CA 1
ATOM 3156 C C . VAL B 1 121 ? -13.5 29.156 23 1 88.25 121 VAL B C 1
ATOM 3158 O O . VAL B 1 121 ? -14.539 29.297 23.641 1 88.25 121 VAL B O 1
ATOM 3161 N N . ASN B 1 122 ? -13.039 30.031 22.109 1 84.44 122 ASN B N 1
ATOM 3162 C CA . ASN B 1 122 ? -13.703 31.312 21.906 1 84.44 122 ASN B CA 1
ATOM 3163 C C . ASN B 1 122 ? -15.008 31.172 21.125 1 84.44 122 ASN B C 1
ATOM 3165 O O . ASN B 1 122 ? -15.875 32.031 21.188 1 84.44 122 ASN B O 1
ATOM 3169 N N . THR B 1 123 ? -15.008 30.125 20.266 1 83.44 123 THR B N 1
ATOM 3170 C CA . THR B 1 123 ? -16.219 29.875 19.484 1 83.44 123 THR B CA 1
ATOM 3171 C C . THR B 1 123 ? -17.344 29.391 20.391 1 83.44 123 THR B C 1
ATOM 3173 O O . THR B 1 123 ? -18.516 29.75 20.188 1 83.44 123 THR B O 1
ATOM 3176 N N . ASN B 1 124 ? -16.953 28.469 21.234 1 73.94 124 ASN B N 1
ATOM 3177 C CA . ASN B 1 124 ? -17.969 27.906 22.109 1 73.94 124 ASN B CA 1
ATOM 3178 C C . ASN B 1 124 ? -17.859 28.438 23.531 1 73.94 124 ASN B C 1
ATOM 3180 O O . ASN B 1 124 ? -17.312 27.766 24.406 1 73.94 124 ASN B O 1
ATOM 3184 N N . SER B 1 125 ? -18.297 29.641 23.734 1 67.62 125 SER B N 1
ATOM 3185 C CA . SER B 1 125 ? -18.156 30.328 25 1 67.62 125 SER B CA 1
ATOM 3186 C C . SER B 1 125 ? -18.812 29.562 26.141 1 67.62 125 SER B C 1
ATOM 3188 O O . SER B 1 125 ? -18.453 29.703 27.297 1 67.62 125 SER B O 1
ATOM 3190 N N . SER B 1 126 ? -19.688 28.75 25.703 1 67.88 126 SER B N 1
ATOM 3191 C CA . SER B 1 126 ? -20.469 28.109 26.75 1 67.88 126 SER B CA 1
ATOM 3192 C C . SER B 1 126 ? -19.766 26.859 27.266 1 67.88 126 SER B C 1
ATOM 3194 O O . SER B 1 126 ? -20.094 26.344 28.328 1 67.88 126 SER B O 1
ATOM 3196 N N . THR B 1 127 ? -18.75 26.422 26.562 1 69.69 127 THR B N 1
ATOM 3197 C CA . THR B 1 127 ? -18.109 25.172 26.984 1 69.69 127 THR B CA 1
ATOM 3198 C C . THR B 1 127 ? -16.797 25.453 27.703 1 69.69 127 THR B C 1
ATOM 3200 O O . THR B 1 127 ? -16.047 26.344 27.312 1 69.69 127 THR B O 1
ATOM 3203 N N . ASN B 1 128 ? -16.625 25.016 28.953 1 84.62 128 ASN B N 1
ATOM 3204 C CA . ASN B 1 128 ? -15.391 25.109 29.734 1 84.62 128 ASN B CA 1
ATOM 3205 C C . ASN B 1 128 ? -14.305 24.203 29.172 1 84.62 128 ASN B C 1
ATOM 3207 O O . ASN B 1 128 ? -13.875 23.266 29.828 1 84.62 128 ASN B O 1
ATOM 3211 N N . LEU B 1 129 ? -13.93 24.469 27.984 1 91 129 LEU B N 1
ATOM 3212 C CA . LEU B 1 129 ? -12.883 23.719 27.312 1 91 129 LEU B CA 1
ATOM 3213 C C . LEU B 1 129 ? -11.5 24.156 27.797 1 91 129 LEU B C 1
ATOM 3215 O O . LEU B 1 129 ? -11.195 25.344 27.812 1 91 129 LEU B O 1
ATOM 3219 N N . THR B 1 130 ? -10.703 23.188 28.375 1 93.62 130 THR B N 1
ATOM 3220 C CA . THR B 1 130 ? -9.359 23.484 28.859 1 93.62 130 THR B CA 1
ATOM 3221 C C . THR B 1 130 ? -8.328 22.625 28.141 1 93.62 130 THR B C 1
ATOM 3223 O O . THR B 1 130 ? -8.68 21.625 27.5 1 93.62 130 THR B O 1
ATOM 3226 N N . LEU B 1 131 ? -7.16 23.094 28.234 1 94.25 131 LEU B N 1
ATOM 3227 C CA . LEU B 1 131 ? -6.047 22.344 27.672 1 94.25 131 LEU B CA 1
ATOM 3228 C C . LEU B 1 131 ? -5.656 21.172 28.578 1 94.25 131 LEU B C 1
ATOM 3230 O O . LEU B 1 131 ? -5.273 21.391 29.734 1 94.25 131 LEU B O 1
ATOM 3234 N N . ALA B 1 132 ? -5.77 19.969 28.125 1 96.31 132 ALA B N 1
ATOM 3235 C CA . ALA B 1 132 ? -5.418 18.812 28.938 1 96.31 132 ALA B CA 1
ATOM 3236 C C . ALA B 1 132 ? -3.908 18.594 28.969 1 96.31 132 ALA B C 1
ATOM 3238 O O . ALA B 1 132 ? -3.307 18.484 30.031 1 96.31 132 ALA B O 1
ATOM 3239 N N . HIS B 1 133 ? -3.223 18.547 27.812 1 95.56 133 HIS B N 1
ATOM 3240 C CA . HIS B 1 133 ? -1.772 18.422 27.719 1 95.56 133 HIS B CA 1
ATOM 3241 C C . HIS B 1 133 ? -1.271 18.781 26.328 1 95.56 133 HIS B C 1
ATOM 3243 O O . HIS B 1 133 ? -2.064 18.922 25.391 1 95.56 133 HIS B O 1
ATOM 3249 N N . SER B 1 134 ? 0.07 18.906 26.25 1 94.94 134 SER B N 1
ATOM 3250 C CA . SER B 1 134 ? 0.699 19.109 24.938 1 94.94 134 SER B CA 1
ATOM 3251 C C . SER B 1 134 ? 0.746 17.812 24.141 1 94.94 134 SER B C 1
ATOM 3253 O O . SER B 1 134 ? 0.807 16.719 24.703 1 94.94 134 SER B O 1
ATOM 3255 N N . GLY B 1 135 ? 0.612 17.984 22.875 1 96.06 135 GLY B N 1
ATOM 3256 C CA . GLY B 1 135 ? 0.599 16.797 22.031 1 96.06 135 GLY B CA 1
ATOM 3257 C C . GLY B 1 135 ? -0.802 16.312 21.688 1 96.06 135 GLY B C 1
ATOM 3258 O O . GLY B 1 135 ? -1.781 16.797 22.266 1 96.06 135 GLY B O 1
ATOM 3259 N N . PRO B 1 136 ? -0.88 15.43 20.734 1 96.56 136 PRO B N 1
ATOM 3260 C CA . PRO B 1 136 ? -2.188 14.906 20.344 1 96.56 136 PRO B CA 1
ATOM 3261 C C . PRO B 1 136 ? -2.816 14.023 21.422 1 96.56 136 PRO B C 1
ATOM 3263 O O . PRO B 1 136 ? -2.104 13.469 22.25 1 96.56 136 PRO B O 1
ATOM 3266 N N . CYS B 1 137 ? -4.129 13.945 21.406 1 97.56 137 CYS B N 1
ATOM 3267 C CA . CYS B 1 137 ? -4.832 13.039 22.312 1 97.56 137 CYS B CA 1
ATOM 3268 C C . CYS B 1 137 ? -4.668 11.594 21.891 1 97.56 137 CYS B C 1
ATOM 3270 O O . CYS B 1 137 ? -4.688 11.289 20.688 1 97.56 137 CYS B O 1
ATOM 3272 N N . GLN B 1 138 ? -4.484 10.672 22.828 1 97.06 138 GLN B N 1
ATOM 3273 C CA . GLN B 1 138 ? -4.5 9.25 22.516 1 97.06 138 GLN B CA 1
ATOM 3274 C C . GLN B 1 138 ? -5.93 8.727 22.391 1 97.06 138 GLN B C 1
ATOM 3276 O O . GLN B 1 138 ? -6.727 8.859 23.312 1 97.06 138 GLN B O 1
ATOM 3281 N N . ALA B 1 139 ? -6.207 8.172 21.219 1 96.31 139 ALA B N 1
ATOM 3282 C CA . ALA B 1 139 ? -7.57 7.703 20.984 1 96.31 139 ALA B CA 1
ATOM 3283 C C . ALA B 1 139 ? -7.605 6.633 19.906 1 96.31 139 ALA B C 1
ATOM 3285 O O . ALA B 1 139 ? -6.605 6.402 19.219 1 96.31 139 ALA B O 1
ATOM 3286 N N . VAL B 1 140 ? -8.758 5.941 19.859 1 97.06 140 VAL B N 1
ATOM 3287 C CA . VAL B 1 140 ? -9.008 5.004 18.781 1 97.06 140 VAL B CA 1
ATOM 3288 C C . VAL B 1 140 ? -8.984 5.742 17.438 1 97.06 140 VAL B C 1
ATOM 3290 O O . VAL B 1 140 ? -9.266 6.941 17.391 1 97.06 140 VAL B O 1
ATOM 3293 N N . PRO B 1 141 ? -8.625 5.043 16.375 1 97.75 141 PRO B N 1
ATOM 3294 C CA . PRO B 1 141 ? -8.578 5.699 15.07 1 97.75 141 PRO B CA 1
ATOM 3295 C C . PRO B 1 141 ? -9.914 6.324 14.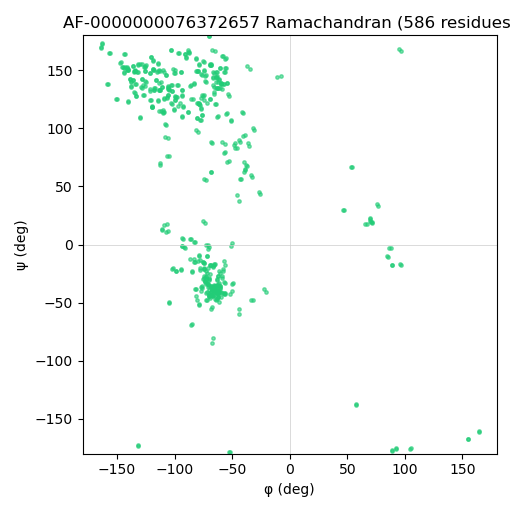68 1 97.75 141 PRO B C 1
ATOM 3297 O O . PRO B 1 141 ? -10.977 5.852 15.102 1 97.75 141 PRO B O 1
ATOM 3300 N N . GLN B 1 142 ? -9.789 7.387 13.953 1 96.94 142 GLN B N 1
ATOM 3301 C CA . GLN B 1 142 ? -10.969 8.047 13.391 1 96.94 142 GLN B CA 1
ATOM 3302 C C . GLN B 1 142 ? -10.891 8.102 11.867 1 96.94 142 GLN B C 1
ATOM 3304 O O . GLN B 1 142 ? -9.914 8.594 11.305 1 96.94 142 GLN B O 1
ATOM 3309 N N . ILE B 1 143 ? -11.914 7.578 11.258 1 97.75 143 ILE B N 1
ATOM 3310 C CA . ILE B 1 143 ? -11.969 7.668 9.797 1 97.75 143 ILE B CA 1
ATOM 3311 C C . ILE B 1 143 ? -12.477 9.047 9.391 1 97.75 143 ILE B C 1
ATOM 3313 O O . ILE B 1 143 ? -13.648 9.367 9.586 1 97.75 143 ILE B O 1
ATOM 3317 N N . VAL B 1 144 ? -11.602 9.812 8.867 1 95.25 144 VAL B N 1
ATOM 3318 C CA . VAL B 1 144 ? -11.922 11.188 8.492 1 95.25 144 VAL B CA 1
ATOM 3319 C C . VAL B 1 144 ? -12.617 11.203 7.129 1 95.25 144 VAL B C 1
ATOM 3321 O O . VAL B 1 144 ? -13.539 11.992 6.906 1 95.25 144 VAL B O 1
ATOM 3324 N N . SER B 1 145 ? -12.18 10.359 6.223 1 93.94 145 SER B N 1
ATOM 3325 C CA . SER B 1 145 ? -12.789 10.203 4.91 1 93.94 145 SER B CA 1
ATOM 3326 C C . SER B 1 145 ? -13.055 8.734 4.598 1 93.94 145 SER B C 1
ATOM 3328 O O . SER B 1 145 ? -12.125 7.969 4.352 1 93.94 145 SER B O 1
ATOM 3330 N N . PRO B 1 146 ? -14.289 8.281 4.566 1 96.38 146 PRO B N 1
ATOM 3331 C CA . PRO B 1 146 ? -14.633 6.891 4.27 1 96.38 146 PRO B CA 1
ATOM 3332 C C . PRO B 1 146 ? -14.656 6.59 2.773 1 96.38 146 PRO B C 1
ATOM 3334 O O . PRO B 1 146 ? -14.664 7.516 1.956 1 96.38 146 PRO B O 1
ATOM 3337 N N . PRO B 1 147 ? -14.555 5.332 2.418 1 96 147 PRO B N 1
ATOM 3338 C CA . PRO B 1 147 ? -14.742 4.992 1.006 1 96 147 PRO B CA 1
ATOM 3339 C C . PRO B 1 147 ? -16.188 5.184 0.541 1 96 147 PRO B C 1
ATOM 3341 O O . PRO B 1 147 ? -17.109 5.156 1.357 1 96 147 PRO B O 1
ATOM 3344 N N . TYR B 1 148 ? -16.344 5.398 -0.753 1 93.31 148 TYR B N 1
ATOM 3345 C CA . TYR B 1 148 ? -17.672 5.637 -1.299 1 93.31 148 TYR B CA 1
ATOM 3346 C C . TYR B 1 148 ? -18.078 4.512 -2.24 1 93.31 148 TYR B C 1
ATOM 3348 O O . TYR B 1 148 ? -17.234 3.855 -2.844 1 93.31 148 TYR B O 1
ATOM 3356 N N . ASP B 1 149 ? -19.375 4.379 -2.379 1 91.69 149 ASP B N 1
ATOM 3357 C CA . ASP B 1 149 ? -19.906 3.371 -3.287 1 91.69 149 ASP B CA 1
ATOM 3358 C C . ASP B 1 149 ? -19.516 3.664 -4.73 1 91.69 149 ASP B C 1
ATOM 3360 O O . ASP B 1 149 ? -19.406 4.828 -5.125 1 91.69 149 ASP B O 1
ATOM 3364 N N . VAL B 1 150 ? -19.281 2.6 -5.43 1 90.31 150 VAL B N 1
ATOM 3365 C CA . VAL B 1 150 ? -18.891 2.754 -6.828 1 90.31 150 VAL B CA 1
ATOM 3366 C C . VAL B 1 150 ? -19.781 1.881 -7.711 1 90.31 150 VAL B C 1
ATOM 3368 O O . VAL B 1 150 ? -20.078 0.732 -7.371 1 90.31 150 VAL B O 1
ATOM 3371 N N . TRP B 1 151 ? -20.203 2.471 -8.734 1 88.19 151 TRP B N 1
ATOM 3372 C CA . TRP B 1 151 ? -20.891 1.759 -9.812 1 88.19 151 TRP B CA 1
ATOM 3373 C C . TRP B 1 151 ? -20.031 1.751 -11.078 1 88.19 151 TRP B C 1
ATOM 3375 O O . TRP B 1 151 ? -19.703 2.811 -11.617 1 88.19 151 TRP B O 1
ATOM 3385 N N . ASN B 1 152 ? -19.609 0.509 -11.461 1 84.38 152 ASN B N 1
ATOM 3386 C CA . ASN B 1 152 ? -18.734 0.449 -12.633 1 84.38 152 ASN B CA 1
ATOM 3387 C C . ASN B 1 152 ? -18.953 -0.826 -13.438 1 84.38 152 ASN B C 1
ATOM 3389 O O . ASN B 1 152 ? -19.5 -1.803 -12.922 1 84.38 152 ASN B O 1
ATOM 3393 N N . VAL B 1 153 ? -18.609 -0.766 -14.695 1 78.25 153 VAL B N 1
ATOM 3394 C CA . VAL B 1 153 ? -18.797 -1.916 -15.578 1 78.25 153 VAL B CA 1
ATOM 3395 C C . VAL B 1 153 ? -17.547 -2.793 -15.547 1 78.25 153 VAL B C 1
ATOM 3397 O O . VAL B 1 153 ? -16.438 -2.311 -15.273 1 78.25 153 VAL B O 1
ATOM 3400 N N . THR B 1 154 ? -17.734 -3.988 -15.969 1 81.62 154 THR B N 1
ATOM 3401 C CA . THR B 1 154 ? -16.625 -4.945 -16.016 1 81.62 154 THR B CA 1
ATOM 3402 C C . THR B 1 154 ? -15.531 -4.461 -16.953 1 81.62 154 THR B C 1
ATOM 3404 O O . THR B 1 154 ? -15.812 -3.873 -18 1 81.62 154 THR B O 1
ATOM 3407 N N . GLY B 1 155 ? -14.281 -4.711 -16.531 1 80.75 155 GLY B N 1
ATOM 3408 C CA . GLY B 1 155 ? -13.156 -4.332 -17.359 1 80.75 155 GLY B CA 1
ATOM 3409 C C . GLY B 1 155 ? -12.555 -2.994 -16.984 1 80.75 155 GLY B C 1
ATOM 3410 O O . GLY B 1 155 ? -11.422 -2.689 -17.359 1 80.75 155 GLY B O 1
ATOM 3411 N N . GLU B 1 156 ? -13.32 -2.264 -16.234 1 82.06 156 GLU B N 1
ATOM 3412 C CA . GLU B 1 156 ? -12.828 -0.958 -15.797 1 82.06 156 GLU B CA 1
ATOM 3413 C C . GLU B 1 156 ? -12.109 -1.056 -14.461 1 82.06 156 GLU B C 1
ATOM 3415 O O . GLU B 1 156 ? -12.219 -2.064 -13.758 1 82.06 156 GLU B O 1
ATOM 3420 N N . ASP B 1 157 ? -11.383 -0.041 -14.164 1 83.56 157 ASP B N 1
ATOM 3421 C CA . ASP B 1 157 ? -10.656 0.006 -12.898 1 83.56 157 ASP B CA 1
ATOM 3422 C C . ASP B 1 157 ? -11.461 0.75 -11.836 1 83.56 157 ASP B C 1
ATOM 3424 O O . ASP B 1 157 ? -12.219 1.669 -12.148 1 83.56 157 ASP B O 1
ATOM 3428 N N . VAL B 1 158 ? -11.266 0.324 -10.609 1 89.19 158 VAL B N 1
ATOM 3429 C CA . VAL B 1 158 ? -11.945 0.983 -9.5 1 89.19 158 VAL B CA 1
ATOM 3430 C C . VAL B 1 158 ? -10.945 1.229 -8.367 1 89.19 158 VAL B C 1
ATOM 3432 O O . VAL B 1 158 ? -10.031 0.436 -8.156 1 89.19 158 VAL B O 1
ATOM 3435 N N . ILE B 1 159 ? -11.219 2.361 -7.617 1 90.06 159 ILE B N 1
ATOM 3436 C CA . ILE B 1 159 ? -10.383 2.688 -6.465 1 90.06 159 ILE B CA 1
ATOM 3437 C C . ILE B 1 159 ? -11.266 3.076 -5.281 1 90.06 159 ILE B C 1
ATOM 3439 O O . ILE B 1 159 ? -12.188 3.881 -5.422 1 90.06 159 ILE B O 1
ATOM 3443 N N . PHE B 1 160 ? -11.016 2.498 -4.188 1 93.69 160 PHE B N 1
ATOM 3444 C CA . PHE B 1 160 ? -11.609 2.912 -2.92 1 93.69 160 PHE B CA 1
ATOM 3445 C C . PHE B 1 160 ? -10.586 3.646 -2.059 1 93.69 160 PHE B C 1
ATOM 3447 O O . PHE B 1 160 ? -9.438 3.221 -1.948 1 93.69 160 PHE B O 1
ATOM 3454 N N . GLY B 1 161 ? -10.961 4.77 -1.425 1 94.69 161 GLY B N 1
ATOM 3455 C CA . GLY B 1 161 ? -10.07 5.539 -0.565 1 94.69 161 GLY B CA 1
ATOM 3456 C C . GLY B 1 161 ? -10.562 5.633 0.867 1 94.69 161 GLY B C 1
ATOM 3457 O O . GLY B 1 161 ? -11.773 5.602 1.118 1 94.69 161 GLY B O 1
ATOM 3458 N N . CYS B 1 162 ? -9.633 5.746 1.745 1 96.06 162 CYS B N 1
ATOM 3459 C CA . CYS B 1 162 ? -9.906 5.863 3.172 1 96.06 162 CYS B CA 1
ATOM 3460 C C . CYS B 1 162 ? -8.828 6.684 3.871 1 96.06 162 CYS B C 1
ATOM 3462 O O . CYS B 1 162 ? -7.637 6.391 3.738 1 96.06 162 CYS B O 1
ATOM 3464 N N . GLU B 1 163 ? -9.195 7.738 4.586 1 95.25 163 GLU B N 1
ATOM 3465 C CA . GLU B 1 163 ? -8.258 8.555 5.355 1 95.25 163 GLU B CA 1
ATOM 3466 C C . GLU B 1 163 ? -8.516 8.414 6.855 1 95.25 163 GLU B C 1
ATOM 3468 O O . GLU B 1 163 ? -9.656 8.539 7.312 1 95.25 163 GLU B O 1
ATOM 3473 N N . VAL B 1 164 ? -7.402 8.203 7.531 1 97.56 164 VAL B N 1
ATOM 3474 C CA . VAL B 1 164 ? -7.539 7.867 8.945 1 97.56 164 VAL B CA 1
ATOM 3475 C C . VAL B 1 164 ? -6.688 8.812 9.789 1 97.56 164 VAL B C 1
ATOM 3477 O O . VAL B 1 164 ? -5.531 9.078 9.453 1 97.56 164 VAL B O 1
ATOM 3480 N N . PHE B 1 165 ? -7.328 9.414 10.812 1 97 165 PHE B N 1
ATOM 3481 C CA . PHE B 1 165 ? -6.621 10.141 11.859 1 97 165 PHE B CA 1
ATOM 3482 C C . PHE B 1 165 ? -6.473 9.273 13.109 1 97 165 PHE B C 1
ATOM 3484 O O . PHE B 1 165 ? -7.457 8.727 13.609 1 97 165 PHE B O 1
ATOM 3491 N N . ALA B 1 166 ? -5.145 9.188 13.547 1 96.5 166 ALA B N 1
ATOM 3492 C CA . ALA B 1 166 ? -4.969 8.328 14.719 1 96.5 166 ALA B CA 1
ATOM 3493 C C . ALA B 1 166 ? -3.684 8.672 15.469 1 96.5 166 ALA B C 1
ATOM 3495 O O . ALA B 1 166 ? -2.652 8.953 14.844 1 96.5 166 ALA B O 1
ATOM 3496 N N . TYR B 1 167 ? -3.883 8.664 16.766 1 95.62 167 TYR B N 1
ATOM 3497 C CA . TYR B 1 167 ? -2.73 8.68 17.656 1 95.62 167 TYR B CA 1
ATOM 3498 C C . TYR B 1 167 ? -2.957 7.766 18.859 1 95.62 167 TYR B C 1
ATOM 3500 O O . TYR B 1 167 ? -3.881 7.984 19.641 1 95.62 167 TYR B O 1
ATOM 3508 N N . PRO B 1 168 ? -2.064 6.785 19.047 1 95.12 168 PRO B N 1
ATOM 3509 C CA . PRO B 1 168 ? -0.935 6.402 18.203 1 95.12 168 PRO B CA 1
ATOM 3510 C C . PRO B 1 168 ? -1.358 6.074 16.766 1 95.12 168 PRO B C 1
ATOM 3512 O O . PRO B 1 168 ? -2.539 5.828 16.516 1 95.12 168 PRO B O 1
ATOM 3515 N N . MET B 1 169 ? -0.401 6.117 15.836 1 95.31 169 MET B N 1
ATOM 3516 C CA . MET B 1 169 ? -0.68 5.887 14.422 1 95.31 169 MET B CA 1
ATOM 3517 C C . MET B 1 169 ? -1.37 4.543 14.219 1 95.31 169 MET B C 1
ATOM 3519 O O . MET B 1 169 ? -1.149 3.602 14.984 1 95.31 169 MET B O 1
ATOM 3523 N N . ALA B 1 170 ? -2.168 4.492 13.148 1 95.5 170 ALA B N 1
ATOM 3524 C CA . ALA B 1 170 ? -2.938 3.287 12.852 1 95.5 170 ALA B CA 1
ATOM 3525 C C . ALA B 1 170 ? -2.533 2.695 11.5 1 95.5 170 ALA B C 1
ATOM 3527 O O . ALA B 1 170 ? -1.979 3.395 10.648 1 95.5 170 ALA B O 1
ATOM 3528 N N . SER B 1 171 ? -2.826 1.417 11.352 1 92.56 171 SER B N 1
ATOM 3529 C CA . SER B 1 171 ? -2.707 0.734 10.07 1 92.56 171 SER B CA 1
ATOM 3530 C C . SER B 1 171 ? -4.066 0.593 9.391 1 92.56 171 SER B C 1
ATOM 3532 O O . SER B 1 171 ? -5.098 0.549 10.055 1 92.56 171 SER B O 1
ATOM 3534 N N . ILE B 1 172 ? -4.004 0.632 8.078 1 95.5 172 ILE B N 1
ATOM 3535 C CA . ILE B 1 172 ? -5.238 0.459 7.316 1 95.5 172 ILE B CA 1
ATOM 3536 C C . ILE B 1 172 ? -5.23 -0.898 6.617 1 95.5 172 ILE B C 1
ATOM 3538 O O . ILE B 1 172 ? -4.277 -1.233 5.91 1 95.5 172 ILE B O 1
ATOM 3542 N N . GLU B 1 173 ? -6.281 -1.671 6.852 1 94.56 173 GLU B N 1
ATOM 3543 C CA . GLU B 1 173 ? -6.496 -2.949 6.176 1 94.56 173 GLU B CA 1
ATOM 3544 C C . GLU B 1 173 ? -7.785 -2.936 5.359 1 94.56 173 GLU B C 1
ATOM 3546 O O . GLU B 1 173 ? -8.742 -2.25 5.719 1 94.56 173 GLU B O 1
ATOM 3551 N N . TRP B 1 174 ? -7.766 -3.705 4.301 1 96.5 174 TRP B N 1
ATOM 3552 C CA . TRP B 1 174 ? -8.953 -3.795 3.457 1 96.5 174 TRP B CA 1
ATOM 3553 C C . TRP B 1 174 ? -9.523 -5.211 3.465 1 96.5 174 TRP B C 1
ATOM 3555 O O . TRP B 1 174 ? -8.766 -6.188 3.432 1 96.5 174 TRP B O 1
ATOM 3565 N N . TRP B 1 175 ? -10.844 -5.215 3.475 1 96.12 175 TRP B N 1
ATOM 3566 C CA . TRP B 1 175 ? -11.562 -6.484 3.523 1 96.12 175 TRP B CA 1
ATOM 3567 C C . TRP B 1 175 ? -12.719 -6.5 2.527 1 96.12 175 TRP B C 1
ATOM 3569 O O . TRP B 1 175 ? -13.281 -5.449 2.205 1 96.12 175 TRP B O 1
ATOM 3579 N N . LYS B 1 176 ? -12.984 -7.625 2.059 1 95.31 176 LYS B N 1
ATOM 3580 C CA . LYS B 1 176 ? -14.141 -7.809 1.186 1 95.31 176 LYS B CA 1
ATOM 3581 C C . LYS B 1 176 ? -15.148 -8.773 1.802 1 95.31 176 LYS B C 1
ATOM 3583 O O . LYS B 1 176 ? -14.789 -9.891 2.191 1 95.31 176 LYS B O 1
ATOM 3588 N N . ASP B 1 177 ? -16.438 -8.375 1.77 1 92.69 177 ASP B N 1
ATOM 3589 C CA . ASP B 1 177 ? -17.594 -9.188 2.137 1 92.69 177 ASP B CA 1
ATOM 3590 C C . ASP B 1 177 ? -17.359 -9.914 3.459 1 92.69 177 ASP B C 1
ATOM 3592 O O . ASP B 1 177 ? -17.781 -11.062 3.625 1 92.69 177 ASP B O 1
ATOM 3596 N N . GLY B 1 178 ? -16.578 -9.352 4.336 1 79.75 178 GLY B N 1
ATOM 3597 C CA . GLY B 1 178 ? -16.344 -9.961 5.633 1 79.75 178 GLY B CA 1
ATOM 3598 C C . GLY B 1 178 ? -15.5 -11.211 5.562 1 79.75 178 GLY B C 1
ATOM 3599 O O . GLY B 1 178 ? -15.555 -12.062 6.457 1 79.75 178 GLY B O 1
ATOM 3600 N N . ALA B 1 179 ? -14.805 -11.32 4.465 1 77.5 179 ALA B N 1
ATOM 3601 C CA . ALA B 1 179 ? -13.969 -12.492 4.25 1 77.5 179 ALA B CA 1
ATOM 3602 C C . ALA B 1 179 ? -12.93 -12.633 5.359 1 77.5 179 ALA B C 1
ATOM 3604 O O . ALA B 1 179 ? -12.703 -11.695 6.129 1 77.5 179 ALA B O 1
ATOM 3605 N N . GLU B 1 180 ? -12.453 -13.797 5.398 1 74.94 180 GLU B N 1
ATOM 3606 C CA . GLU B 1 180 ? -11.492 -14.148 6.434 1 74.94 180 GLU B CA 1
ATOM 3607 C C . GLU B 1 180 ? -10.102 -13.602 6.109 1 74.94 180 GLU B C 1
ATOM 3609 O O . GLU B 1 180 ? -9.242 -13.508 6.988 1 74.94 180 GLU B O 1
ATOM 3614 N N . THR B 1 181 ? -10.023 -13.344 4.785 1 77.94 181 THR B N 1
ATOM 3615 C CA . THR B 1 181 ? -8.68 -12.906 4.414 1 77.94 181 THR B CA 1
ATOM 3616 C C . THR B 1 181 ? -8.695 -11.453 3.957 1 77.94 181 THR B C 1
ATOM 3618 O O . THR B 1 181 ? -9.617 -11.023 3.258 1 77.94 181 THR B O 1
ATOM 3621 N N . PHE B 1 182 ? -7.723 -10.805 4.375 1 89.62 182 PHE B N 1
ATOM 3622 C CA . PHE B 1 182 ? -7.59 -9.398 4.008 1 89.62 182 PHE B CA 1
ATOM 3623 C C . PHE B 1 182 ? -7.047 -9.258 2.592 1 89.62 182 PHE B C 1
ATOM 3625 O O . PHE B 1 182 ? -6.465 -10.203 2.049 1 89.62 182 PHE B O 1
ATOM 3632 N N . LEU B 1 183 ? -7.312 -8.227 1.979 1 94.69 183 LEU B N 1
ATOM 3633 C CA . LEU B 1 183 ? -6.816 -7.891 0.649 1 94.69 183 LEU B CA 1
ATOM 3634 C C . LEU B 1 183 ? -5.391 -7.352 0.722 1 94.69 183 LEU B C 1
ATOM 3636 O O . LEU B 1 183 ? -4.992 -6.77 1.734 1 94.69 183 LEU B O 1
ATOM 3640 N N . PRO B 1 184 ? -4.594 -7.559 -0.289 1 95.5 184 PRO B N 1
ATOM 3641 C CA . PRO B 1 184 ? -4.988 -7.98 -1.635 1 95.5 184 PRO B CA 1
ATOM 3642 C C . PRO B 1 184 ? -4.988 -9.5 -1.803 1 95.5 184 PRO B C 1
ATOM 3644 O O . PRO B 1 184 ? -5.348 -10.008 -2.869 1 95.5 184 PRO B O 1
ATOM 3647 N N . GLY B 1 185 ? -4.59 -10.273 -0.768 1 93.94 185 GLY B N 1
ATOM 3648 C CA . GLY B 1 185 ? -4.379 -11.695 -0.972 1 93.94 185 GLY B CA 1
ATOM 3649 C C . GLY B 1 185 ? -3.354 -11.992 -2.051 1 93.94 185 GLY B C 1
ATOM 3650 O O . GLY B 1 185 ? -2.301 -11.359 -2.109 1 93.94 185 GLY B O 1
ATOM 3651 N N . ASP B 1 186 ? -3.645 -13.008 -2.914 1 93.62 186 ASP B N 1
ATOM 3652 C CA . ASP B 1 186 ? -2.703 -13.352 -3.977 1 93.62 186 ASP B CA 1
ATOM 3653 C C . ASP B 1 186 ? -3.26 -12.984 -5.348 1 93.62 186 ASP B C 1
ATOM 3655 O O . ASP B 1 186 ? -2.785 -13.477 -6.371 1 93.62 186 ASP B O 1
ATOM 3659 N N . ASP B 1 187 ? -4.336 -12.195 -5.352 1 92.94 187 ASP B N 1
ATOM 3660 C CA . ASP B 1 187 ? -4.941 -11.766 -6.609 1 92.94 187 ASP B CA 1
ATOM 3661 C C . ASP B 1 187 ? -4.148 -10.625 -7.242 1 92.94 187 ASP B C 1
ATOM 3663 O O . ASP B 1 187 ? -4.098 -9.516 -6.695 1 92.94 187 ASP B O 1
ATOM 3667 N N . PRO B 1 188 ? -3.672 -10.844 -8.445 1 90.75 188 PRO B N 1
ATOM 3668 C CA . PRO B 1 188 ? -2.766 -9.859 -9.039 1 90.75 188 PRO B CA 1
ATOM 3669 C C . PRO B 1 188 ? -3.49 -8.609 -9.523 1 90.75 188 PRO B C 1
ATOM 3671 O O . PRO B 1 188 ? -2.85 -7.598 -9.828 1 90.75 188 PRO B O 1
ATOM 3674 N N . HIS B 1 189 ? -4.805 -8.648 -9.656 1 91.5 189 HIS B N 1
ATOM 3675 C CA . HIS B 1 189 ? -5.453 -7.43 -10.133 1 91.5 189 HIS B CA 1
ATOM 3676 C C . HIS B 1 189 ? -5.93 -6.566 -8.969 1 91.5 189 HIS B C 1
ATOM 3678 O O . HIS B 1 189 ? -6.625 -5.566 -9.172 1 91.5 189 HIS B O 1
ATOM 3684 N N . ILE B 1 190 ? -5.613 -6.957 -7.77 1 94.5 190 ILE B N 1
ATOM 3685 C CA . ILE B 1 190 ? -5.953 -6.18 -6.582 1 94.5 190 ILE B CA 1
ATOM 3686 C C . ILE B 1 190 ? -4.676 -5.656 -5.926 1 94.5 190 ILE B C 1
ATOM 3688 O O . ILE B 1 190 ? -3.725 -6.41 -5.719 1 94.5 190 ILE B O 1
ATOM 3692 N N . SER B 1 191 ? -4.699 -4.395 -5.602 1 92.44 191 SER B N 1
ATOM 3693 C CA . SER B 1 191 ? -3.562 -3.771 -4.934 1 92.44 191 SER B CA 1
ATOM 3694 C C . SER B 1 191 ? -4.023 -2.795 -3.855 1 92.44 191 SER B C 1
ATOM 3696 O O . SER B 1 191 ? -5.129 -2.25 -3.936 1 92.44 191 SER B O 1
ATOM 3698 N N . ILE B 1 192 ? -3.23 -2.656 -2.859 1 95.62 192 ILE B N 1
ATOM 3699 C CA . ILE B 1 192 ? -3.498 -1.686 -1.803 1 95.62 192 ILE B CA 1
ATOM 3700 C C . ILE B 1 192 ? -2.285 -0.774 -1.622 1 95.62 192 ILE B C 1
ATOM 3702 O O . ILE B 1 192 ? -1.154 -1.171 -1.909 1 95.62 192 ILE B O 1
ATOM 3706 N N . GLN B 1 193 ? -2.596 0.413 -1.164 1 93.44 193 GLN B N 1
ATOM 3707 C CA . GLN B 1 193 ? -1.543 1.392 -0.917 1 93.44 193 GLN B CA 1
ATOM 3708 C C . GLN B 1 193 ? -1.857 2.238 0.313 1 93.44 193 GLN B C 1
ATOM 3710 O O . GLN B 1 193 ? -3.025 2.451 0.646 1 93.44 193 GLN B O 1
ATOM 3715 N N . ALA B 1 194 ? -0.795 2.627 0.981 1 95.25 194 ALA B N 1
ATOM 3716 C CA . ALA B 1 194 ? -0.919 3.562 2.096 1 95.25 194 ALA B CA 1
ATOM 3717 C C . ALA B 1 194 ? 0.187 4.613 2.055 1 95.25 194 ALA B C 1
ATOM 3719 O O . ALA B 1 194 ? 1.327 4.309 1.692 1 95.25 194 ALA B O 1
ATOM 3720 N N . ARG B 1 195 ? -0.17 5.816 2.365 1 93.19 195 ARG B N 1
ATOM 3721 C CA . ARG B 1 195 ? 0.77 6.934 2.412 1 93.19 195 ARG B CA 1
ATOM 3722 C C . ARG B 1 195 ? 0.538 7.793 3.65 1 93.19 195 ARG B C 1
ATOM 3724 O O . ARG B 1 195 ? -0.606 8.039 4.031 1 93.19 195 ARG B O 1
ATOM 3731 N N . GLY B 1 196 ? 1.665 8.203 4.156 1 93.06 196 GLY B N 1
ATOM 3732 C CA . GLY B 1 196 ? 1.497 9.133 5.262 1 93.06 196 GLY B CA 1
ATOM 3733 C C . GLY B 1 196 ? 0.887 10.453 4.836 1 93.06 196 GLY B C 1
ATOM 3734 O O . GLY B 1 196 ? 1.166 10.953 3.744 1 93.06 196 GLY B O 1
ATOM 3735 N N . GLY B 1 197 ? 0.082 11.055 5.832 1 90.88 197 GLY B N 1
ATOM 3736 C CA . GLY B 1 197 ? -0.527 12.344 5.547 1 90.88 197 GLY B CA 1
ATOM 3737 C C . GLY B 1 197 ? -1.923 12.227 4.965 1 90.88 197 GLY B C 1
ATOM 3738 O O . GLY B 1 197 ? -2.494 11.133 4.918 1 90.88 197 GLY B O 1
ATOM 3739 N N . PRO B 1 198 ? -2.449 13.344 4.621 1 84.06 198 PRO B N 1
ATOM 3740 C CA . PRO B 1 198 ? -1.798 14.633 4.348 1 84.06 198 PRO B CA 1
ATOM 3741 C C . PRO B 1 198 ? -1.553 15.445 5.613 1 84.06 198 PRO B C 1
ATOM 3743 O O . PRO B 1 198 ? -0.75 16.391 5.602 1 84.06 198 PRO B O 1
ATOM 3746 N N . ARG B 1 199 ? -2.258 15.211 6.605 1 87.69 199 ARG B N 1
ATOM 3747 C CA . ARG B 1 199 ? -2.076 15.914 7.871 1 87.69 199 ARG B CA 1
ATOM 3748 C C . ARG B 1 199 ? -1.227 15.102 8.836 1 87.69 199 ARG B C 1
ATOM 3750 O O . ARG B 1 199 ? -1.018 13.898 8.633 1 87.69 199 ARG B O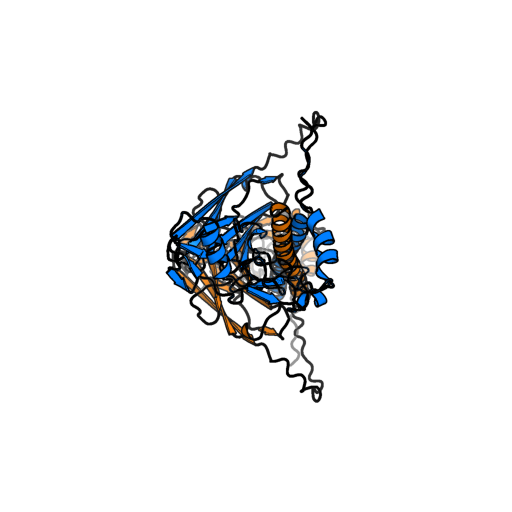 1
ATOM 3757 N N . ARG B 1 200 ? -0.781 15.852 9.844 1 92.75 200 ARG B N 1
ATOM 3758 C CA . ARG B 1 200 ? -0.096 15.125 10.914 1 92.75 200 ARG B CA 1
ATOM 3759 C C . ARG B 1 200 ? -1.018 14.086 11.547 1 92.75 200 ARG B C 1
ATOM 3761 O O . ARG B 1 200 ? -2.215 14.336 11.719 1 92.75 200 ARG B O 1
ATOM 3768 N N . TYR B 1 201 ? -0.476 12.969 11.789 1 95.75 201 TYR B N 1
ATOM 3769 C CA . TYR B 1 201 ? -1.157 11.875 12.469 1 95.75 201 TYR B CA 1
ATOM 3770 C C . TYR B 1 201 ? -2.246 11.281 11.578 1 95.75 201 TYR B C 1
ATOM 3772 O O . TYR B 1 201 ? -3.232 10.734 12.078 1 95.75 201 TYR B O 1
ATOM 3780 N N . ALA B 1 202 ? -2.068 11.516 10.336 1 95.62 202 ALA B N 1
ATOM 3781 C CA . ALA B 1 202 ? -3.041 10.969 9.391 1 95.62 202 ALA B CA 1
ATOM 3782 C C . ALA B 1 202 ? -2.367 10.047 8.375 1 95.62 202 ALA B C 1
ATOM 3784 O O . ALA B 1 202 ? -1.201 10.25 8.031 1 95.62 202 ALA B O 1
ATOM 3785 N N . VAL B 1 203 ? -3.08 9.078 7.977 1 95.81 203 VAL B N 1
ATOM 3786 C CA . VAL B 1 203 ? -2.631 8.164 6.926 1 95.81 203 VAL B CA 1
ATOM 3787 C C . VAL B 1 203 ? -3.754 7.945 5.918 1 95.81 203 VAL B C 1
ATOM 3789 O O . VAL B 1 203 ? -4.918 7.809 6.293 1 95.81 203 VAL B O 1
ATOM 3792 N N . SER B 1 204 ? -3.33 7.953 4.664 1 94.31 204 SER B N 1
ATOM 3793 C CA . SER B 1 204 ? -4.277 7.684 3.586 1 94.31 204 SER B CA 1
ATOM 3794 C C . SER B 1 204 ? -4.078 6.289 3.008 1 94.31 204 SER B C 1
ATOM 3796 O O . SER B 1 204 ? -2.943 5.852 2.801 1 94.31 204 SER B O 1
ATOM 3798 N N . GLY B 1 205 ? -5.184 5.555 2.809 1 94.5 205 GLY B N 1
ATOM 3799 C CA . GLY B 1 205 ? -5.145 4.227 2.215 1 94.5 205 GLY B CA 1
ATOM 3800 C C . GLY B 1 205 ? -6.055 4.086 1.009 1 94.5 205 GLY B C 1
ATOM 3801 O O . GLY B 1 205 ? -7.113 4.715 0.946 1 94.5 205 GLY B O 1
ATOM 3802 N N . TRP B 1 206 ? -5.582 3.188 0.084 1 93.81 206 TRP B N 1
ATOM 3803 C CA . TRP B 1 206 ? -6.363 2.975 -1.131 1 93.81 206 TRP B CA 1
ATOM 3804 C C . TRP B 1 206 ? -6.398 1.496 -1.501 1 93.81 206 TRP B C 1
ATOM 3806 O O . TRP B 1 206 ? -5.414 0.779 -1.323 1 93.81 206 TRP B O 1
ATOM 3816 N N . LEU B 1 207 ? -7.496 1.056 -1.979 1 95.94 207 LEU B N 1
ATOM 3817 C CA . LEU B 1 207 ? -7.68 -0.252 -2.598 1 95.94 207 LEU B CA 1
ATOM 3818 C C . LEU B 1 207 ? -8.016 -0.111 -4.078 1 95.94 207 LEU B C 1
ATOM 3820 O O . LEU B 1 207 ? -8.969 0.583 -4.441 1 95.94 207 LEU B O 1
ATOM 3824 N N . GLN B 1 208 ? -7.215 -0.728 -4.883 1 91.56 208 GLN B N 1
ATOM 3825 C CA . GLN B 1 208 ? -7.418 -0.646 -6.328 1 91.56 208 GLN B CA 1
ATOM 3826 C C . GLN B 1 208 ? -7.719 -2.02 -6.918 1 91.56 208 GLN B C 1
ATOM 3828 O O . GLN B 1 208 ? -7.043 -3 -6.605 1 91.56 208 GLN B O 1
ATOM 3833 N N . ILE B 1 209 ? -8.672 -2.082 -7.75 1 92.94 209 ILE B N 1
ATOM 3834 C CA . ILE B 1 209 ? -9.023 -3.279 -8.508 1 92.94 209 ILE B CA 1
ATOM 3835 C C . ILE B 1 209 ? -8.898 -2.998 -10 1 92.94 209 ILE B C 1
ATOM 3837 O O . ILE B 1 209 ? -9.617 -2.154 -10.539 1 92.94 209 ILE B O 1
ATOM 3841 N N . GLN B 1 210 ? -8.047 -3.717 -10.57 1 87.81 210 GLN B N 1
ATOM 3842 C CA . GLN B 1 210 ? -7.824 -3.521 -12 1 87.81 210 GLN B CA 1
ATOM 3843 C C . GLN B 1 210 ? -8.68 -4.477 -12.828 1 87.81 210 GLN B C 1
ATOM 3845 O O . GLN B 1 210 ? -8.742 -5.676 -12.539 1 87.81 210 GLN B O 1
ATOM 3850 N N . GLY B 1 211 ? -9.344 -3.902 -13.867 1 88.5 211 GLY B N 1
ATOM 3851 C CA . GLY B 1 211 ? -10.164 -4.766 -14.703 1 88.5 211 GLY B CA 1
ATOM 3852 C C . GLY B 1 211 ? -11.172 -5.574 -13.906 1 88.5 211 GLY B C 1
ATOM 3853 O O . GLY B 1 211 ? -11.109 -6.805 -13.891 1 88.5 211 GLY B O 1
ATOM 3854 N N . ILE B 1 212 ? -12.047 -4.875 -13.375 1 90.62 212 ILE B N 1
ATOM 3855 C CA . ILE B 1 212 ? -12.984 -5.5 -12.445 1 90.62 212 ILE B CA 1
ATOM 3856 C C . ILE B 1 212 ? -13.719 -6.641 -13.148 1 90.62 212 ILE B C 1
ATOM 3858 O O . ILE B 1 212 ? -14.094 -6.52 -14.312 1 90.62 212 ILE B O 1
ATOM 3862 N N . ARG B 1 213 ? -13.875 -7.684 -12.461 1 92.12 213 ARG B N 1
ATOM 3863 C CA . ARG B 1 213 ? -14.633 -8.859 -12.867 1 92.12 213 ARG B CA 1
ATOM 3864 C C . ARG B 1 213 ? -15.992 -8.906 -12.172 1 92.12 213 ARG B C 1
ATOM 3866 O O . ARG B 1 213 ? -16.234 -8.141 -11.234 1 92.12 213 ARG B O 1
ATOM 3873 N N . SER B 1 214 ? -16.812 -9.773 -12.672 1 90.38 214 SER B N 1
ATOM 3874 C CA . SER B 1 214 ? -18.125 -9.914 -12.07 1 90.38 214 SER B CA 1
ATOM 3875 C C . SER B 1 214 ? -18.031 -10.367 -10.617 1 90.38 214 SER B C 1
ATOM 3877 O O . SER B 1 214 ? -18.859 -10 -9.789 1 90.38 214 SER B O 1
ATOM 3879 N N . SER B 1 215 ? -16.922 -11.07 -10.359 1 91.75 215 SER B N 1
ATOM 3880 C CA . SER B 1 215 ? -16.75 -11.625 -9.023 1 91.75 215 SER B CA 1
ATOM 3881 C C . SER B 1 215 ? -16.281 -10.562 -8.039 1 91.75 215 SER B C 1
ATOM 3883 O O . SER B 1 215 ? -16.297 -10.766 -6.828 1 91.75 215 SER B O 1
ATOM 3885 N N . ASP B 1 216 ? -15.93 -9.422 -8.594 1 93.38 216 ASP B N 1
ATOM 3886 C CA . ASP B 1 216 ? -15.375 -8.383 -7.738 1 93.38 216 ASP B CA 1
ATOM 3887 C C . ASP B 1 216 ? -16.484 -7.586 -7.047 1 93.38 216 ASP B C 1
ATOM 3889 O O . ASP B 1 216 ? -16.219 -6.852 -6.09 1 93.38 216 ASP B O 1
ATOM 3893 N N . GLY B 1 217 ? -17.719 -7.734 -7.547 1 92.75 217 GLY B N 1
ATOM 3894 C CA . GLY B 1 217 ? -18.828 -7.055 -6.898 1 92.75 217 GLY B CA 1
ATOM 3895 C C . GLY B 1 217 ? -19.016 -7.473 -5.449 1 92.75 217 GLY B C 1
ATOM 3896 O O . GLY B 1 217 ? -18.828 -8.641 -5.105 1 92.75 217 GLY B O 1
ATOM 3897 N N . GLY B 1 218 ? -19.312 -6.414 -4.617 1 94.25 218 GLY B N 1
ATOM 3898 C CA . GLY B 1 218 ? -19.531 -6.715 -3.211 1 94.25 218 GLY B CA 1
ATOM 3899 C C . GLY B 1 218 ? -19.25 -5.535 -2.299 1 94.25 218 GLY B C 1
ATOM 3900 O O . GLY B 1 218 ? -19.188 -4.395 -2.756 1 94.25 218 GLY B O 1
ATOM 3901 N N . GLN B 1 219 ? -19.188 -5.926 -0.996 1 95.88 219 GLN B N 1
ATOM 3902 C CA . GLN B 1 219 ? -18.922 -4.906 0.014 1 95.88 219 GLN B CA 1
ATOM 3903 C C . GLN B 1 219 ? -17.453 -4.91 0.436 1 95.88 219 GLN B C 1
ATOM 3905 O O . GLN B 1 219 ? -16.922 -5.953 0.802 1 95.88 219 GLN B O 1
ATOM 3910 N N . TYR B 1 220 ? -16.891 -3.742 0.288 1 96.44 220 TYR B N 1
ATOM 3911 C CA . TYR B 1 220 ? -15.516 -3.561 0.724 1 96.44 220 TYR B CA 1
ATOM 3912 C C . TYR B 1 220 ? -15.445 -2.723 1.995 1 96.44 220 TYR B C 1
ATOM 3914 O O . TYR B 1 220 ? -16.25 -1.813 2.189 1 96.44 220 TYR B O 1
ATOM 3922 N N . GLN B 1 221 ? -14.477 -3.064 2.822 1 97.06 221 GLN B N 1
ATOM 3923 C CA . GLN B 1 221 ? -14.367 -2.418 4.125 1 97.06 221 GLN B CA 1
ATOM 3924 C C . GLN B 1 221 ? -12.93 -1.99 4.402 1 97.06 221 GLN B C 1
ATOM 3926 O O . GLN B 1 221 ? -11.992 -2.777 4.227 1 97.06 221 GLN B O 1
ATOM 3931 N N . CYS B 1 222 ? -12.75 -0.724 4.758 1 97.44 222 CYS B N 1
ATOM 3932 C CA . CYS B 1 222 ? -11.469 -0.279 5.301 1 97.44 222 CYS B CA 1
ATOM 3933 C C . CYS B 1 222 ? -11.477 -0.329 6.824 1 97.44 222 CYS B C 1
ATOM 3935 O O . CYS B 1 222 ? -12.391 0.182 7.465 1 97.44 222 CYS B O 1
ATOM 3937 N N . ARG B 1 223 ? -10.484 -0.967 7.363 1 96.62 223 ARG B N 1
ATOM 3938 C CA . ARG B 1 223 ? -10.359 -1.116 8.812 1 96.62 223 ARG B CA 1
ATOM 3939 C C . ARG B 1 223 ? -9.07 -0.489 9.312 1 96.62 223 ARG B C 1
ATOM 3941 O O . ARG B 1 223 ? -7.977 -0.873 8.883 1 96.62 223 ARG B O 1
ATOM 3948 N N . ALA B 1 224 ? -9.211 0.496 10.172 1 97.5 224 ALA B N 1
ATOM 3949 C CA . ALA B 1 224 ? -8.062 1.135 10.812 1 97.5 224 ALA B CA 1
ATOM 3950 C C . ALA B 1 224 ? -7.895 0.643 12.25 1 97.5 224 ALA B C 1
ATOM 3952 O O . ALA B 1 224 ? -8.859 0.61 13.016 1 97.5 224 ALA B O 1
ATOM 3953 N N . ARG B 1 225 ? -6.652 0.268 12.586 1 95 225 ARG B N 1
ATOM 3954 C CA . ARG B 1 225 ? -6.445 -0.296 13.914 1 95 225 ARG B CA 1
ATOM 3955 C C . ARG B 1 225 ? -5.164 0.247 14.547 1 95 225 ARG B C 1
ATOM 3957 O O . ARG B 1 225 ? -4.145 0.39 13.867 1 95 225 ARG B O 1
ATOM 3964 N N . ASN B 1 226 ? -5.242 0.606 15.797 1 94.5 226 ASN B N 1
ATOM 3965 C CA . ASN B 1 226 ? -4.07 0.864 16.625 1 94.5 226 ASN B CA 1
ATOM 3966 C C . ASN B 1 226 ? -4.172 0.15 17.969 1 94.5 226 ASN B C 1
ATOM 3968 O O . ASN B 1 226 ? -5.043 -0.697 18.172 1 94.5 226 ASN B O 1
ATOM 3972 N N . GLN B 1 227 ? -3.27 0.393 18.922 1 94.25 227 GLN B N 1
ATOM 3973 C CA . GLN B 1 227 ? -3.186 -0.333 20.188 1 94.25 227 GLN B CA 1
ATOM 3974 C C . GLN B 1 227 ? -4.418 -0.077 21.047 1 94.25 227 GLN B C 1
ATOM 3976 O O . GLN B 1 227 ? -4.691 -0.83 21.984 1 94.25 227 GLN B O 1
ATOM 3981 N N . LEU B 1 228 ? -5.18 0.974 20.719 1 96.62 228 LEU B N 1
ATOM 3982 C CA . LEU B 1 228 ? -6.285 1.374 21.578 1 96.62 228 LEU B CA 1
ATOM 3983 C C . LEU B 1 228 ? -7.613 0.847 21.047 1 96.62 228 LEU B C 1
ATOM 3985 O O . LEU B 1 228 ? -8.602 0.791 21.781 1 96.62 228 LEU B O 1
ATOM 3989 N N . GLY B 1 229 ? -7.617 0.564 19.734 1 97.31 229 GLY B N 1
ATOM 3990 C CA . GLY B 1 229 ? -8.859 0.056 19.188 1 97.31 229 GLY B CA 1
ATOM 3991 C C . GLY B 1 229 ? -8.906 0.121 17.672 1 97.31 229 GLY B C 1
ATOM 3992 O O . GLY B 1 229 ? -7.871 0.048 17 1 97.31 229 GLY B O 1
ATOM 3993 N N . GLU B 1 230 ? -10.211 0.051 17.141 1 97.19 230 GLU B N 1
ATOM 3994 C CA . GLU B 1 230 ? -10.367 -0.019 15.695 1 97.19 230 GLU B CA 1
ATOM 3995 C C . GLU B 1 230 ? -11.562 0.805 15.227 1 97.19 230 GLU B C 1
ATOM 3997 O O . GLU B 1 230 ? -12.438 1.146 16.031 1 97.19 230 GLU B O 1
ATOM 4002 N N . ALA B 1 231 ? -11.516 1.276 14.062 1 98 231 ALA B N 1
ATOM 4003 C CA . ALA B 1 231 ? -12.617 1.915 13.344 1 98 231 ALA B CA 1
ATOM 4004 C C . ALA B 1 231 ? -12.75 1.355 11.93 1 98 231 ALA B C 1
ATOM 4006 O O . ALA B 1 231 ? -11.758 0.927 11.336 1 98 231 ALA B O 1
ATOM 4007 N N . SER B 1 232 ? -14.016 1.306 11.391 1 97.06 232 SER B N 1
ATOM 4008 C CA . SER B 1 232 ? -14.195 0.748 10.055 1 97.06 232 SER B CA 1
ATOM 4009 C C . SER B 1 232 ? -15.273 1.498 9.289 1 97.06 232 SER B C 1
ATOM 4011 O O . SER B 1 232 ? -16.094 2.189 9.883 1 97.06 232 SER B O 1
ATOM 4013 N N . ALA B 1 233 ? -15.188 1.521 8.008 1 98 233 ALA B N 1
ATOM 4014 C CA . ALA B 1 233 ? -16.172 2.068 7.07 1 98 233 ALA B CA 1
ATOM 4015 C C . ALA B 1 233 ? -16.297 1.178 5.84 1 98 233 ALA B C 1
ATOM 4017 O O . ALA B 1 233 ? -15.359 0.486 5.457 1 98 233 ALA B O 1
ATOM 4018 N N . THR B 1 234 ? -17.484 1.164 5.23 1 96.88 234 THR B N 1
ATOM 4019 C CA . THR B 1 234 ? -17.75 0.237 4.137 1 96.88 234 THR B CA 1
ATOM 4020 C C . THR B 1 234 ? -18.219 0.989 2.895 1 96.88 234 THR B C 1
ATOM 4022 O O . THR B 1 234 ? -18.688 2.125 2.988 1 96.88 234 THR B O 1
ATOM 4025 N N . ALA B 1 235 ? -18 0.405 1.747 1 96.88 235 ALA B N 1
ATOM 4026 C CA . ALA B 1 235 ? -18.516 0.854 0.454 1 96.88 235 ALA B CA 1
ATOM 4027 C C . ALA B 1 235 ? -18.828 -0.333 -0.451 1 96.88 235 ALA B C 1
ATOM 4029 O O . ALA B 1 235 ? -18.188 -1.384 -0.355 1 96.88 235 ALA B O 1
ATOM 4030 N N . ARG B 1 236 ? -19.75 -0.166 -1.346 1 95.75 236 ARG B N 1
ATOM 4031 C CA . ARG B 1 236 ? -20.188 -1.263 -2.201 1 95.75 236 ARG B CA 1
ATOM 4032 C C . ARG B 1 236 ? -19.75 -1.044 -3.645 1 95.75 236 ARG B C 1
ATOM 4034 O O . ARG B 1 236 ? -19.781 0.08 -4.148 1 95.75 236 ARG B O 1
ATOM 4041 N N . LEU B 1 237 ? -19.266 -2.109 -4.203 1 95.06 237 LEU B N 1
ATOM 4042 C CA . LEU B 1 237 ? -19.031 -2.133 -5.645 1 95.06 237 LEU B CA 1
ATOM 4043 C C . LEU B 1 237 ? -20.141 -2.867 -6.367 1 95.06 237 LEU B C 1
ATOM 4045 O O . LEU B 1 237 ? -20.375 -4.059 -6.129 1 95.06 237 LEU B O 1
ATOM 4049 N N . THR B 1 238 ? -20.875 -2.137 -7.215 1 92.38 238 THR B N 1
ATOM 4050 C CA . THR B 1 238 ? -21.938 -2.727 -8.031 1 92.38 238 THR B CA 1
ATOM 4051 C C . THR B 1 238 ? -21.531 -2.746 -9.5 1 92.38 238 THR B C 1
ATOM 4053 O O . THR B 1 238 ? -21.156 -1.714 -10.062 1 92.38 238 THR B O 1
ATOM 4056 N N . SER B 1 239 ? -21.344 -3.996 -10.031 1 80.94 239 SER B N 1
ATOM 4057 C CA . SER B 1 239 ? -21 -4.152 -11.445 1 80.94 239 SER B CA 1
ATOM 4058 C C . SER B 1 239 ? -22.188 -4.703 -12.242 1 80.94 239 SER B C 1
ATOM 4060 O O . SER B 1 239 ? -22.562 -5.867 -12.094 1 80.94 239 SER B O 1
ATOM 4062 N N . PRO B 1 240 ? -22.969 -3.889 -13.055 1 68.25 240 PRO B N 1
ATOM 4063 C CA . PRO B 1 240 ? -24.062 -4.422 -13.875 1 68.25 240 PRO B CA 1
ATOM 4064 C C . PRO B 1 240 ? -23.562 -5.387 -14.953 1 68.25 240 PRO B C 1
ATOM 4066 O O . PRO B 1 240 ? -22.438 -5.25 -15.445 1 68.25 240 PRO B O 1
ATOM 4069 N N . LEU B 1 241 ? -23.969 -6.598 -15.008 1 56.22 241 LEU B N 1
ATOM 4070 C CA . LEU B 1 241 ? -23.672 -7.531 -16.094 1 56.22 241 LEU B CA 1
ATOM 4071 C C . LEU B 1 241 ? -23.766 -6.844 -17.453 1 56.22 241 LEU B C 1
ATOM 4073 O O . LEU B 1 241 ? -24.656 -6.008 -17.672 1 56.22 241 LEU B O 1
ATOM 4077 N N . ASN B 1 242 ? -22.688 -6.723 -18.141 1 48.91 242 ASN B N 1
ATOM 4078 C CA . ASN B 1 242 ? -22.812 -6.285 -19.516 1 48.91 242 ASN B CA 1
ATOM 4079 C C . ASN B 1 242 ? -23.984 -6.973 -20.219 1 48.91 242 ASN B C 1
ATOM 4081 O O . ASN B 1 242 ? -23.875 -8.141 -20.594 1 48.91 242 ASN B O 1
ATOM 4085 N N . SER B 1 243 ? -25.25 -7.027 -19.922 1 40.81 243 SER B N 1
ATOM 4086 C CA . SER B 1 243 ? -26.203 -7.41 -20.953 1 40.81 243 SER B CA 1
ATOM 4087 C C . SER B 1 243 ? -26.016 -6.578 -22.219 1 40.81 243 SER B C 1
ATOM 4089 O O . SER B 1 243 ? -25.938 -5.348 -22.141 1 40.81 243 SER B O 1
ATOM 4091 N N . HIS B 1 244 ? -25.5 -7.035 -23.281 1 37.03 244 HIS B N 1
ATOM 4092 C CA . HIS B 1 244 ? -25.656 -6.551 -24.641 1 37.03 244 HIS B CA 1
ATOM 4093 C C . HIS B 1 244 ? -27.062 -5.98 -24.859 1 37.03 244 HIS B C 1
ATOM 4095 O O . HIS B 1 244 ? -27.328 -5.367 -25.906 1 37.03 244 HIS B O 1
ATOM 4101 N N . THR B 1 245 ? -28.281 -6.582 -24.5 1 34.5 245 THR B N 1
ATOM 4102 C CA . THR B 1 245 ? -29.484 -6.207 -25.25 1 34.5 245 THR B CA 1
ATOM 4103 C C . THR B 1 245 ? -29.891 -4.77 -24.922 1 34.5 245 THR B C 1
ATOM 4105 O O . THR B 1 245 ? -30.875 -4.266 -25.469 1 34.5 245 THR B O 1
ATOM 4108 N N . LEU B 1 246 ? -29.781 -4.211 -23.812 1 33.97 246 LEU B N 1
ATOM 4109 C CA . LEU B 1 246 ? -30.578 -2.994 -23.734 1 33.97 246 LEU B CA 1
ATOM 4110 C C . LEU B 1 246 ? -29.953 -1.877 -24.562 1 33.97 246 LEU B C 1
ATOM 4112 O O . LEU B 1 246 ? -29 -1.237 -24.125 1 33.97 246 LEU B O 1
ATOM 4116 N N . ARG B 1 247 ? -29.719 -2.115 -25.859 1 32.78 247 ARG B N 1
ATOM 4117 C CA . ARG B 1 247 ? -29.422 -0.966 -26.719 1 32.78 247 ARG B CA 1
ATOM 4118 C C . ARG B 1 247 ? -30.375 0.189 -26.422 1 32.78 247 ARG B C 1
ATOM 4120 O O . ARG B 1 247 ? -30.016 1.354 -26.609 1 32.78 247 ARG B O 1
ATOM 4127 N N . HIS B 1 248 ? -31.781 -0.105 -26.625 1 29.16 248 HIS B N 1
ATOM 4128 C CA . HIS B 1 248 ? -32.594 0.971 -27.203 1 29.16 248 HIS B CA 1
ATOM 4129 C C . HIS B 1 248 ? -32.719 2.133 -26.219 1 29.16 248 HIS B C 1
ATOM 4131 O O . HIS B 1 248 ? -32.625 3.297 -26.609 1 29.16 248 HIS B O 1
ATOM 4137 N N . SER B 1 249 ? -33.719 2.055 -25.25 1 29.53 249 SER B N 1
ATOM 4138 C CA . SER B 1 249 ? -34.469 3.236 -24.844 1 29.53 249 SER B CA 1
ATOM 4139 C C . SER B 1 249 ? -33.625 4.164 -23.969 1 29.53 249 SER B C 1
ATOM 4141 O O . SER B 1 249 ? -33.75 4.168 -22.75 1 29.53 249 SER B O 1
ATOM 4143 N N . LEU B 1 250 ? -32.344 4.16 -23.875 1 30.59 250 LEU B N 1
ATOM 4144 C CA . LEU B 1 250 ? -31.828 5.258 -23.062 1 30.59 250 LEU B CA 1
ATOM 4145 C C . LEU B 1 250 ? -32.375 6.598 -23.562 1 30.59 250 LEU B C 1
ATOM 4147 O O . LEU B 1 250 ? -32.031 7.016 -24.688 1 30.59 250 LEU B O 1
ATOM 4151 N N . THR B 1 251 ? -33.625 6.875 -23.344 1 27.98 251 THR B N 1
ATOM 4152 C CA . THR B 1 251 ? -34 8.281 -23.25 1 27.98 251 THR B CA 1
ATOM 4153 C C . THR B 1 251 ? -32.875 9.094 -22.594 1 27.98 251 THR B C 1
ATOM 4155 O O . THR B 1 251 ? -32.062 8.547 -21.828 1 27.98 251 THR B O 1
ATOM 4158 N N . HIS B 1 252 ? -32.75 10.461 -22.969 1 27 252 HIS B N 1
ATOM 4159 C CA . HIS B 1 252 ? -31.938 11.656 -22.734 1 27 252 HIS B CA 1
ATOM 4160 C C . HIS B 1 252 ? -31.766 11.914 -21.234 1 27 252 HIS B C 1
ATOM 4162 O O . HIS B 1 252 ? -31.5 13.047 -20.828 1 27 252 HIS B O 1
ATOM 4168 N N . THR B 1 253 ? -32.281 11.117 -20.391 1 28.06 253 THR B N 1
ATOM 4169 C CA . THR B 1 253 ? -32.188 11.836 -19.125 1 28.06 253 THR B CA 1
ATOM 4170 C C . THR B 1 253 ? -30.75 12.297 -18.875 1 28.06 253 THR B C 1
ATOM 4172 O O . THR B 1 253 ? -29.797 11.602 -19.25 1 28.06 253 THR B O 1
ATOM 4175 N N . HIS B 1 254 ? -30.625 13.633 -18.594 1 26.83 254 HIS B N 1
ATOM 4176 C CA . HIS B 1 254 ? -29.516 14.492 -18.203 1 26.83 254 HIS B CA 1
ATOM 4177 C C . HIS B 1 254 ? -28.594 13.773 -17.219 1 26.83 254 HIS B C 1
ATOM 4179 O O . HIS B 1 254 ? -29 13.422 -16.109 1 26.83 254 HIS B O 1
ATOM 4185 N N . THR B 1 255 ? -28.016 12.789 -17.641 1 28.41 255 THR B N 1
ATOM 4186 C CA . THR B 1 255 ? -26.938 12.18 -16.875 1 28.41 255 THR B CA 1
ATOM 4187 C C . THR B 1 255 ? -26.078 13.242 -16.203 1 28.41 255 THR B C 1
ATOM 4189 O O . THR B 1 255 ? -25.438 14.039 -16.906 1 28.41 255 THR B O 1
ATOM 4192 N N . HIS B 1 256 ? -26.703 13.906 -15.234 1 26.22 256 HIS B N 1
ATOM 4193 C CA . HIS B 1 256 ? -25.828 14.695 -14.383 1 26.22 256 HIS B CA 1
ATOM 4194 C C . HIS B 1 256 ? -24.516 13.961 -14.117 1 26.22 256 HIS B C 1
ATOM 4196 O O . HIS B 1 256 ? -24.5 12.93 -13.453 1 26.22 256 HIS B O 1
ATOM 4202 N N . THR B 1 257 ? -23.75 13.766 -15.18 1 29.14 257 THR B N 1
ATOM 4203 C CA . THR B 1 257 ? -22.328 13.461 -15.086 1 29.14 257 THR B CA 1
ATOM 4204 C C . THR B 1 257 ? -21.703 14.172 -13.883 1 29.14 257 THR B C 1
ATOM 4206 O O . THR B 1 257 ? -21.609 15.398 -13.859 1 29.14 257 THR B O 1
ATOM 4209 N N . HIS B 1 258 ? -22.219 13.859 -12.742 1 28.89 258 HIS B N 1
ATOM 4210 C CA . HIS B 1 258 ? -21.344 14.367 -11.695 1 28.89 258 HIS B CA 1
ATOM 4211 C C . HIS B 1 258 ? -19.875 14.281 -12.102 1 28.89 258 HIS B C 1
ATOM 4213 O O . HIS B 1 258 ? -19.406 13.219 -12.516 1 28.89 258 HIS B O 1
ATOM 4219 N N . THR B 1 259 ? -19.391 15.289 -12.836 1 29.16 259 THR B N 1
ATOM 4220 C CA . THR B 1 259 ? -18 15.688 -13.07 1 29.16 259 THR B CA 1
ATOM 4221 C C . THR B 1 259 ? -17.109 15.258 -11.906 1 29.16 259 THR B C 1
ATOM 4223 O O . THR B 1 259 ? -17.125 15.875 -10.844 1 29.16 259 THR B O 1
ATOM 4226 N N . THR B 1 260 ? -17.281 14.102 -11.484 1 34.03 260 THR B N 1
ATOM 4227 C CA . THR B 1 260 ? -16.188 13.617 -10.664 1 34.03 260 THR B CA 1
ATOM 4228 C C . THR B 1 260 ? -14.844 14.086 -11.227 1 34.03 260 THR B C 1
ATOM 4230 O O . THR B 1 260 ? -14.594 13.977 -12.43 1 34.03 260 THR B O 1
ATOM 4233 N N . THR B 1 261 ? -14.352 15.156 -10.742 1 35.19 261 THR B N 1
ATOM 4234 C CA . THR B 1 261 ? -13.18 15.914 -11.172 1 35.19 261 THR B CA 1
ATOM 4235 C C . THR B 1 261 ? -12.125 14.992 -11.773 1 35.19 261 THR B C 1
ATOM 4237 O O . THR B 1 261 ? -11.758 13.984 -11.156 1 35.19 261 THR B O 1
ATOM 4240 N N . SER B 1 262 ? -12.07 14.883 -13.156 1 36.12 262 SER B N 1
ATOM 4241 C CA . SER B 1 262 ? -11.211 14.32 -14.195 1 36.12 262 SER B CA 1
ATOM 4242 C C . SER B 1 262 ? -9.797 14.094 -13.68 1 36.12 262 SER B C 1
ATOM 4244 O O . SER B 1 262 ? -9.141 13.125 -14.07 1 36.12 262 SER B O 1
ATOM 4246 N N . GLU B 1 263 ? -9.391 15.039 -12.953 1 36 263 GLU B N 1
ATOM 4247 C CA . GLU B 1 263 ? -7.98 15.086 -12.586 1 36 263 GLU B CA 1
ATOM 4248 C C . GLU B 1 263 ? -7.629 13.977 -11.594 1 36 263 GLU B C 1
ATOM 4250 O O . GLU B 1 263 ? -6.504 13.469 -11.594 1 36 263 GLU B O 1
ATOM 4255 N N . GLN B 1 264 ? -8.547 13.641 -10.734 1 36.22 264 GLN B N 1
ATOM 4256 C CA . GLN B 1 264 ? -8.344 12.547 -9.797 1 36.22 264 GLN B CA 1
ATOM 4257 C C . GLN B 1 264 ? -8.289 11.203 -10.523 1 36.22 264 GLN B C 1
ATOM 4259 O O . GLN B 1 264 ? -7.496 10.328 -10.156 1 36.22 264 GLN B O 1
ATOM 4264 N N . ASN B 1 265 ? -9.133 11.086 -11.531 1 38.47 265 ASN B N 1
ATOM 4265 C CA . ASN B 1 265 ? -9.172 9.844 -12.297 1 38.47 265 ASN B CA 1
ATOM 4266 C C . ASN B 1 265 ? -7.926 9.688 -13.164 1 38.47 265 ASN B C 1
ATOM 4268 O O . ASN B 1 265 ? -7.441 8.57 -13.367 1 38.47 265 ASN B O 1
ATOM 4272 N N . LEU B 1 266 ? -7.48 10.773 -13.672 1 35.91 266 LEU B N 1
ATOM 4273 C CA . LEU B 1 266 ? -6.336 10.688 -14.57 1 35.91 266 LEU B CA 1
ATOM 4274 C C . LEU B 1 266 ? -5.082 10.258 -13.82 1 35.91 266 LEU B C 1
ATOM 4276 O O . LEU B 1 266 ? -4.309 9.43 -14.312 1 35.91 266 LEU B O 1
ATOM 4280 N N . HIS B 1 267 ? -4.824 10.852 -12.617 1 36.12 267 HIS B N 1
ATOM 4281 C CA . HIS B 1 267 ? -3.656 10.516 -11.812 1 36.12 267 HIS B CA 1
ATOM 4282 C C . HIS B 1 267 ? -3.744 9.086 -11.289 1 36.12 267 HIS B C 1
ATOM 4284 O O . HIS B 1 267 ? -2.732 8.391 -11.203 1 36.12 267 HIS B O 1
ATOM 4290 N N . LEU B 1 268 ? -4.902 8.711 -10.961 1 39.25 268 LEU B N 1
ATOM 4291 C CA . LEU B 1 268 ? -5.164 7.324 -10.578 1 39.25 268 LEU B CA 1
ATOM 4292 C C . LEU B 1 268 ? -4.891 6.379 -11.75 1 39.25 268 LEU B C 1
ATOM 4294 O O . LEU B 1 268 ? -4.359 5.285 -11.547 1 39.25 268 LEU B O 1
ATOM 4298 N N . TYR B 1 269 ? -5.215 6.949 -12.883 1 39.31 269 TYR B N 1
ATOM 4299 C CA . TYR B 1 269 ? -4.926 6.203 -14.109 1 39.31 269 TYR B CA 1
ATOM 4300 C C . TYR B 1 269 ? -3.424 6.059 -14.312 1 39.31 269 TYR B C 1
ATOM 4302 O O . TYR B 1 269 ? -2.947 4.992 -14.711 1 39.31 269 TYR B O 1
ATOM 4310 N N . ILE B 1 270 ? -2.648 7.043 -14 1 38.88 270 ILE B N 1
ATOM 4311 C CA . ILE B 1 270 ? -1.211 7.004 -14.25 1 38.88 270 ILE B CA 1
ATOM 4312 C C . ILE B 1 270 ? -0.532 6.121 -13.203 1 38.88 270 ILE B C 1
ATOM 4314 O O . ILE B 1 270 ? 0.34 5.312 -13.539 1 38.88 270 ILE B O 1
ATOM 4318 N N . VAL B 1 271 ? -0.997 6.172 -11.945 1 41.03 271 VAL B N 1
ATOM 4319 C CA . VAL B 1 271 ? -0.442 5.336 -10.891 1 41.03 271 VAL B CA 1
ATOM 4320 C C . VAL B 1 271 ? -0.71 3.863 -11.195 1 41.03 271 VAL B C 1
ATOM 4322 O O . VAL B 1 271 ? 0.169 3.018 -11.023 1 41.03 271 VAL B O 1
ATOM 4325 N N . PHE B 1 272 ? -1.855 3.684 -11.641 1 42.66 272 PHE B N 1
ATOM 4326 C CA . PHE B 1 272 ? -2.338 2.344 -11.953 1 42.66 272 PHE B CA 1
ATOM 4327 C C . PHE B 1 272 ? -1.545 1.737 -13.102 1 42.66 272 PHE B C 1
ATOM 4329 O O . PHE B 1 272 ? -1.142 0.574 -13.039 1 42.66 272 PHE B O 1
ATOM 4336 N N . HIS B 1 273 ? -1.373 2.482 -14.086 1 43.62 273 HIS B N 1
ATOM 4337 C CA . HIS B 1 273 ? -0.689 1.905 -15.242 1 43.62 273 HIS B CA 1
ATOM 4338 C C . HIS B 1 273 ? 0.791 1.684 -14.945 1 43.62 273 HIS B C 1
ATOM 4340 O O . HIS B 1 273 ? 1.396 0.74 -15.461 1 43.62 273 HIS B O 1
ATOM 4346 N N . VAL B 1 274 ? 1.25 2.373 -13.984 1 41.28 274 VAL B N 1
ATOM 4347 C CA . VAL B 1 274 ? 2.654 2.205 -13.625 1 41.28 274 VAL B CA 1
ATOM 4348 C C . VAL B 1 274 ? 2.82 0.967 -12.742 1 41.28 274 VAL B C 1
ATOM 4350 O O . VAL B 1 274 ? 3.734 0.166 -12.953 1 41.28 274 VAL B O 1
ATOM 4353 N N . VAL B 1 275 ? 1.922 0.835 -11.781 1 42.47 275 VAL B N 1
ATOM 4354 C CA . VAL B 1 275 ? 1.991 -0.345 -10.93 1 42.47 275 VAL B CA 1
ATOM 4355 C C . VAL B 1 275 ? 1.756 -1.602 -11.766 1 42.47 275 VAL B C 1
ATOM 4357 O O . VAL B 1 275 ? 2.465 -2.6 -11.609 1 42.47 275 VAL B O 1
ATOM 4360 N N . MET B 1 276 ? 0.743 -1.47 -12.555 1 44.44 276 MET B N 1
ATOM 4361 C CA . MET B 1 276 ? 0.471 -2.602 -13.438 1 44.44 276 MET B CA 1
ATOM 4362 C C . MET B 1 276 ? 1.635 -2.84 -14.391 1 44.44 276 MET B C 1
ATOM 4364 O O . MET B 1 276 ? 1.982 -3.986 -14.68 1 44.44 276 MET B O 1
ATOM 4368 N N . GLY B 1 277 ? 2.104 -1.794 -14.836 1 41 277 GLY B N 1
ATOM 4369 C CA . GLY B 1 277 ? 3.246 -1.938 -15.727 1 41 277 GLY B CA 1
ATOM 4370 C C . GLY B 1 277 ? 4.469 -2.516 -15.039 1 41 277 GLY B C 1
ATOM 4371 O O . GLY B 1 277 ? 5.16 -3.367 -15.602 1 41 277 GLY B O 1
ATOM 4372 N N . LEU B 1 278 ? 4.637 -2.146 -13.797 1 42.75 278 LEU B N 1
ATOM 4373 C CA . LEU B 1 278 ? 5.762 -2.654 -13.023 1 42.75 278 LEU B CA 1
ATOM 4374 C C . LEU B 1 278 ? 5.555 -4.121 -12.656 1 42.75 278 LEU B C 1
ATOM 4376 O O . LEU B 1 278 ? 6.492 -4.918 -12.727 1 42.75 278 LEU B O 1
ATOM 4380 N N . SER B 1 279 ? 4.418 -4.359 -12.195 1 40.72 279 SER B N 1
ATOM 4381 C CA . SER B 1 279 ? 4.105 -5.762 -11.93 1 40.72 279 SER B CA 1
ATOM 4382 C C . SER B 1 279 ? 4.273 -6.609 -13.188 1 40.72 279 SER B C 1
ATOM 4384 O O . SER B 1 279 ? 4.82 -7.715 -13.125 1 40.72 279 SER B O 1
ATOM 4386 N N . TYR B 1 280 ? 3.779 -6.02 -14.281 1 41.66 280 TYR B N 1
ATOM 4387 C CA . TYR B 1 280 ? 3.951 -6.73 -15.547 1 41.66 280 TYR B CA 1
ATOM 4388 C C . TYR B 1 280 ? 5.426 -6.824 -15.922 1 41.66 280 TYR B C 1
ATOM 4390 O O . TYR B 1 280 ? 5.895 -7.879 -16.359 1 41.66 280 TYR B O 1
ATOM 4398 N N . TYR B 1 281 ? 6.102 -5.809 -15.68 1 38.88 281 TYR B N 1
ATOM 4399 C CA . TYR B 1 281 ? 7.523 -5.828 -16.016 1 38.88 281 TYR B CA 1
ATOM 4400 C C . TYR B 1 281 ? 8.289 -6.762 -15.086 1 38.88 281 TYR B C 1
ATOM 4402 O O . TYR B 1 281 ? 9.164 -7.508 -15.531 1 38.88 281 TYR B O 1
ATOM 4410 N N . CYS B 1 282 ? 7.973 -6.66 -13.812 1 41.19 282 CYS B N 1
ATOM 4411 C CA . CYS B 1 282 ? 8.609 -7.59 -12.891 1 41.19 282 CYS B CA 1
ATOM 4412 C C . CYS B 1 282 ? 8.25 -9.031 -13.234 1 41.19 282 CYS B C 1
ATOM 4414 O O . CYS B 1 282 ? 9.102 -9.922 -13.172 1 41.19 282 CYS B O 1
ATOM 4416 N N . SER B 1 283 ? 7.012 -9.117 -13.547 1 41.75 283 SER B N 1
ATOM 4417 C CA . SER B 1 283 ? 6.621 -10.445 -14.008 1 41.75 283 SER B CA 1
ATOM 4418 C C . SER B 1 283 ? 7.359 -10.82 -15.297 1 41.75 283 SER B C 1
ATOM 4420 O O . SER B 1 283 ? 7.773 -11.969 -15.469 1 41.75 283 SER B O 1
ATOM 4422 N N . LEU B 1 284 ? 7.5 -9.891 -16.141 1 43.06 284 LEU B N 1
ATOM 4423 C CA . LEU B 1 284 ? 8.219 -10.148 -17.375 1 43.06 284 LEU B CA 1
ATOM 4424 C C . LEU B 1 284 ? 9.703 -10.391 -17.109 1 43.06 284 LEU B C 1
ATOM 4426 O O . LEU B 1 284 ? 10.312 -11.281 -17.703 1 43.06 284 LEU B O 1
ATOM 4430 N N . MET B 1 285 ? 10.234 -9.609 -16.281 1 41.75 285 MET B N 1
ATOM 4431 C CA . MET B 1 285 ? 11.648 -9.789 -15.969 1 41.75 285 MET B CA 1
ATOM 4432 C C . MET B 1 285 ? 11.875 -11.109 -15.234 1 41.75 285 MET B C 1
ATOM 4434 O O . MET B 1 285 ? 12.867 -11.797 -15.477 1 41.75 285 MET B O 1
ATOM 4438 N N . TRP B 1 286 ? 10.961 -11.266 -14.344 1 41.72 286 TRP B N 1
ATOM 4439 C CA . TRP B 1 286 ? 11.039 -12.578 -13.711 1 41.72 286 TRP B CA 1
ATOM 4440 C C . TRP B 1 286 ? 10.953 -13.688 -14.758 1 41.72 286 TRP B C 1
ATOM 4442 O O . TRP B 1 286 ? 11.703 -14.664 -14.695 1 41.72 286 TRP B O 1
ATOM 4452 N N . GLN B 1 287 ? 10.07 -13.438 -15.633 1 40.47 287 GLN B N 1
ATOM 4453 C CA . GLN B 1 287 ? 9.984 -14.43 -16.703 1 40.47 287 GLN B CA 1
ATOM 4454 C C . GLN B 1 287 ? 11.273 -14.469 -17.516 1 40.47 287 GLN B C 1
ATOM 4456 O O . GLN B 1 287 ? 11.734 -15.547 -17.906 1 40.47 287 GLN B O 1
ATOM 4461 N N . MET B 1 288 ? 11.789 -13.32 -17.656 1 41.16 288 MET B N 1
ATOM 4462 C CA . MET B 1 288 ? 13 -13.273 -18.453 1 41.16 288 MET B CA 1
ATOM 4463 C C . MET B 1 288 ? 14.18 -13.883 -17.703 1 41.16 288 MET B C 1
ATOM 4465 O O . MET B 1 288 ? 15.008 -14.586 -18.297 1 41.16 288 MET B O 1
ATOM 4469 N N . THR B 1 289 ? 14.258 -13.602 -16.5 1 42.03 289 THR B N 1
ATOM 4470 C CA . THR B 1 289 ? 15.367 -14.195 -15.766 1 42.03 289 THR B CA 1
ATOM 4471 C C . THR B 1 289 ? 15.195 -15.703 -15.656 1 42.03 289 THR B C 1
ATOM 4473 O O . THR B 1 289 ? 16.172 -16.453 -15.672 1 42.03 289 THR B O 1
ATOM 4476 N N . ARG B 1 290 ? 14.07 -16.141 -15.492 1 40.56 290 ARG B N 1
ATOM 4477 C CA . ARG B 1 290 ? 13.852 -17.594 -15.539 1 40.56 290 ARG B CA 1
ATOM 4478 C C . ARG B 1 290 ? 14.242 -18.156 -16.906 1 40.56 290 ARG B C 1
ATOM 4480 O O . ARG B 1 290 ? 14.789 -19.266 -16.984 1 40.56 290 ARG B O 1
ATOM 4487 N N . LEU B 1 291 ? 13.945 -17.375 -17.812 1 41.5 291 LEU B N 1
ATOM 4488 C CA . LEU B 1 291 ? 14.344 -17.844 -19.125 1 41.5 291 LEU B CA 1
ATOM 4489 C C . LEU B 1 291 ? 15.859 -17.844 -19.281 1 41.5 291 LEU B C 1
ATOM 4491 O O . LEU B 1 291 ? 16.422 -18.734 -19.906 1 41.5 291 LEU B O 1
ATOM 4495 N N . LEU B 1 292 ? 16.422 -16.891 -18.688 1 45.59 292 LEU B N 1
ATOM 4496 C CA . LEU B 1 292 ? 17.875 -16.844 -18.812 1 45.59 292 LEU B CA 1
ATOM 4497 C C . LEU B 1 292 ? 18.547 -17.891 -17.922 1 45.59 292 LEU B C 1
ATOM 4499 O O . LEU B 1 292 ? 19.594 -18.422 -18.25 1 45.59 292 LEU B O 1
ATOM 4503 N N . SER B 1 293 ? 17.984 -18.109 -16.812 1 40.03 293 SER B N 1
ATOM 4504 C CA . SER B 1 293 ? 18.578 -19.125 -15.953 1 40.03 293 SER B CA 1
ATOM 4505 C C . SER B 1 293 ? 18.297 -20.516 -16.484 1 40.03 293 SER B C 1
ATOM 4507 O O . SER B 1 293 ? 19 -21.469 -16.141 1 40.03 293 SER B O 1
ATOM 4509 N N . ALA B 1 294 ? 17.281 -20.75 -17.078 1 39.56 294 ALA B N 1
ATOM 4510 C CA . ALA B 1 294 ? 17 -22.047 -17.688 1 39.56 294 ALA B CA 1
ATOM 4511 C C . ALA B 1 294 ? 17.859 -22.25 -18.922 1 39.56 294 ALA B C 1
ATOM 4513 O O . ALA B 1 294 ? 18.031 -23.391 -19.391 1 39.56 294 ALA B O 1
ATOM 4514 N N . ALA B 1 295 ? 18.547 -21.234 -19.391 1 39.41 295 ALA B N 1
ATOM 4515 C CA . ALA B 1 295 ? 19.516 -21.516 -20.453 1 39.41 295 ALA B CA 1
ATOM 4516 C C . ALA B 1 295 ? 20.906 -21.766 -19.891 1 39.41 295 ALA B C 1
ATOM 4518 O O . ALA B 1 295 ? 21.359 -21.047 -19 1 39.41 295 ALA B O 1
#